Protein AF-A0A843BHW4-F1 (afdb_monomer)

Nearest PDB structures (foldseek):
  8tyz-assembly1_A-2  TM=7.367E-01  e=1.891E-22  Ensifer aridi
  8tz0-assembly1_B  TM=7.382E-01  e=3.106E-21  Ensifer aridi
  8tz0-assembly1_A  TM=7.267E-01  e=1.297E-20  Ensifer aridi
  6zqh-assembly1_A  TM=6.010E-01  e=9.802E-08  Saccharomyces cerevisiae
  5l6h-assembly2_C  TM=5.667E-01  e=1.610E-06  Saccharomyces cerevisiae S288C

Mean predicted aligned error: 8.51 Å

Radius of gyration: 22.49 Å; Cα contacts (8 Å, |Δi|>4): 752; chains: 1; bounding box: 57×56×58 Å

Structure (mmCIF, N/CA/C/O backbone):
data_AF-A0A843BHW4-F1
#
_entry.id   AF-A0A843BHW4-F1
#
loop_
_atom_site.group_PDB
_atom_site.id
_atom_site.type_symbol
_atom_site.label_atom_id
_atom_site.label_alt_id
_atom_site.label_comp_id
_atom_site.label_asym_id
_atom_site.label_entity_id
_atom_site.label_seq_id
_atom_site.pdbx_PDB_ins_code
_atom_site.Cartn_x
_atom_site.Cartn_y
_atom_site.Cartn_z
_atom_site.occupancy
_atom_site.B_iso_or_equiv
_atom_site.auth_seq_id
_atom_site.auth_comp_id
_atom_site.auth_asym_id
_atom_site.auth_atom_id
_atom_site.pdbx_PDB_model_num
ATOM 1 N N . MET A 1 1 ? 17.917 -10.390 -23.956 1.00 66.69 1 MET A N 1
ATOM 2 C CA . MET A 1 1 ? 16.569 -10.730 -23.442 1.00 66.69 1 MET A CA 1
ATOM 3 C C . MET A 1 1 ? 16.607 -10.510 -21.943 1.00 66.69 1 MET A C 1
ATOM 5 O O . MET A 1 1 ? 17.431 -11.147 -21.291 1.00 66.69 1 MET A O 1
ATOM 9 N N . LYS A 1 2 ? 15.795 -9.582 -21.421 1.00 82.38 2 LYS A N 1
ATOM 10 C CA . LYS A 1 2 ? 15.721 -9.354 -19.975 1.00 82.38 2 LYS A CA 1
ATOM 11 C C . LYS A 1 2 ? 15.099 -10.573 -19.304 1.00 82.38 2 LYS A C 1
ATOM 13 O O . LYS A 1 2 ? 14.190 -11.189 -19.853 1.00 82.38 2 LYS A O 1
ATOM 18 N N . SER A 1 3 ? 15.652 -10.943 -18.164 1.00 91.62 3 SER A N 1
ATOM 19 C CA . SER A 1 3 ? 15.227 -12.063 -17.338 1.00 91.62 3 SER A CA 1
ATOM 20 C C . SER A 1 3 ? 14.865 -11.536 -15.956 1.00 91.62 3 SER A C 1
ATOM 22 O O . SER A 1 3 ? 15.410 -10.527 -15.505 1.00 91.62 3 SER A O 1
ATOM 24 N N . ALA A 1 4 ? 13.937 -12.222 -15.299 1.00 94.31 4 ALA A N 1
ATOM 25 C CA . ALA A 1 4 ? 13.537 -11.926 -13.936 1.00 94.31 4 ALA A CA 1
ATOM 26 C C . ALA A 1 4 ? 13.683 -13.181 -13.079 1.00 94.31 4 ALA A C 1
ATOM 28 O O . ALA A 1 4 ? 13.420 -14.288 -13.549 1.00 94.31 4 ALA A O 1
ATOM 29 N N . ALA A 1 5 ? 14.111 -13.000 -11.838 1.00 94.50 5 ALA A N 1
ATOM 30 C CA . ALA A 1 5 ? 14.227 -14.064 -10.852 1.00 94.50 5 ALA A CA 1
ATOM 31 C C . ALA A 1 5 ? 13.968 -13.508 -9.448 1.00 94.50 5 ALA A C 1
ATOM 33 O O . ALA A 1 5 ? 13.857 -12.297 -9.259 1.00 94.50 5 ALA A O 1
ATOM 34 N N . CYS A 1 6 ? 13.878 -14.375 -8.447 1.00 94.56 6 CYS A N 1
ATOM 35 C CA . CYS A 1 6 ? 13.624 -13.967 -7.070 1.00 94.56 6 CYS A CA 1
ATOM 36 C C . CYS A 1 6 ? 14.194 -14.969 -6.068 1.00 94.56 6 CYS A C 1
ATOM 38 O O . CYS A 1 6 ? 14.384 -16.139 -6.391 1.00 94.56 6 CYS A O 1
ATOM 40 N N . SER A 1 7 ? 14.407 -14.522 -4.834 1.00 93.56 7 SER A N 1
ATOM 41 C CA . SER A 1 7 ? 14.591 -15.401 -3.678 1.00 93.56 7 SER A CA 1
ATOM 42 C C . SER A 1 7 ? 14.127 -14.674 -2.424 1.00 93.56 7 SER A C 1
ATOM 44 O O . SER A 1 7 ? 14.682 -13.637 -2.063 1.00 93.56 7 SER A O 1
ATOM 46 N N . GLY A 1 8 ? 13.102 -15.204 -1.761 1.00 94.31 8 GLY A N 1
ATOM 47 C CA . GLY A 1 8 ? 12.513 -14.601 -0.568 1.00 94.31 8 GLY A CA 1
ATOM 48 C C . GLY A 1 8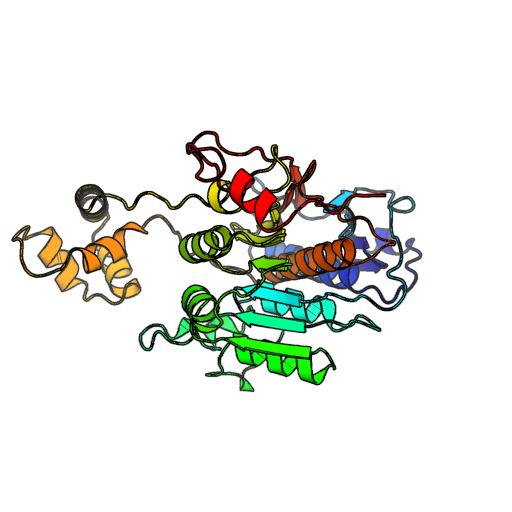 ? 12.048 -13.171 -0.801 1.00 94.31 8 GLY A C 1
ATOM 49 O O . GLY A 1 8 ? 11.117 -12.938 -1.563 1.00 94.31 8 GLY A O 1
ATOM 50 N N . TRP A 1 9 ? 12.700 -12.206 -0.158 1.00 96.62 9 TRP A N 1
ATOM 51 C CA . TRP A 1 9 ? 12.400 -10.780 -0.308 1.00 96.62 9 TRP A CA 1
ATOM 52 C C . TRP A 1 9 ? 13.067 -10.125 -1.520 1.00 96.62 9 TRP A C 1
ATOM 54 O O . TRP A 1 9 ? 12.767 -8.972 -1.832 1.00 96.62 9 TRP A O 1
ATOM 64 N N . LEU A 1 10 ? 13.996 -10.819 -2.174 1.00 96.19 10 LEU A N 1
ATOM 65 C CA . LEU A 1 10 ? 14.818 -10.266 -3.242 1.00 96.19 10 LEU A CA 1
ATOM 66 C C . LEU A 1 10 ? 14.179 -10.521 -4.608 1.00 96.19 10 LEU A C 1
ATOM 68 O O . LEU A 1 10 ? 13.781 -11.642 -4.929 1.00 96.19 10 LEU A O 1
ATOM 72 N N . ALA A 1 11 ? 14.118 -9.464 -5.408 1.00 96.56 11 ALA A N 1
ATOM 73 C CA . ALA A 1 11 ? 13.633 -9.431 -6.776 1.00 96.56 11 ALA A CA 1
ATOM 74 C C . ALA A 1 11 ? 14.772 -9.023 -7.711 1.00 96.56 11 ALA A C 1
ATOM 76 O O . ALA A 1 11 ? 15.352 -7.951 -7.550 1.00 96.56 11 ALA A O 1
ATOM 77 N N . TYR A 1 12 ? 15.070 -9.841 -8.712 1.00 95.44 12 TYR A N 1
ATOM 78 C CA . TYR A 1 12 ? 16.144 -9.606 -9.670 1.00 95.44 12 TYR A CA 1
ATOM 79 C C . TYR A 1 12 ? 15.559 -9.361 -11.053 1.00 95.44 12 TYR A C 1
ATOM 81 O O . TYR A 1 12 ? 14.731 -10.142 -11.519 1.00 95.44 12 TYR A O 1
ATOM 89 N N . VAL A 1 13 ? 16.011 -8.301 -11.720 1.00 94.94 13 VAL A N 1
ATOM 90 C CA . VAL A 1 13 ? 15.675 -8.001 -13.116 1.00 94.94 13 VAL A CA 1
ATOM 91 C C . VAL A 1 13 ? 16.945 -7.549 -13.822 1.00 94.94 13 VAL A C 1
ATOM 93 O O . VAL A 1 13 ? 17.642 -6.657 -13.341 1.00 94.94 13 VAL A O 1
ATOM 96 N N . GLY A 1 14 ? 17.268 -8.169 -14.951 1.00 92.56 14 GLY A N 1
ATOM 97 C CA . GLY A 1 14 ? 18.468 -7.821 -15.703 1.00 92.56 14 GLY A CA 1
ATOM 98 C C . GLY A 1 14 ? 18.735 -8.744 -16.878 1.00 92.56 14 GLY A C 1
ATOM 99 O O . GLY A 1 14 ? 17.829 -9.421 -17.367 1.00 92.56 14 GLY A O 1
ATOM 100 N N . ASP A 1 15 ? 19.974 -8.775 -17.351 1.00 88.25 15 ASP A N 1
ATOM 101 C CA . ASP A 1 15 ? 20.375 -9.698 -18.410 1.00 88.25 15 ASP A CA 1
ATOM 102 C C . ASP A 1 15 ? 20.480 -11.139 -17.898 1.00 88.25 15 ASP A C 1
ATOM 104 O O . ASP A 1 15 ? 20.795 -11.401 -16.742 1.00 88.25 15 ASP A O 1
ATOM 108 N N . ARG A 1 16 ? 20.186 -12.111 -18.768 1.00 84.25 16 ARG A N 1
ATOM 109 C CA . ARG A 1 16 ? 20.139 -13.532 -18.384 1.00 84.25 16 ARG A CA 1
ATOM 110 C C . ARG A 1 16 ? 21.456 -14.029 -17.784 1.00 84.25 16 ARG A C 1
ATOM 112 O O . ARG A 1 16 ? 21.432 -14.788 -16.823 1.00 84.25 16 ARG A O 1
ATOM 119 N N . GLU A 1 17 ? 22.577 -13.596 -18.353 1.00 84.81 17 GLU A N 1
ATOM 120 C CA . GLU A 1 17 ? 23.927 -13.964 -17.907 1.00 84.81 17 GLU A CA 1
ATOM 121 C C . GLU A 1 17 ? 24.169 -13.552 -16.455 1.00 84.81 17 GLU A C 1
ATOM 123 O O . GLU A 1 17 ? 24.799 -14.284 -15.699 1.00 84.81 17 GLU A O 1
ATOM 128 N N . ASP A 1 18 ? 23.565 -12.443 -16.028 1.00 81.12 18 ASP A N 1
ATOM 129 C CA . ASP A 1 18 ? 23.707 -11.938 -14.674 1.00 81.12 18 ASP A CA 1
ATOM 130 C C . ASP A 1 18 ? 22.993 -12.778 -13.615 1.00 81.12 18 ASP A C 1
ATOM 132 O O . ASP A 1 18 ? 23.340 -12.671 -12.437 1.00 81.12 18 ASP A O 1
ATOM 136 N N . LEU A 1 19 ? 21.997 -13.568 -14.025 1.00 78.50 19 LEU A N 1
ATOM 137 C CA . LEU A 1 19 ? 21.180 -14.396 -13.140 1.00 78.50 19 LEU A CA 1
ATOM 138 C C . LEU A 1 19 ? 21.684 -15.837 -13.042 1.00 78.50 19 LEU A C 1
ATOM 140 O O . LEU A 1 19 ? 21.353 -16.518 -12.075 1.00 78.50 19 LEU A O 1
ATOM 144 N N . CYS A 1 20 ? 22.474 -16.304 -14.015 1.00 74.25 20 CYS A N 1
ATOM 145 C CA . CYS A 1 20 ? 22.992 -17.675 -14.049 1.00 74.25 20 CYS A CA 1
ATOM 146 C C . CYS A 1 20 ? 23.844 -18.028 -12.818 1.00 74.25 20 CYS A C 1
ATOM 148 O O . CYS A 1 20 ? 23.893 -19.194 -12.433 1.00 74.25 20 CYS A O 1
ATOM 150 N N . ASP A 1 21 ? 24.459 -17.028 -12.183 1.00 70.62 21 ASP A N 1
ATOM 151 C CA . ASP A 1 21 ? 25.319 -17.203 -11.008 1.00 70.62 21 ASP A CA 1
ATOM 152 C C . ASP A 1 21 ? 24.568 -17.067 -9.670 1.00 70.62 21 ASP A C 1
ATOM 154 O O . ASP A 1 21 ? 25.174 -17.144 -8.597 1.00 70.62 21 ASP A O 1
ATOM 158 N N . LEU A 1 22 ? 23.250 -16.840 -9.696 1.00 76.56 22 LEU A N 1
ATOM 159 C CA . LEU A 1 22 ? 22.467 -16.691 -8.474 1.00 76.56 22 LEU A CA 1
ATOM 160 C C . LEU A 1 22 ? 22.035 -18.049 -7.933 1.00 76.56 22 LEU A C 1
ATOM 162 O O . LEU A 1 22 ? 21.192 -18.737 -8.506 1.00 76.56 22 LEU A O 1
ATOM 166 N N . ASN A 1 23 ? 22.557 -18.399 -6.760 1.00 77.31 23 ASN A N 1
ATOM 167 C CA . ASN A 1 23 ? 21.959 -19.443 -5.943 1.00 77.31 23 ASN A CA 1
ATOM 168 C C . ASN A 1 23 ? 20.698 -18.879 -5.273 1.00 77.31 23 ASN A C 1
ATOM 170 O O . ASN A 1 23 ? 20.793 -18.128 -4.301 1.00 77.31 23 ASN A O 1
ATOM 174 N N . LEU A 1 24 ? 19.532 -19.205 -5.829 1.00 80.50 24 LEU A N 1
ATOM 175 C CA . LEU A 1 24 ? 18.228 -18.722 -5.379 1.00 80.50 24 LEU A CA 1
ATOM 176 C C . LEU A 1 24 ? 17.505 -19.848 -4.633 1.00 80.50 24 LEU A C 1
ATOM 178 O O . LEU A 1 24 ? 16.759 -20.602 -5.260 1.00 80.50 24 LEU A O 1
ATOM 182 N N . PRO A 1 25 ? 17.728 -20.013 -3.317 1.00 80.06 25 PRO A N 1
ATOM 183 C CA . PRO A 1 25 ? 16.967 -20.989 -2.560 1.00 80.06 25 PRO A CA 1
ATOM 184 C C . PRO A 1 25 ? 15.485 -20.620 -2.606 1.00 80.06 25 PRO A C 1
ATOM 186 O O . PRO A 1 25 ? 15.121 -19.440 -2.494 1.00 80.06 25 PRO A O 1
ATOM 189 N N . ASP A 1 26 ? 14.642 -21.640 -2.741 1.00 80.75 26 ASP A N 1
ATOM 190 C CA . ASP A 1 26 ? 13.226 -21.495 -2.446 1.00 80.75 26 ASP A CA 1
ATOM 191 C C . ASP A 1 26 ? 13.069 -21.290 -0.937 1.00 80.75 26 ASP A C 1
ATOM 193 O O . ASP A 1 26 ? 13.647 -22.009 -0.120 1.00 80.75 26 ASP A O 1
ATOM 197 N N . THR A 1 27 ? 12.325 -20.254 -0.577 1.00 84.38 27 THR A N 1
ATOM 198 C CA . THR A 1 27 ? 12.114 -19.846 0.815 1.00 84.38 27 THR A CA 1
ATOM 199 C C . THR A 1 27 ? 10.639 -19.874 1.204 1.00 84.38 27 THR A C 1
ATOM 201 O O . THR A 1 27 ? 10.332 -19.556 2.349 1.00 84.38 27 THR A O 1
ATOM 204 N N . GLY A 1 28 ? 9.726 -20.166 0.266 1.00 86.69 28 GLY A N 1
ATOM 205 C CA . GLY A 1 28 ? 8.277 -20.028 0.464 1.00 86.69 28 GLY A CA 1
ATOM 206 C C . GLY A 1 28 ? 7.785 -18.586 0.668 1.00 86.69 28 GLY A C 1
ATOM 207 O O . GLY A 1 28 ? 6.586 -18.347 0.746 1.00 86.69 28 GLY A O 1
ATOM 208 N N . ASN A 1 29 ? 8.682 -17.599 0.737 1.00 93.31 29 ASN A N 1
ATOM 209 C CA . ASN A 1 29 ? 8.322 -16.195 0.879 1.00 93.31 29 ASN A CA 1
ATOM 210 C C . ASN A 1 29 ? 7.989 -15.586 -0.503 1.00 93.31 29 ASN A C 1
ATOM 212 O O . ASN A 1 29 ? 8.873 -15.520 -1.365 1.00 93.31 29 ASN A O 1
ATOM 216 N N . PRO A 1 30 ? 6.750 -15.098 -0.718 1.00 95.56 30 PRO A N 1
ATOM 217 C CA . PRO A 1 30 ? 6.281 -14.700 -2.043 1.00 95.56 30 PRO A CA 1
ATOM 218 C C . PRO A 1 30 ? 6.679 -13.275 -2.462 1.00 95.56 30 PRO A C 1
ATOM 220 O O . PRO A 1 30 ? 6.551 -12.925 -3.638 1.00 95.56 30 PRO A O 1
ATOM 223 N N . PHE A 1 31 ? 7.139 -12.420 -1.543 1.00 97.69 31 PHE A N 1
ATOM 224 C CA . PHE A 1 31 ? 7.227 -10.975 -1.795 1.00 97.69 31 PHE A CA 1
ATOM 225 C C . PHE A 1 31 ? 8.227 -10.605 -2.900 1.00 97.69 31 PHE A C 1
ATOM 227 O O . PHE A 1 31 ? 7.926 -9.763 -3.748 1.00 97.69 31 PHE A O 1
ATOM 234 N N . GLY A 1 32 ? 9.392 -11.255 -2.940 1.00 97.19 32 GLY A N 1
ATOM 235 C CA . GLY A 1 32 ? 10.392 -11.050 -3.988 1.00 97.19 32 GLY A CA 1
ATOM 236 C C . GLY A 1 32 ? 9.918 -11.540 -5.355 1.00 97.19 32 GLY A C 1
ATOM 237 O O . GLY A 1 32 ? 10.208 -10.899 -6.362 1.00 97.19 32 GLY A O 1
ATOM 238 N N . ALA A 1 33 ? 9.133 -12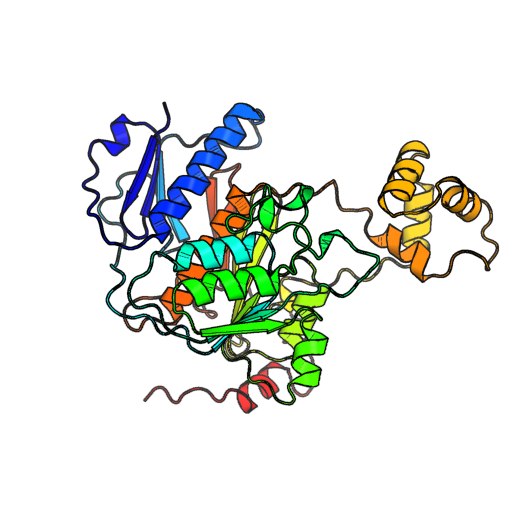.622 -5.406 1.00 96.88 33 ALA A N 1
ATOM 239 C CA . ALA A 1 33 ? 8.563 -13.133 -6.653 1.00 96.88 33 ALA A CA 1
ATOM 240 C C . ALA A 1 33 ? 7.569 -12.137 -7.263 1.00 96.88 33 ALA A C 1
ATOM 242 O O . ALA A 1 33 ? 7.683 -11.777 -8.438 1.00 96.88 33 ALA A O 1
ATOM 243 N N . PHE A 1 34 ? 6.640 -11.624 -6.451 1.00 98.19 34 PHE A N 1
ATOM 244 C CA . PHE A 1 34 ? 5.693 -10.605 -6.900 1.00 98.19 34 PHE A CA 1
ATOM 245 C C . PHE A 1 34 ? 6.386 -9.298 -7.299 1.00 98.19 34 PHE A C 1
ATOM 247 O O . PHE A 1 34 ? 6.060 -8.730 -8.344 1.00 98.19 34 PHE A O 1
ATOM 254 N N . ALA A 1 35 ? 7.364 -8.830 -6.515 1.00 98.38 35 ALA A N 1
ATOM 255 C CA . ALA A 1 35 ? 8.134 -7.640 -6.863 1.00 98.38 35 ALA A CA 1
ATOM 256 C C . ALA A 1 35 ? 8.899 -7.819 -8.187 1.00 98.38 35 ALA A C 1
ATOM 258 O O . ALA A 1 35 ? 8.846 -6.931 -9.039 1.00 98.38 35 ALA A O 1
ATOM 259 N N . ALA A 1 36 ? 9.547 -8.970 -8.403 1.00 97.44 36 ALA A N 1
ATOM 260 C CA . ALA A 1 36 ? 10.255 -9.270 -9.648 1.00 97.44 36 ALA A CA 1
ATOM 261 C C . ALA A 1 36 ? 9.309 -9.248 -10.852 1.00 97.44 36 ALA A C 1
ATOM 263 O O . ALA A 1 36 ? 9.626 -8.621 -11.863 1.00 97.44 36 ALA A O 1
ATOM 264 N N . ALA A 1 37 ? 8.126 -9.860 -10.726 1.00 97.44 37 ALA A N 1
ATOM 265 C CA . ALA A 1 37 ? 7.109 -9.842 -11.772 1.00 97.44 37 ALA A CA 1
ATOM 266 C C . ALA A 1 37 ? 6.651 -8.412 -12.100 1.00 97.44 37 ALA A C 1
ATOM 268 O O . ALA A 1 37 ? 6.638 -8.026 -13.268 1.00 97.44 37 ALA A O 1
ATOM 269 N N . CYS A 1 38 ? 6.338 -7.597 -11.087 1.00 98.06 38 CYS A N 1
ATOM 270 C CA . CYS A 1 38 ? 5.891 -6.219 -11.298 1.00 98.06 38 CYS A CA 1
ATOM 271 C C . CYS A 1 38 ? 6.963 -5.370 -11.995 1.00 98.06 38 CYS A C 1
ATOM 273 O O . CYS A 1 38 ? 6.667 -4.669 -12.962 1.00 98.06 38 CYS A O 1
ATOM 275 N N . ILE A 1 39 ? 8.215 -5.456 -11.535 1.00 97.88 39 ILE A N 1
ATOM 276 C CA . ILE A 1 39 ? 9.342 -4.705 -12.105 1.00 97.88 39 ILE A CA 1
ATOM 277 C C . ILE A 1 39 ? 9.619 -5.159 -13.543 1.00 97.88 39 ILE A C 1
ATOM 279 O O . ILE A 1 39 ? 9.772 -4.321 -14.430 1.00 97.88 39 ILE A O 1
ATOM 283 N N . ALA A 1 40 ? 9.620 -6.468 -13.805 1.00 96.94 40 ALA A N 1
ATOM 284 C CA . ALA A 1 40 ? 9.830 -7.004 -15.147 1.00 96.94 40 ALA A CA 1
ATOM 285 C C . ALA A 1 40 ? 8.728 -6.572 -16.127 1.00 96.94 40 ALA A C 1
ATOM 287 O O . ALA A 1 40 ? 9.027 -6.176 -17.253 1.00 96.94 40 ALA A O 1
ATOM 288 N N . VAL A 1 41 ? 7.460 -6.584 -15.702 1.00 96.00 41 VAL A N 1
ATOM 289 C CA . VAL A 1 41 ? 6.349 -6.057 -16.511 1.00 96.00 41 VAL A CA 1
ATOM 290 C C . VAL A 1 41 ? 6.514 -4.554 -16.753 1.00 96.00 41 VAL A C 1
ATOM 292 O O . VAL A 1 41 ? 6.223 -4.086 -17.852 1.00 96.00 41 VAL A O 1
ATOM 295 N N . GLY A 1 42 ? 7.052 -3.803 -15.789 1.00 94.44 42 GLY A N 1
ATOM 296 C CA . GLY A 1 42 ? 7.432 -2.403 -15.978 1.00 94.44 42 GLY A CA 1
ATOM 297 C C . GLY A 1 42 ? 8.456 -2.191 -17.102 1.00 94.44 42 GLY A C 1
ATOM 298 O O . GLY A 1 42 ? 8.296 -1.272 -17.906 1.00 94.44 42 GLY A O 1
ATOM 299 N N . GLU A 1 43 ? 9.465 -3.059 -17.225 1.00 94.56 43 GLU A N 1
ATOM 300 C CA . GLU A 1 43 ? 10.421 -3.026 -18.348 1.00 94.56 43 GLU A CA 1
ATOM 301 C C . GLU A 1 43 ? 9.746 -3.319 -19.690 1.00 94.56 43 GLU A C 1
ATOM 303 O O . GLU A 1 43 ? 9.997 -2.628 -20.680 1.00 94.56 43 GLU A O 1
ATOM 308 N N . VAL A 1 44 ? 8.854 -4.314 -19.726 1.00 93.81 44 VAL A N 1
ATOM 309 C CA . VAL A 1 44 ? 8.069 -4.628 -20.929 1.00 93.81 44 VAL A CA 1
ATOM 310 C C . VAL A 1 44 ? 7.211 -3.429 -21.324 1.00 93.81 44 VAL A C 1
ATOM 312 O O . VAL A 1 44 ? 7.221 -3.029 -22.486 1.00 93.81 44 VAL A O 1
ATOM 315 N N . TYR A 1 45 ? 6.530 -2.809 -20.360 1.00 91.75 45 TYR A N 1
ATOM 316 C CA . TYR A 1 45 ? 5.714 -1.621 -20.583 1.00 91.75 45 TYR A CA 1
ATOM 317 C C . TYR A 1 45 ? 6.538 -0.472 -21.180 1.00 91.75 45 TYR A C 1
ATOM 319 O O . TYR A 1 45 ? 6.148 0.095 -22.200 1.00 91.75 45 TYR A O 1
ATOM 327 N N . LYS A 1 46 ? 7.715 -0.170 -20.614 1.00 89.56 46 LYS A N 1
ATOM 328 C CA . LYS A 1 46 ? 8.624 0.858 -21.154 1.00 89.56 46 LYS A CA 1
ATOM 329 C C . LYS A 1 46 ? 9.080 0.545 -22.578 1.00 89.56 46 LYS A C 1
ATOM 331 O O . LYS A 1 46 ? 9.143 1.450 -23.410 1.00 89.56 46 LYS A O 1
ATOM 336 N N . SER A 1 47 ? 9.363 -0.724 -22.865 1.00 90.44 47 SER A N 1
ATOM 337 C CA . SER A 1 47 ? 9.775 -1.162 -24.199 1.00 90.44 47 SER A CA 1
ATOM 338 C C . SER A 1 47 ? 8.653 -1.049 -25.232 1.00 90.44 47 SER A C 1
ATOM 340 O O . SER A 1 47 ? 8.929 -0.677 -26.368 1.00 90.44 47 SER A O 1
ATOM 342 N N . VAL A 1 48 ? 7.413 -1.390 -24.869 1.00 89.75 48 VAL A N 1
ATOM 343 C CA . VAL A 1 48 ? 6.264 -1.393 -25.791 1.00 89.75 48 VAL A CA 1
ATOM 344 C C . VAL A 1 48 ? 5.736 0.019 -26.025 1.00 89.75 48 VAL A C 1
ATOM 346 O O . VAL A 1 48 ? 5.498 0.401 -27.167 1.00 89.75 48 VAL A O 1
ATOM 349 N N . CYS A 1 49 ? 5.576 0.806 -24.961 1.00 86.00 49 CYS A N 1
ATOM 350 C CA . CYS A 1 49 ? 5.025 2.159 -25.056 1.00 86.00 49 CYS A CA 1
ATOM 351 C C . CYS A 1 49 ? 6.040 3.186 -25.578 1.00 86.00 49 CYS A C 1
ATOM 353 O O . CYS A 1 49 ? 5.650 4.289 -25.952 1.00 86.00 49 CYS A O 1
ATOM 355 N N . GLY A 1 50 ? 7.327 2.831 -25.610 1.00 81.12 50 GLY A N 1
ATOM 356 C CA . GLY A 1 50 ? 8.403 3.727 -26.005 1.00 81.12 50 GLY A CA 1
ATOM 357 C C . GLY A 1 50 ? 8.730 4.724 -24.896 1.00 81.12 50 GLY A C 1
ATOM 358 O O . GLY A 1 50 ? 7.975 5.644 -24.587 1.00 81.12 50 GLY A O 1
ATOM 359 N N . MET A 1 51 ? 9.902 4.567 -24.294 1.00 82.62 51 MET A N 1
ATOM 360 C CA . MET A 1 51 ? 10.394 5.511 -23.301 1.00 82.62 51 MET A CA 1
ATOM 361 C C . MET A 1 51 ? 11.143 6.658 -23.980 1.00 82.62 51 MET A C 1
ATOM 363 O O . MET A 1 51 ? 12.024 6.434 -24.812 1.00 82.62 51 MET A O 1
ATOM 367 N N . ARG A 1 52 ? 10.829 7.902 -23.601 1.00 75.31 52 ARG A N 1
ATOM 368 C CA . ARG A 1 52 ? 11.629 9.055 -24.028 1.00 75.31 52 ARG A CA 1
ATOM 369 C C . ARG A 1 52 ? 13.039 8.944 -23.426 1.00 75.31 52 ARG A C 1
ATOM 371 O O . ARG A 1 52 ? 13.124 8.807 -22.203 1.00 75.31 52 ARG A O 1
ATOM 378 N N . PRO A 1 53 ? 14.119 9.049 -24.227 1.00 74.69 53 PRO A N 1
ATOM 379 C CA . PRO A 1 53 ? 15.489 8.857 -23.741 1.00 74.69 53 PRO A CA 1
ATOM 380 C C . PRO A 1 53 ? 15.905 9.776 -22.582 1.00 74.69 53 PRO A C 1
ATOM 382 O O . PRO A 1 53 ? 16.811 9.438 -21.836 1.00 74.69 53 PRO A O 1
ATOM 385 N N . ASP A 1 54 ? 15.258 10.934 -22.414 1.00 79.25 54 ASP A N 1
ATOM 386 C CA . ASP A 1 54 ? 15.554 11.911 -21.359 1.00 79.25 54 ASP A CA 1
ATOM 387 C C . ASP A 1 54 ? 14.701 11.743 -20.087 1.00 79.25 54 ASP A C 1
ATOM 389 O O . ASP A 1 54 ? 14.852 12.518 -19.140 1.00 79.25 54 ASP A O 1
ATOM 393 N N . LYS A 1 55 ? 13.763 10.785 -20.060 1.00 76.56 55 LYS A N 1
ATOM 394 C CA . LYS A 1 55 ? 12.766 10.651 -18.977 1.00 76.56 55 LYS A CA 1
ATOM 395 C C . LYS A 1 55 ? 12.884 9.389 -18.138 1.00 76.56 55 LYS A C 1
ATOM 397 O O . LYS A 1 55 ? 12.199 9.295 -17.120 1.00 76.56 55 LYS A O 1
ATOM 402 N N . GLY A 1 56 ? 13.718 8.439 -18.531 1.00 85.69 56 GLY A N 1
ATOM 403 C CA . GLY A 1 56 ? 13.866 7.197 -17.795 1.00 85.69 56 GLY A CA 1
ATOM 404 C C . GLY A 1 56 ? 14.960 6.305 -18.352 1.00 85.69 56 GLY A C 1
ATOM 405 O O . GLY A 1 56 ? 15.565 6.618 -19.373 1.00 85.69 56 GLY A O 1
ATOM 406 N N . ASP A 1 57 ? 15.155 5.178 -17.677 1.00 90.00 57 ASP A N 1
ATOM 407 C CA . ASP A 1 57 ? 16.212 4.215 -17.963 1.00 90.00 57 ASP A CA 1
ATOM 408 C C . ASP A 1 57 ? 15.627 2.800 -18.064 1.00 90.00 57 ASP A C 1
ATOM 410 O O . ASP A 1 57 ? 14.701 2.437 -17.329 1.00 90.00 57 ASP A O 1
ATOM 414 N N . MET A 1 58 ? 16.169 1.978 -18.963 1.00 92.44 58 MET A N 1
ATOM 415 C CA . MET A 1 58 ? 15.927 0.533 -18.939 1.00 92.44 58 MET A CA 1
ATOM 416 C C . MET A 1 58 ? 16.806 -0.094 -17.853 1.00 92.44 58 MET A C 1
ATOM 418 O O . MET A 1 58 ? 17.884 0.410 -17.539 1.00 92.44 58 MET A O 1
ATOM 422 N N . ILE A 1 59 ? 16.347 -1.182 -17.247 1.00 93.19 59 ILE A N 1
ATOM 423 C CA . ILE A 1 59 ? 17.128 -1.919 -16.258 1.00 93.19 59 ILE A CA 1
ATOM 424 C C . ILE A 1 59 ? 18.150 -2.779 -16.986 1.00 93.19 59 ILE A C 1
ATOM 426 O O . ILE A 1 59 ? 17.798 -3.775 -17.615 1.00 93.19 59 ILE A O 1
ATOM 430 N N . ASP A 1 60 ? 19.428 -2.449 -16.832 1.00 90.94 60 ASP A N 1
ATOM 431 C CA . ASP A 1 60 ? 20.512 -3.335 -17.254 1.00 90.94 60 ASP A CA 1
ATOM 432 C C . ASP A 1 60 ? 20.589 -4.556 -16.343 1.00 90.94 60 ASP A C 1
ATOM 434 O O . ASP A 1 60 ? 20.377 -5.682 -16.792 1.00 90.94 60 ASP A O 1
ATOM 438 N N . SER A 1 61 ? 20.800 -4.297 -15.052 1.00 92.44 61 SER A N 1
ATOM 439 C CA . SER A 1 61 ? 20.922 -5.293 -13.994 1.00 92.44 61 SER A CA 1
ATOM 440 C C . SER A 1 61 ? 20.585 -4.669 -12.644 1.00 92.44 61 SER A C 1
ATOM 442 O O . SER A 1 61 ? 21.143 -3.632 -12.271 1.00 92.44 61 SER A O 1
ATOM 444 N N . MET A 1 62 ? 19.656 -5.264 -11.903 1.00 94.75 62 MET A N 1
ATOM 445 C CA . MET A 1 62 ? 19.173 -4.716 -10.640 1.00 94.75 62 MET A CA 1
ATOM 446 C C . MET A 1 62 ? 18.654 -5.813 -9.712 1.00 94.75 62 MET A C 1
ATOM 448 O O . MET A 1 62 ? 17.923 -6.704 -10.139 1.00 94.75 62 MET A O 1
ATOM 452 N N . CYS A 1 63 ? 18.957 -5.674 -8.421 1.00 95.44 63 CYS A N 1
ATOM 453 C CA . CYS A 1 63 ? 18.221 -6.327 -7.348 1.00 95.44 63 CYS A CA 1
ATOM 454 C C . CYS A 1 63 ? 17.401 -5.281 -6.589 1.00 95.44 63 CYS A C 1
ATOM 456 O O . CYS A 1 63 ? 17.913 -4.224 -6.218 1.00 95.44 63 CYS A O 1
ATOM 458 N N . PHE A 1 64 ? 16.137 -5.580 -6.338 1.00 97.06 64 PHE A N 1
ATOM 459 C CA . PHE A 1 64 ? 15.263 -4.840 -5.442 1.00 97.06 64 PHE A CA 1
ATOM 460 C C . PHE A 1 64 ? 14.936 -5.720 -4.235 1.00 97.06 64 PHE A C 1
ATOM 462 O O . PHE A 1 64 ? 14.676 -6.910 -4.391 1.00 97.06 64 PHE A O 1
ATOM 469 N N . SER A 1 65 ? 14.959 -5.152 -3.035 1.00 97.19 65 SER A N 1
ATOM 470 C CA . SER A 1 65 ? 14.628 -5.867 -1.804 1.00 97.19 65 SER A CA 1
ATOM 471 C C . SER A 1 65 ? 13.287 -5.374 -1.276 1.00 97.19 65 SER A C 1
ATOM 473 O O . SER A 1 65 ? 13.157 -4.239 -0.832 1.00 97.19 65 SER A O 1
ATOM 475 N N . ALA A 1 66 ? 12.275 -6.242 -1.268 1.00 97.69 66 ALA A N 1
ATOM 476 C CA . ALA A 1 66 ? 11.001 -5.972 -0.599 1.00 97.69 66 ALA A CA 1
ATOM 477 C C . ALA A 1 66 ? 11.139 -5.974 0.943 1.00 97.69 66 ALA A C 1
ATOM 479 O O . ALA A 1 66 ? 10.199 -5.625 1.663 1.00 97.69 66 ALA A O 1
ATOM 480 N N . TYR A 1 67 ? 12.309 -6.359 1.472 1.00 96.88 67 TYR A N 1
ATOM 481 C CA . TYR A 1 67 ? 12.588 -6.342 2.904 1.00 96.88 67 TYR A CA 1
ATOM 482 C C . TYR A 1 67 ? 12.999 -4.956 3.403 1.00 96.88 67 TYR A C 1
ATOM 484 O O . TYR A 1 67 ? 12.424 -4.476 4.376 1.00 96.88 67 TYR A O 1
ATOM 492 N N . ASP A 1 68 ? 13.950 -4.297 2.739 1.00 95.75 68 ASP A N 1
ATOM 493 C CA . ASP A 1 68 ? 14.438 -2.959 3.117 1.00 95.75 68 ASP A CA 1
ATOM 494 C C . ASP A 1 68 ? 13.944 -1.834 2.189 1.00 95.75 68 ASP A C 1
ATOM 496 O O . ASP A 1 68 ? 14.191 -0.658 2.468 1.00 95.75 68 ASP A O 1
ATOM 500 N N . LEU A 1 69 ? 13.205 -2.196 1.132 1.00 96.56 69 LEU A N 1
ATOM 501 C CA . LEU A 1 69 ? 12.659 -1.319 0.088 1.00 96.56 69 LEU A CA 1
ATOM 502 C C . LEU A 1 69 ? 13.743 -0.624 -0.759 1.00 96.56 69 LEU A C 1
ATOM 504 O O . LEU A 1 69 ? 13.492 0.387 -1.421 1.00 96.56 69 LEU A O 1
ATOM 508 N N . GLY A 1 70 ? 14.958 -1.168 -0.746 1.00 95.38 70 GLY A N 1
ATOM 509 C CA . GLY A 1 70 ? 16.130 -0.662 -1.439 1.00 95.38 70 GLY A CA 1
ATOM 510 C C . GLY A 1 70 ? 16.330 -1.250 -2.835 1.00 95.38 70 GLY A C 1
ATOM 511 O O . GLY A 1 70 ? 15.861 -2.338 -3.177 1.00 95.38 70 GLY A O 1
ATOM 512 N N . ARG A 1 71 ? 17.088 -0.506 -3.645 1.00 94.81 71 ARG A N 1
ATOM 513 C CA . ARG A 1 71 ? 17.623 -0.943 -4.938 1.00 94.81 71 ARG A CA 1
ATOM 514 C C . ARG A 1 71 ? 19.135 -1.100 -4.837 1.00 94.81 71 ARG A C 1
ATOM 516 O O . ARG A 1 71 ? 19.820 -0.193 -4.368 1.00 94.81 71 ARG A O 1
ATOM 523 N N . TYR A 1 72 ? 19.644 -2.184 -5.411 1.00 93.69 72 TYR A N 1
ATOM 524 C CA . TYR A 1 72 ? 21.052 -2.550 -5.388 1.00 93.69 72 TYR A CA 1
ATOM 525 C C . TYR A 1 72 ? 21.553 -2.944 -6.777 1.00 93.69 72 TYR A C 1
ATOM 527 O O . TYR A 1 72 ? 20.925 -3.715 -7.509 1.00 93.69 72 TYR A O 1
ATOM 535 N N . LEU A 1 73 ? 22.723 -2.421 -7.130 1.00 90.75 73 LEU A N 1
ATOM 536 C CA . LEU A 1 73 ? 23.524 -2.920 -8.244 1.00 90.75 73 LEU A CA 1
ATOM 537 C C . LEU A 1 73 ? 24.424 -4.057 -7.744 1.00 90.75 73 LEU A C 1
ATOM 539 O O . LEU A 1 73 ? 24.569 -4.247 -6.536 1.00 90.75 73 LEU A O 1
ATOM 543 N N . LYS A 1 74 ? 24.990 -4.839 -8.665 1.00 85.31 74 LYS A N 1
ATOM 544 C CA . LYS A 1 74 ? 25.854 -5.973 -8.317 1.00 85.31 74 LYS A CA 1
ATOM 545 C C . LYS A 1 74 ? 27.030 -5.559 -7.411 1.00 85.31 74 LYS A C 1
ATOM 547 O O . LYS A 1 74 ? 27.547 -4.452 -7.578 1.00 85.31 74 LYS A O 1
ATOM 552 N N . PRO A 1 75 ? 27.520 -6.465 -6.538 1.00 83.62 75 PRO A N 1
ATOM 553 C CA . PRO A 1 75 ? 27.028 -7.827 -6.270 1.00 83.62 75 PRO A CA 1
ATOM 554 C C . PRO A 1 75 ? 25.895 -7.874 -5.224 1.00 83.62 75 PRO A C 1
ATOM 556 O O . PRO A 1 75 ? 25.829 -7.034 -4.334 1.00 83.62 75 PRO A O 1
ATOM 559 N N . TRP A 1 76 ? 25.033 -8.898 -5.286 1.00 84.75 76 TRP A N 1
ATOM 560 C CA . TRP A 1 76 ? 23.830 -8.999 -4.434 1.00 84.75 76 TRP A CA 1
ATOM 561 C C . TRP A 1 76 ? 23.901 -10.047 -3.314 1.00 84.75 76 TRP A C 1
ATOM 563 O O . TRP A 1 76 ? 23.001 -10.111 -2.483 1.00 84.75 76 TRP A O 1
ATOM 573 N N . GLY A 1 77 ? 24.952 -10.871 -3.270 1.00 76.44 77 GLY A N 1
ATOM 574 C CA . GLY A 1 77 ? 25.033 -12.034 -2.371 1.00 76.44 77 GLY A CA 1
ATOM 575 C C . GLY A 1 77 ? 25.044 -11.722 -0.867 1.00 76.44 77 GLY A C 1
ATOM 576 O O . GLY A 1 77 ? 24.892 -12.636 -0.068 1.00 76.44 77 GLY A O 1
ATOM 577 N N . ASN A 1 78 ? 25.197 -10.450 -0.482 1.00 84.25 78 ASN A N 1
ATOM 578 C CA . ASN A 1 78 ? 25.272 -10.007 0.916 1.00 84.25 78 ASN A CA 1
ATOM 579 C C . ASN A 1 78 ? 24.019 -9.246 1.387 1.00 84.25 78 ASN A C 1
ATOM 581 O O . ASN A 1 78 ? 24.044 -8.651 2.464 1.00 84.25 78 ASN A O 1
ATOM 585 N N . LEU A 1 79 ? 22.955 -9.190 0.579 1.00 91.25 79 LEU A N 1
ATOM 586 C CA . LEU A 1 79 ? 21.730 -8.483 0.955 1.00 91.25 79 LEU A CA 1
ATOM 587 C C . LEU A 1 79 ? 20.959 -9.248 2.038 1.00 91.25 79 LEU A C 1
ATOM 589 O O . LEU A 1 79 ? 20.912 -10.479 2.030 1.00 91.25 79 LEU A O 1
ATOM 593 N N . GLU A 1 80 ? 20.334 -8.512 2.963 1.00 92.56 80 GLU A N 1
ATOM 594 C CA . GLU A 1 80 ? 19.466 -9.108 3.981 1.00 92.56 80 GLU A CA 1
ATOM 595 C C . GLU A 1 80 ? 18.281 -9.808 3.297 1.00 92.56 80 GLU A C 1
ATOM 597 O O . GLU A 1 80 ? 17.499 -9.186 2.580 1.00 92.56 80 GLU A O 1
ATOM 602 N N . ASN A 1 81 ? 18.138 -11.111 3.540 1.00 93.38 81 ASN A N 1
ATOM 603 C CA . ASN A 1 81 ? 17.022 -11.910 3.039 1.00 93.38 81 ASN A CA 1
ATOM 604 C C . ASN A 1 81 ? 16.506 -12.856 4.134 1.00 93.38 81 ASN A C 1
ATOM 606 O O . ASN A 1 81 ? 16.659 -14.076 4.031 1.00 93.38 81 ASN A O 1
ATOM 610 N N . PRO A 1 82 ? 15.977 -12.310 5.244 1.00 93.25 82 PRO A N 1
ATOM 611 C CA . PRO A 1 82 ? 15.535 -13.140 6.348 1.00 93.25 82 PRO A CA 1
ATOM 612 C C . PRO A 1 82 ? 14.318 -13.968 5.914 1.00 93.25 82 PRO A C 1
ATOM 614 O O . PRO A 1 82 ? 13.369 -13.423 5.347 1.00 93.25 82 PRO A O 1
ATOM 617 N N . PRO A 1 83 ? 14.295 -15.274 6.183 1.00 91.38 83 PRO A N 1
ATOM 618 C CA . PRO A 1 83 ? 13.132 -16.097 5.882 1.00 91.38 83 PRO A CA 1
ATOM 619 C C . PRO A 1 83 ? 11.936 -15.702 6.753 1.00 91.38 83 PRO A C 1
ATOM 621 O O . PRO A 1 83 ? 12.077 -15.240 7.890 1.00 91.38 83 PRO A O 1
ATOM 624 N N . VAL A 1 84 ? 10.740 -15.916 6.212 1.00 87.75 84 VAL A N 1
ATOM 625 C CA . VAL A 1 84 ? 9.490 -15.763 6.955 1.00 87.75 84 VAL A CA 1
ATOM 626 C C . VAL A 1 84 ? 9.229 -17.086 7.666 1.00 87.75 84 VAL A C 1
ATOM 628 O O . VAL A 1 84 ? 8.909 -18.084 7.031 1.00 87.75 84 VAL A O 1
ATOM 631 N N . TYR A 1 85 ? 9.459 -17.122 8.978 1.00 77.38 85 TYR A N 1
ATOM 632 C CA . TYR A 1 85 ? 9.315 -18.341 9.771 1.00 77.38 85 TYR A CA 1
ATOM 633 C C . TYR A 1 85 ? 7.989 -18.386 10.523 1.00 77.38 85 TYR A C 1
ATOM 635 O O . TYR A 1 85 ? 7.729 -17.507 11.347 1.00 77.38 85 TYR A O 1
ATOM 643 N N . GLY A 1 86 ? 7.277 -19.503 10.377 1.00 75.50 86 GLY A N 1
ATOM 644 C CA . GLY A 1 86 ? 6.138 -19.853 11.221 1.00 75.50 86 GLY A CA 1
ATOM 645 C C . GLY A 1 86 ? 4.881 -19.028 10.937 1.00 75.50 86 GLY A C 1
ATOM 646 O O . GLY A 1 86 ? 4.874 -18.207 10.021 1.00 75.50 86 GLY A O 1
ATOM 647 N N . PRO A 1 87 ? 3.816 -19.264 11.719 1.00 87.56 87 PRO A N 1
ATOM 648 C CA . PRO A 1 87 ? 2.558 -18.566 11.534 1.00 87.56 87 PRO A CA 1
ATOM 649 C C . PRO A 1 87 ? 2.702 -17.067 11.810 1.00 87.56 87 PRO A C 1
ATOM 651 O O . PRO A 1 87 ? 3.415 -16.657 12.732 1.00 87.56 87 PRO A O 1
ATOM 654 N N . VAL A 1 88 ? 2.010 -16.252 11.016 1.00 92.94 88 VAL A N 1
ATOM 655 C CA . VAL A 1 88 ? 1.960 -14.793 11.165 1.00 92.94 88 VAL A CA 1
ATOM 656 C C . VAL A 1 88 ? 0.530 -14.402 11.510 1.00 92.94 88 VAL A C 1
ATOM 658 O O . VAL A 1 88 ? -0.357 -14.516 10.671 1.00 92.94 88 VAL A O 1
ATOM 661 N N . ASP A 1 89 ? 0.317 -13.914 12.731 1.00 95.31 89 ASP A N 1
ATOM 662 C CA . ASP A 1 89 ? -0.972 -13.363 13.154 1.00 95.31 89 ASP A CA 1
ATOM 663 C C . ASP A 1 89 ? -1.061 -11.875 12.784 1.00 95.31 89 ASP A C 1
ATOM 665 O O . ASP A 1 89 ? -0.382 -11.009 13.348 1.00 95.31 89 ASP A O 1
ATOM 669 N N . LEU A 1 90 ? -1.917 -11.565 11.813 1.00 95.62 90 LEU A N 1
ATOM 670 C CA . LEU A 1 90 ? -2.202 -10.205 11.367 1.00 95.62 90 LEU A CA 1
ATOM 671 C C . LEU A 1 90 ? -3.035 -9.414 12.392 1.00 95.62 90 LEU A C 1
ATOM 673 O O . LEU A 1 90 ? -3.086 -8.176 12.340 1.00 95.62 90 LEU A O 1
ATOM 677 N N . GLY A 1 91 ? -3.642 -10.089 13.367 1.00 95.25 91 GLY A N 1
ATOM 678 C CA . GLY A 1 91 ? -4.594 -9.532 14.316 1.00 95.25 91 GLY A CA 1
ATOM 679 C C . GLY A 1 91 ? -5.816 -8.957 13.603 1.00 95.25 91 GLY A C 1
ATOM 680 O O . GLY A 1 91 ? -6.233 -9.447 12.559 1.00 95.25 91 GLY A O 1
ATOM 681 N N . ASN A 1 92 ? -6.383 -7.879 14.146 1.00 96.44 92 ASN A N 1
ATOM 682 C CA . ASN A 1 92 ? -7.515 -7.192 13.519 1.00 96.44 92 ASN A CA 1
ATOM 683 C C . ASN A 1 92 ? -7.014 -6.123 12.539 1.00 96.44 92 ASN A C 1
ATOM 685 O O . ASN A 1 92 ? -6.469 -5.097 12.962 1.00 96.44 92 ASN A O 1
ATOM 689 N N . LEU A 1 93 ? -7.221 -6.354 11.245 1.00 97.75 93 LEU A N 1
ATOM 690 C CA . LEU A 1 93 ? -6.788 -5.485 10.159 1.00 97.75 93 LEU A CA 1
ATOM 691 C C . LEU A 1 93 ? -7.998 -4.938 9.400 1.00 97.75 93 LEU A C 1
ATOM 693 O O . LEU A 1 93 ? -8.798 -5.701 8.871 1.00 97.75 93 LEU A O 1
ATOM 697 N N . HIS A 1 94 ? -8.116 -3.616 9.313 1.00 98.25 94 HIS A N 1
ATOM 698 C CA . HIS A 1 94 ? -9.150 -2.967 8.505 1.00 98.25 94 HIS A CA 1
ATOM 699 C C . HIS A 1 94 ? -8.534 -2.513 7.185 1.00 98.25 94 HIS A C 1
ATOM 701 O O . HIS A 1 94 ? -7.640 -1.670 7.188 1.00 98.25 94 HIS A O 1
ATOM 707 N N . VAL A 1 95 ? -8.981 -3.076 6.068 1.00 98.50 95 VAL A N 1
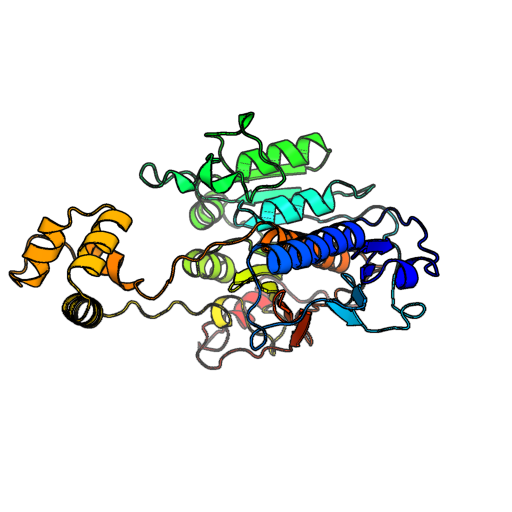ATOM 708 C CA . VAL A 1 95 ? -8.505 -2.730 4.726 1.00 98.50 95 VAL A CA 1
ATOM 709 C C . VAL A 1 95 ? -9.512 -1.765 4.108 1.00 98.50 95 VAL A C 1
ATOM 711 O O . VAL A 1 95 ? -10.598 -2.172 3.704 1.00 98.50 95 VAL A O 1
ATOM 714 N N . CYS A 1 96 ? -9.171 -0.479 4.092 1.00 98.00 96 CYS A N 1
ATOM 715 C CA . CYS A 1 96 ? -10.024 0.591 3.583 1.00 98.00 96 CYS A CA 1
ATOM 716 C C . CYS A 1 96 ? -9.661 0.899 2.130 1.00 98.00 96 CYS A C 1
ATOM 718 O O . CYS A 1 96 ? -8.526 1.292 1.854 1.00 98.00 96 CYS A O 1
ATOM 720 N N . GLY A 1 97 ? -10.630 0.790 1.229 1.00 96.31 97 GLY A N 1
ATOM 721 C CA . GLY A 1 97 ? -10.427 0.751 -0.213 1.00 96.31 97 GLY A CA 1
ATOM 722 C C . GLY A 1 97 ? -10.195 -0.688 -0.675 1.00 96.31 97 GLY A C 1
ATOM 723 O O . GLY A 1 97 ? -9.250 -1.337 -0.233 1.00 96.31 97 GLY A O 1
ATOM 724 N N . ALA A 1 98 ? -11.030 -1.177 -1.583 1.00 96.19 98 ALA A N 1
ATOM 725 C CA . ALA A 1 98 ? -10.989 -2.514 -2.174 1.00 96.19 98 ALA A CA 1
ATOM 726 C C . ALA A 1 98 ? -10.598 -2.472 -3.664 1.00 96.19 98 ALA A C 1
ATOM 728 O O . ALA A 1 98 ? -10.976 -3.337 -4.447 1.00 96.19 98 ALA A O 1
ATOM 729 N N . GLY A 1 99 ? -9.828 -1.455 -4.063 1.00 94.62 99 GLY A N 1
ATOM 730 C CA . GLY A 1 99 ? -9.296 -1.314 -5.418 1.00 94.62 99 GLY A CA 1
ATOM 731 C C . GLY A 1 99 ? -8.050 -2.169 -5.698 1.00 94.62 99 GLY A C 1
ATOM 732 O O . GLY A 1 99 ? -7.713 -3.113 -4.981 1.00 94.62 99 GLY A O 1
ATOM 733 N N . ALA A 1 100 ? -7.302 -1.795 -6.739 1.00 95.56 100 ALA A N 1
ATOM 734 C CA . ALA A 1 100 ? -6.190 -2.583 -7.283 1.00 95.56 100 ALA A CA 1
ATOM 735 C C . ALA A 1 100 ? -5.083 -2.881 -6.259 1.00 95.56 100 ALA A C 1
ATOM 737 O O . ALA A 1 100 ? -4.567 -3.997 -6.197 1.00 95.56 100 ALA A O 1
ATOM 738 N N . VAL A 1 101 ? -4.755 -1.898 -5.415 1.00 97.88 101 VAL A N 1
ATOM 739 C CA . VAL A 1 101 ? -3.751 -2.054 -4.354 1.00 97.88 101 VAL A CA 1
ATOM 740 C C . VAL A 1 101 ? -4.199 -3.095 -3.322 1.00 97.88 101 VAL A C 1
ATOM 742 O O . VAL A 1 101 ? -3.397 -3.938 -2.930 1.00 97.88 101 VAL A O 1
ATOM 745 N N . ALA A 1 102 ? -5.473 -3.090 -2.920 1.00 98.12 102 ALA A N 1
ATOM 746 C CA . ALA A 1 102 ? -6.013 -4.043 -1.948 1.00 98.12 102 ALA A CA 1
ATOM 747 C C . ALA A 1 102 ? -6.104 -5.467 -2.515 1.00 98.12 102 ALA A C 1
ATOM 749 O O . ALA A 1 102 ? -5.775 -6.432 -1.824 1.00 98.12 102 ALA A O 1
ATOM 750 N N . HIS A 1 103 ? -6.473 -5.600 -3.791 1.00 98.00 103 HIS A N 1
ATOM 751 C CA . HIS A 1 103 ? -6.419 -6.872 -4.511 1.00 98.00 103 HIS A CA 1
ATOM 752 C C . HIS A 1 103 ? -5.004 -7.465 -4.510 1.00 98.00 103 HIS A C 1
ATOM 754 O O . HIS A 1 103 ? -4.819 -8.633 -4.179 1.00 98.00 103 HIS A O 1
ATOM 760 N N . ALA A 1 104 ? -3.989 -6.666 -4.839 1.00 98.38 104 ALA A N 1
ATOM 761 C CA . ALA A 1 104 ? -2.610 -7.138 -4.838 1.00 98.38 104 ALA A CA 1
ATOM 762 C C . ALA A 1 104 ? -2.058 -7.402 -3.432 1.00 98.38 104 ALA A C 1
ATOM 764 O O . ALA A 1 104 ? -1.309 -8.357 -3.243 1.00 98.38 104 ALA A O 1
ATOM 765 N N . PHE A 1 105 ? -2.461 -6.597 -2.445 1.00 98.69 105 PHE A N 1
ATOM 766 C CA . PHE A 1 105 ? -2.172 -6.839 -1.033 1.00 98.69 105 PHE A CA 1
ATOM 767 C C . PHE A 1 105 ? -2.661 -8.227 -0.604 1.00 98.69 105 PHE A C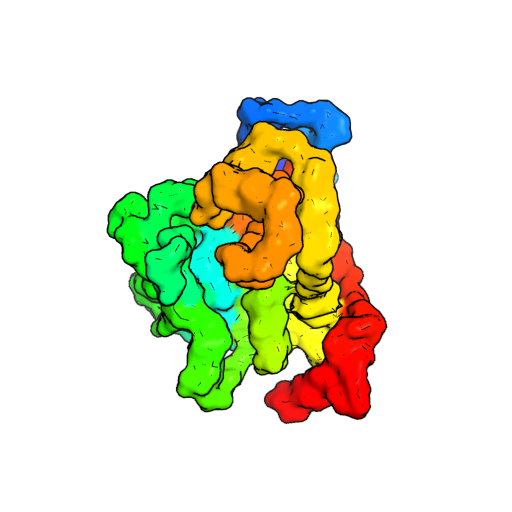 1
ATOM 769 O O . PHE A 1 105 ? -1.885 -9.014 -0.071 1.00 98.69 105 PHE A O 1
ATOM 776 N N . CYS A 1 106 ? -3.917 -8.564 -0.905 1.00 98.38 106 CYS A N 1
ATOM 777 C CA . CYS A 1 106 ? -4.490 -9.871 -0.587 1.00 98.38 106 CYS A CA 1
ATOM 778 C C . CYS A 1 106 ? -3.790 -11.001 -1.352 1.00 98.38 106 CYS A C 1
ATOM 780 O O . CYS A 1 106 ? -3.386 -11.995 -0.754 1.00 98.38 106 CYS A O 1
ATOM 782 N N . GLN A 1 107 ? -3.566 -10.821 -2.656 1.00 97.75 107 GLN A N 1
ATOM 783 C CA . GLN A 1 107 ? -2.884 -11.808 -3.494 1.00 97.75 107 GLN A CA 1
ATOM 784 C C . GLN A 1 107 ? -1.461 -12.116 -3.008 1.00 97.75 107 GLN A C 1
ATOM 786 O O . GLN A 1 107 ? -1.019 -13.256 -3.120 1.00 97.75 107 GLN A O 1
ATOM 791 N N . ALA A 1 108 ? -0.749 -11.126 -2.463 1.00 97.62 108 ALA A N 1
ATOM 792 C CA . ALA A 1 108 ? 0.591 -11.310 -1.912 1.00 97.62 108 ALA A CA 1
ATOM 793 C C . ALA A 1 108 ? 0.601 -12.116 -0.603 1.00 97.62 108 ALA A C 1
ATOM 795 O O . ALA A 1 108 ? 1.603 -12.758 -0.294 1.00 97.62 108 ALA A O 1
ATOM 796 N N . LEU A 1 109 ? -0.502 -12.090 0.150 1.00 96.75 109 LEU A N 1
ATOM 797 C CA . LEU A 1 109 ? -0.658 -12.814 1.411 1.00 96.75 109 LEU A CA 1
ATOM 798 C C . LEU A 1 109 ? -1.086 -14.272 1.214 1.00 96.75 109 LEU A C 1
ATOM 800 O O . LEU A 1 109 ? -0.680 -15.123 1.996 1.00 96.75 109 LEU A O 1
ATOM 804 N N . LEU A 1 110 ? -1.877 -14.573 0.178 1.00 94.44 110 LEU A N 1
ATOM 805 C CA . LEU A 1 110 ? -2.438 -15.913 -0.046 1.00 94.44 110 LEU A CA 1
ATOM 806 C C . LEU A 1 110 ? -1.419 -17.068 -0.073 1.00 94.44 110 LEU A C 1
ATOM 808 O O . LEU A 1 110 ? -1.743 -18.126 0.458 1.00 94.44 110 LEU A O 1
ATOM 812 N N . PRO A 1 111 ? -0.214 -16.925 -0.660 1.00 93.44 111 PRO A N 1
ATOM 813 C CA . PRO A 1 111 ? 0.760 -18.015 -0.684 1.00 93.44 111 PRO A CA 1
ATOM 814 C C . PRO A 1 111 ? 1.454 -18.259 0.661 1.00 93.44 111 PRO A C 1
ATOM 816 O O . PRO A 1 111 ? 2.295 -19.148 0.739 1.00 93.44 111 PRO A O 1
ATOM 819 N N . MET A 1 112 ? 1.195 -17.441 1.686 1.00 92.19 112 MET A N 1
ATOM 820 C CA . MET A 1 112 ? 1.866 -17.568 2.973 1.00 92.19 112 MET A CA 1
ATOM 821 C C . MET A 1 112 ? 1.255 -18.680 3.824 1.00 92.19 112 MET A C 1
ATOM 823 O O . MET A 1 112 ? 0.081 -18.632 4.189 1.00 92.19 112 MET A O 1
ATOM 827 N N . ASP A 1 113 ? 2.094 -19.627 4.234 1.00 88.56 113 ASP A N 1
ATOM 828 C CA . ASP A 1 113 ? 1.702 -20.675 5.171 1.00 88.56 113 ASP A CA 1
ATOM 829 C C . ASP A 1 113 ? 1.509 -20.127 6.593 1.00 88.56 113 ASP A C 1
ATOM 831 O O . ASP A 1 113 ? 2.319 -19.350 7.106 1.00 88.56 113 ASP A O 1
ATOM 835 N N . GLY A 1 114 ? 0.449 -20.580 7.269 1.00 89.44 114 GLY A N 1
ATOM 836 C CA . GLY A 1 114 ? 0.191 -20.246 8.674 1.00 89.44 114 GLY A CA 1
ATOM 837 C C . GLY A 1 114 ? -0.217 -18.791 8.923 1.00 89.44 114 GLY A C 1
ATOM 838 O O . GLY A 1 114 ? -0.044 -18.294 10.035 1.00 89.44 114 GLY A O 1
ATOM 839 N N . LEU A 1 115 ? -0.729 -18.092 7.911 1.00 93.25 115 LEU A N 1
ATOM 840 C CA . LEU A 1 115 ? -1.314 -16.768 8.091 1.00 93.25 115 LEU A CA 1
ATOM 841 C C . LEU A 1 115 ? -2.615 -16.865 8.908 1.00 93.25 115 LEU A C 1
ATOM 843 O O . LEU A 1 115 ? -3.497 -17.652 8.571 1.00 93.25 115 LEU A O 1
ATOM 847 N N . ASP A 1 116 ? -2.738 -16.054 9.956 1.00 94.69 116 ASP A N 1
ATOM 848 C CA . ASP A 1 116 ? -3.932 -15.957 10.805 1.00 94.69 116 ASP A CA 1
ATOM 849 C C . ASP A 1 116 ? -4.327 -14.484 11.005 1.00 94.69 116 ASP A C 1
ATOM 851 O O . ASP A 1 116 ? -3.551 -13.568 10.716 1.00 94.69 116 ASP A O 1
ATOM 855 N N . GLY A 1 117 ? -5.546 -14.245 11.476 1.00 95.12 117 GLY A N 1
ATOM 856 C CA . GLY A 1 117 ? -6.067 -12.922 11.802 1.00 95.12 117 GLY A CA 1
ATOM 857 C C . GLY A 1 117 ? -7.440 -12.633 11.199 1.00 95.12 117 GLY A C 1
ATOM 858 O O . GLY A 1 117 ? -8.029 -13.440 10.480 1.00 95.12 117 GLY A O 1
ATOM 859 N N . ASN A 1 118 ? -7.940 -11.434 11.499 1.00 97.12 118 ASN A N 1
ATOM 860 C CA . ASN A 1 118 ? -9.250 -10.933 11.098 1.00 97.12 118 ASN A CA 1
ATOM 861 C C . ASN A 1 118 ? -9.100 -9.763 10.124 1.00 97.12 118 ASN A C 1
ATOM 863 O O . ASN A 1 118 ? -8.687 -8.671 10.524 1.00 97.12 118 ASN A O 1
ATOM 867 N N . LEU A 1 119 ? -9.467 -9.970 8.860 1.00 98.00 119 LEU A N 1
ATOM 868 C CA . LEU A 1 119 ? -9.418 -8.941 7.820 1.00 98.00 119 LEU A CA 1
ATOM 869 C C . LEU A 1 119 ? -10.815 -8.387 7.548 1.00 98.00 119 LEU A C 1
ATOM 871 O O . LEU A 1 119 ? -11.716 -9.104 7.123 1.00 98.00 119 LEU A O 1
ATOM 875 N N . PHE A 1 120 ? -10.991 -7.088 7.756 1.00 97.81 120 PHE A N 1
ATOM 876 C CA . PHE A 1 120 ? -12.255 -6.408 7.513 1.00 97.81 120 PHE A CA 1
ATOM 877 C C . PHE A 1 120 ? -12.126 -5.448 6.329 1.00 97.81 120 PHE A C 1
ATOM 879 O O . PHE A 1 120 ? -11.419 -4.443 6.420 1.00 97.81 120 PHE A O 1
ATOM 886 N N . PHE A 1 121 ? -12.783 -5.767 5.216 1.00 98.19 121 PHE A N 1
ATOM 887 C CA . PHE A 1 121 ? -12.705 -5.006 3.967 1.00 98.19 121 PHE A CA 1
ATOM 888 C C . PHE A 1 121 ? -13.772 -3.920 3.915 1.00 98.19 121 PHE A C 1
ATOM 890 O O . PHE A 1 121 ? -14.943 -4.183 4.162 1.00 98.19 121 PHE A O 1
ATOM 897 N N . ILE A 1 122 ? -13.387 -2.693 3.593 1.00 96.56 122 ILE A N 1
ATOM 898 C CA . ILE A 1 122 ? -14.289 -1.544 3.623 1.00 96.56 122 ILE A CA 1
ATOM 899 C C . ILE A 1 122 ? -14.144 -0.785 2.318 1.00 96.56 122 ILE A C 1
ATOM 901 O O . ILE A 1 122 ? -13.074 -0.252 2.034 1.00 96.56 122 ILE A O 1
ATOM 905 N N . ASP A 1 123 ? -15.220 -0.702 1.554 1.00 94.69 123 ASP A N 1
ATOM 906 C CA . ASP A 1 123 ? -15.298 0.066 0.314 1.00 94.69 123 ASP A CA 1
ATOM 907 C C . ASP A 1 123 ? -16.706 0.663 0.194 1.00 94.69 123 ASP A C 1
ATOM 909 O O . ASP A 1 123 ? -17.601 0.278 0.948 1.00 94.69 123 ASP A O 1
ATOM 913 N N . GLN A 1 124 ? -16.909 1.643 -0.678 1.00 87.62 124 GLN A N 1
ATOM 914 C CA . GLN A 1 124 ? -18.226 2.241 -0.878 1.00 87.62 124 GLN A CA 1
ATOM 915 C C . GLN A 1 124 ? -18.810 1.686 -2.175 1.00 87.62 124 GLN A C 1
ATOM 917 O O . GLN A 1 124 ? -18.232 1.891 -3.219 1.00 87.62 124 GLN A O 1
ATOM 922 N N . SER A 1 125 ? -19.949 1.000 -2.105 1.00 73.81 125 SER A N 1
ATOM 923 C CA . SER A 1 125 ? -20.714 0.444 -3.238 1.00 73.81 125 SER A CA 1
ATOM 924 C C . SER A 1 125 ? -22.056 1.167 -3.447 1.00 73.81 125 SER A C 1
ATOM 926 O O . SER A 1 125 ? -22.821 0.877 -4.365 1.00 73.81 125 SER A O 1
ATOM 928 N N . THR A 1 126 ? -22.397 2.099 -2.552 1.00 57.66 126 THR A N 1
ATOM 929 C CA . THR 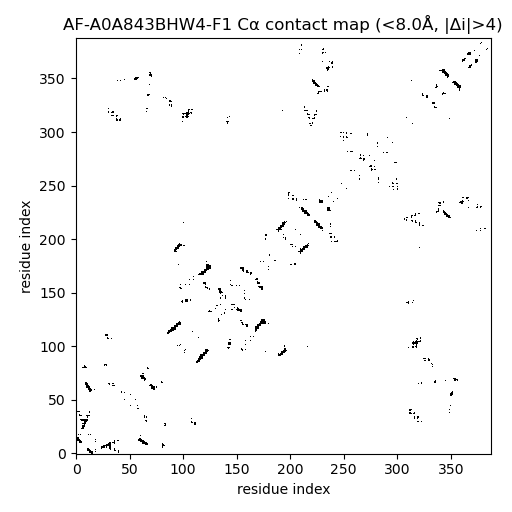A 1 126 ? -23.763 2.613 -2.384 1.00 57.66 126 THR A CA 1
ATOM 930 C C . THR A 1 126 ? -24.080 3.900 -3.136 1.00 57.66 126 THR A C 1
ATOM 932 O O . THR A 1 126 ? -25.170 4.427 -2.923 1.00 57.66 126 THR A O 1
ATOM 935 N N . ASP A 1 127 ? -23.208 4.418 -4.008 1.00 63.81 127 ASP A N 1
ATOM 936 C CA . ASP A 1 127 ? -23.631 5.479 -4.929 1.00 63.81 127 ASP A CA 1
ATOM 937 C C . ASP A 1 127 ? -24.258 4.846 -6.184 1.00 63.81 127 ASP A C 1
ATOM 939 O O . ASP A 1 127 ? -23.534 4.362 -7.054 1.00 63.81 127 ASP A O 1
ATOM 943 N N . PRO A 1 128 ? -25.599 4.828 -6.318 1.00 55.66 128 PRO A N 1
ATOM 944 C CA . PRO A 1 128 ? -26.256 4.255 -7.490 1.00 55.66 128 PRO A CA 1
ATOM 945 C C . PRO A 1 128 ? -25.942 5.016 -8.786 1.00 55.66 128 PRO A C 1
ATOM 947 O O . PRO A 1 128 ? -26.276 4.518 -9.859 1.00 55.66 128 PRO A O 1
ATOM 950 N N . ASN A 1 129 ? -25.333 6.204 -8.702 1.00 57.16 129 ASN A N 1
ATOM 951 C CA . ASN A 1 129 ? -24.920 6.999 -9.855 1.00 57.16 129 ASN A CA 1
ATOM 952 C C . ASN A 1 129 ? -23.442 6.806 -10.218 1.00 57.16 129 ASN A C 1
ATOM 954 O O . ASN A 1 129 ? -23.007 7.365 -11.223 1.00 57.16 129 ASN A O 1
ATOM 958 N N . ASN A 1 130 ? -22.682 6.033 -9.432 1.00 62.78 130 ASN A N 1
ATOM 959 C CA . ASN A 1 130 ? -21.275 5.758 -9.690 1.00 62.78 130 ASN A CA 1
ATOM 960 C C . ASN A 1 130 ? -21.047 4.253 -9.881 1.00 62.78 130 ASN A C 1
ATOM 962 O O . ASN A 1 130 ? -20.889 3.494 -8.925 1.00 62.78 130 ASN A O 1
ATOM 966 N N . SER A 1 131 ? -21.059 3.810 -11.138 1.00 58.16 131 SER A N 1
ATOM 967 C CA . SER A 1 131 ? -20.909 2.394 -11.489 1.00 58.16 131 SER A CA 1
ATOM 968 C C . SER A 1 131 ? -19.499 1.862 -11.189 1.00 58.16 131 SER A C 1
ATOM 970 O O . SER A 1 131 ? -19.345 0.696 -10.812 1.00 58.16 131 SER A O 1
ATOM 972 N N . ASP A 1 132 ? -18.493 2.748 -11.188 1.00 65.88 132 ASP A N 1
ATOM 973 C CA . ASP A 1 132 ? -17.094 2.427 -10.879 1.00 65.88 132 ASP A CA 1
ATOM 974 C C . ASP A 1 132 ? -16.898 1.844 -9.471 1.00 65.88 132 ASP A C 1
ATOM 976 O O . ASP A 1 132 ? -15.824 1.323 -9.170 1.00 65.88 132 ASP A O 1
ATOM 980 N N . GLU A 1 133 ? -17.913 1.894 -8.605 1.00 76.62 133 GLU A N 1
ATOM 981 C CA . GLU A 1 133 ? -17.903 1.348 -7.249 1.00 76.62 133 GLU A CA 1
ATOM 982 C C . GLU A 1 133 ? -18.087 -0.179 -7.170 1.00 76.62 133 GLU A C 1
ATOM 984 O O . GLU A 1 133 ? -17.795 -0.805 -6.147 1.00 76.62 133 GLU A O 1
ATOM 989 N N . LYS A 1 134 ? -18.458 -0.822 -8.281 1.00 87.75 134 LYS A N 1
ATOM 990 C CA . LYS A 1 134 ? -18.542 -2.285 -8.402 1.00 87.75 134 LYS A CA 1
ATOM 991 C C . LYS A 1 134 ? -17.383 -2.854 -9.212 1.00 87.75 134 LYS A C 1
ATOM 993 O O . LYS A 1 134 ? -16.534 -2.139 -9.741 1.00 87.75 134 LYS A O 1
ATOM 998 N N . ILE A 1 135 ? -17.302 -4.179 -9.284 1.00 89.44 135 ILE A N 1
ATOM 999 C CA . ILE A 1 135 ? -16.431 -4.830 -10.265 1.00 89.44 135 ILE A CA 1
ATOM 1000 C C . ILE A 1 135 ? -17.020 -4.592 -11.654 1.00 89.44 135 ILE A C 1
ATOM 1002 O O . ILE A 1 135 ? -18.154 -4.984 -11.916 1.00 89.44 135 ILE A O 1
ATOM 1006 N N . GLU A 1 136 ? -16.238 -3.988 -12.540 1.00 86.62 136 GLU A N 1
ATOM 1007 C CA . GLU A 1 136 ? -16.656 -3.626 -13.891 1.00 86.62 136 GLU A CA 1
ATOM 1008 C C . GLU A 1 136 ? -15.560 -3.960 -14.892 1.00 86.62 136 GLU A C 1
ATOM 1010 O O . GLU A 1 136 ? -14.367 -3.944 -14.578 1.00 86.62 136 GLU A O 1
ATOM 1015 N N . THR A 1 137 ? -15.950 -4.207 -16.139 1.00 84.38 137 THR A N 1
ATOM 1016 C CA . THR A 1 137 ? -15.007 -4.536 -17.214 1.00 84.38 137 THR A CA 1
ATOM 1017 C C . THR A 1 137 ? -13.827 -3.548 -17.317 1.00 84.38 137 THR A C 1
ATOM 1019 O O . THR A 1 137 ? -12.691 -3.962 -17.563 1.00 84.38 137 THR A O 1
ATOM 1022 N N . THR A 1 138 ? -14.053 -2.255 -17.067 1.00 81.62 138 THR A N 1
ATOM 1023 C CA . THR A 1 138 ? -13.031 -1.190 -17.102 1.00 81.62 138 THR A CA 1
ATOM 1024 C C . THR A 1 138 ? -11.973 -1.321 -16.000 1.00 81.62 138 THR A C 1
ATOM 1026 O O . THR A 1 138 ? -10.823 -0.918 -16.192 1.00 81.62 138 THR A O 1
ATOM 1029 N N . ASN A 1 139 ? -12.319 -1.909 -14.851 1.00 84.38 139 ASN A N 1
ATOM 1030 C CA . ASN A 1 139 ? -11.428 -2.037 -13.699 1.00 84.38 139 ASN A CA 1
ATOM 1031 C C . ASN A 1 139 ? -10.790 -3.434 -13.550 1.00 84.38 139 ASN A C 1
ATOM 1033 O O . ASN A 1 139 ? -9.732 -3.549 -12.919 1.00 84.38 139 ASN A O 1
ATOM 1037 N N . LEU A 1 140 ? -11.307 -4.454 -14.249 1.00 88.44 140 LEU A N 1
ATOM 1038 C CA . LEU A 1 140 ? -10.751 -5.817 -14.276 1.00 88.44 140 LEU A CA 1
ATOM 1039 C C . LEU A 1 140 ? -9.284 -5.887 -14.713 1.00 88.44 140 LEU A C 1
ATOM 1041 O O . LEU A 1 140 ? -8.531 -6.722 -14.214 1.00 88.44 140 LEU A O 1
ATOM 1045 N N . ALA A 1 141 ? -8.830 -4.975 -15.577 1.00 85.94 141 ALA A N 1
ATOM 1046 C CA . ALA A 1 141 ? -7.428 -4.919 -15.996 1.00 85.94 141 ALA A CA 1
ATOM 1047 C C . ALA A 1 141 ? -6.449 -4.672 -14.827 1.00 85.94 141 ALA A C 1
ATOM 1049 O O . ALA A 1 141 ? -5.251 -4.932 -14.963 1.00 85.94 141 ALA A O 1
ATOM 1050 N N . ARG A 1 142 ? -6.939 -4.172 -13.681 1.00 88.06 142 ARG A N 1
ATOM 1051 C CA . ARG A 1 142 ? -6.137 -3.786 -12.507 1.00 88.06 142 ARG A CA 1
ATOM 1052 C C . ARG A 1 142 ? -6.397 -4.650 -11.267 1.00 88.06 142 ARG A C 1
ATOM 1054 O O . ARG A 1 142 ? -5.622 -4.582 -10.318 1.00 88.06 142 ARG A O 1
ATOM 1061 N N . TYR A 1 143 ? -7.458 -5.452 -11.244 1.00 94.00 143 TYR A N 1
ATOM 1062 C CA . TYR A 1 143 ? -7.878 -6.212 -10.062 1.00 94.00 143 TYR A CA 1
ATOM 1063 C C . TYR A 1 143 ? -7.450 -7.678 -10.170 1.00 94.00 143 TYR A C 1
ATOM 1065 O O . TYR A 1 143 ? -8.185 -8.521 -10.668 1.00 94.00 143 TYR A O 1
ATOM 1073 N N . ILE A 1 144 ? -6.256 -8.006 -9.660 1.00 94.69 144 ILE A N 1
ATOM 1074 C CA . ILE A 1 144 ? -5.628 -9.334 -9.838 1.00 94.69 144 ILE A CA 1
ATOM 1075 C C . ILE A 1 144 ? -6.431 -10.520 -9.265 1.00 94.69 144 ILE A C 1
ATOM 1077 O O . ILE A 1 144 ? -6.181 -11.661 -9.636 1.00 94.69 144 ILE A O 1
ATOM 1081 N N . MET A 1 145 ? -7.397 -10.264 -8.376 1.00 95.56 145 MET A N 1
ATOM 1082 C CA . MET A 1 145 ? -8.254 -11.308 -7.781 1.00 95.56 145 MET A CA 1
ATOM 1083 C C . MET A 1 145 ? -9.696 -11.311 -8.310 1.00 95.56 145 MET A C 1
ATOM 1085 O O . MET A 1 145 ? -10.539 -12.044 -7.785 1.00 95.56 145 MET A O 1
ATOM 1089 N N . ALA A 1 146 ? -9.988 -10.469 -9.301 1.00 95.69 146 ALA A N 1
ATOM 1090 C CA . ALA A 1 146 ? -11.275 -10.415 -9.976 1.00 95.69 146 ALA A CA 1
ATOM 1091 C C . ALA A 1 146 ? -11.179 -11.061 -11.362 1.00 95.69 146 ALA A C 1
ATOM 1093 O O . ALA A 1 146 ? -10.113 -11.148 -11.971 1.00 95.69 146 ALA A O 1
ATOM 1094 N N . SER A 1 147 ? -12.321 -11.510 -11.864 1.00 94.81 147 SER A N 1
ATOM 1095 C CA . SER A 1 147 ? -12.477 -12.054 -13.209 1.00 94.81 147 SER A CA 1
ATOM 1096 C C . SER A 1 147 ? -13.758 -11.520 -13.844 1.00 94.81 147 SER A C 1
ATOM 1098 O O . SER A 1 147 ? -14.594 -10.939 -13.158 1.00 94.81 147 SER A O 1
ATOM 1100 N N . ASN A 1 148 ? -13.973 -11.790 -15.134 1.00 94.00 148 ASN A N 1
ATOM 1101 C CA . ASN A 1 148 ? -15.223 -11.427 -15.816 1.00 94.00 148 ASN A CA 1
ATOM 1102 C C . ASN A 1 148 ? -16.475 -12.028 -15.143 1.00 94.00 148 ASN A C 1
ATOM 1104 O O . ASN A 1 148 ? -17.573 -11.523 -15.326 1.00 94.00 148 ASN A O 1
ATOM 1108 N N . GLN A 1 149 ? -16.332 -13.108 -14.366 1.00 95.50 149 GLN A N 1
ATOM 1109 C CA . GLN A 1 149 ? -17.447 -13.717 -13.631 1.00 95.50 149 GLN A CA 1
ATOM 1110 C C . GLN A 1 149 ? -17.844 -12.928 -12.377 1.00 95.50 149 GLN A C 1
ATOM 1112 O O . GLN A 1 149 ? -18.878 -13.211 -11.778 1.00 95.50 149 GLN A O 1
ATOM 1117 N N . ASP A 1 150 ? -17.012 -11.975 -11.958 1.00 95.25 150 ASP A N 1
ATOM 1118 C CA . ASP A 1 150 ? -17.222 -11.172 -10.760 1.00 95.25 150 ASP A CA 1
ATOM 1119 C C . ASP A 1 150 ? -17.875 -9.813 -11.065 1.00 95.25 150 ASP A C 1
ATOM 1121 O O . ASP A 1 150 ? -18.103 -9.042 -10.137 1.00 95.25 150 ASP A O 1
ATOM 1125 N N . GLU A 1 151 ? -18.190 -9.513 -12.330 1.00 93.50 151 GLU A N 1
ATOM 1126 C CA . GLU A 1 151 ? -18.819 -8.253 -12.741 1.00 93.50 151 GLU A CA 1
ATOM 1127 C C . GLU A 1 151 ? -20.137 -7.990 -11.987 1.00 93.50 151 GLU A C 1
ATOM 1129 O O . GLU A 1 151 ? -20.956 -8.886 -11.770 1.00 93.50 151 GLU A O 1
ATOM 1134 N N . GLY A 1 152 ? -20.317 -6.747 -11.534 1.00 90.94 152 GLY A N 1
ATOM 1135 C CA . GLY A 1 152 ? -21.457 -6.303 -10.732 1.00 90.94 152 GLY A CA 1
ATOM 1136 C C . GLY A 1 152 ? -21.395 -6.666 -9.243 1.00 90.94 152 GLY A C 1
ATOM 1137 O O . GLY A 1 152 ? -22.292 -6.270 -8.492 1.00 90.94 152 GLY A O 1
ATOM 1138 N N . ARG A 1 153 ? -20.366 -7.394 -8.786 1.00 93.31 153 ARG A N 1
ATOM 1139 C CA . ARG A 1 153 ? -20.157 -7.672 -7.355 1.00 93.31 153 ARG A CA 1
ATOM 1140 C C . ARG A 1 153 ? -19.562 -6.467 -6.630 1.00 93.31 153 ARG A C 1
ATOM 1142 O O . ARG A 1 153 ? -18.800 -5.694 -7.208 1.00 93.31 153 ARG A O 1
ATOM 1149 N N . ASP A 1 154 ? -19.846 -6.368 -5.335 1.00 93.69 154 ASP A N 1
ATOM 1150 C CA . ASP A 1 154 ? -19.210 -5.387 -4.455 1.00 93.69 154 ASP A CA 1
ATOM 1151 C C . ASP A 1 154 ? -17.736 -5.753 -4.230 1.00 93.69 154 ASP A C 1
ATOM 1153 O O . ASP A 1 154 ? -17.410 -6.893 -3.873 1.00 93.69 154 ASP A O 1
ATOM 1157 N N . LYS A 1 155 ? -16.836 -4.780 -4.403 1.00 94.50 155 LYS A N 1
ATOM 1158 C CA . LYS A 1 155 ? -15.381 -4.997 -4.341 1.00 94.50 155 LYS A CA 1
ATOM 1159 C C . LYS A 1 155 ? -14.923 -5.530 -2.980 1.00 94.50 155 LYS A C 1
ATOM 1161 O O . LYS A 1 155 ? -14.208 -6.530 -2.906 1.00 94.50 155 LYS A O 1
ATOM 1166 N N . ALA A 1 156 ? -15.378 -4.904 -1.888 1.00 96.25 156 ALA A N 1
ATOM 1167 C CA . ALA A 1 156 ? -15.028 -5.317 -0.525 1.00 96.25 156 ALA A CA 1
ATOM 1168 C C . ALA A 1 156 ? -15.483 -6.752 -0.224 1.00 96.25 156 ALA A C 1
ATOM 1170 O O . ALA A 1 156 ? -14.734 -7.546 0.349 1.00 96.25 156 ALA A O 1
ATOM 1171 N N . ARG A 1 157 ? -16.695 -7.103 -0.667 1.00 96.88 157 ARG A N 1
ATOM 1172 C CA . ARG A 1 157 ? -17.250 -8.446 -0.506 1.00 96.88 157 ARG A CA 1
ATOM 1173 C C . ARG A 1 157 ? -16.462 -9.486 -1.294 1.00 96.88 157 ARG A C 1
ATOM 1175 O O . ARG A 1 157 ? -16.184 -10.557 -0.765 1.00 96.88 157 ARG A O 1
ATOM 1182 N N . LEU A 1 158 ? -16.071 -9.174 -2.532 1.00 97.12 158 LEU A N 1
ATOM 1183 C CA . LEU A 1 158 ? -15.248 -10.070 -3.343 1.00 97.12 158 LEU A CA 1
ATOM 1184 C C . LEU A 1 158 ? -13.944 -10.435 -2.620 1.00 97.12 158 LEU A C 1
ATOM 1186 O O . LEU A 1 158 ? -13.616 -11.617 -2.532 1.00 97.12 158 LEU A O 1
ATOM 1190 N N . LEU A 1 159 ? -13.217 -9.452 -2.078 1.00 97.94 159 LEU A N 1
ATOM 1191 C CA . LEU A 1 159 ? -11.972 -9.717 -1.347 1.00 97.94 159 LEU A CA 1
ATOM 1192 C C . LEU A 1 159 ? -12.203 -10.554 -0.083 1.00 97.94 159 LEU A C 1
ATOM 1194 O O . LEU A 1 159 ? -11.458 -11.509 0.147 1.00 97.94 159 LEU A O 1
ATOM 1198 N N . ALA A 1 160 ? -13.255 -10.261 0.686 1.00 98.19 160 ALA A N 1
ATOM 1199 C CA . ALA A 1 160 ? -13.628 -11.060 1.854 1.00 98.19 160 ALA A CA 1
ATOM 1200 C C . ALA A 1 160 ? -13.897 -12.530 1.482 1.00 98.19 160 ALA A C 1
ATOM 1202 O O . ALA A 1 160 ? -13.339 -13.445 2.091 1.00 98.19 160 ALA A O 1
ATOM 1203 N N . ASP A 1 161 ? -14.674 -12.771 0.424 1.00 97.94 161 ASP A N 1
ATOM 1204 C CA . ASP A 1 161 ? -14.993 -14.121 -0.050 1.00 97.94 161 ASP A CA 1
ATOM 1205 C C . ASP A 1 161 ? -13.731 -14.872 -0.524 1.00 97.94 161 ASP A C 1
ATOM 1207 O O . ASP A 1 161 ? -13.551 -16.053 -0.227 1.00 97.94 161 ASP A O 1
ATOM 1211 N N . ARG A 1 162 ? -12.813 -14.198 -1.233 1.00 97.38 162 ARG A N 1
ATOM 1212 C CA . ARG A 1 162 ? -11.562 -14.821 -1.704 1.00 97.38 162 ARG A CA 1
ATOM 1213 C C . ARG A 1 162 ? -10.620 -15.171 -0.554 1.00 97.38 162 ARG A C 1
ATOM 1215 O O . ARG A 1 162 ? -10.003 -16.233 -0.576 1.00 97.38 162 ARG A O 1
ATOM 1222 N N . MET A 1 163 ? -10.507 -14.298 0.442 1.00 97.62 163 MET A N 1
ATOM 1223 C CA . MET A 1 163 ? -9.622 -14.515 1.587 1.00 97.62 163 MET A CA 1
ATOM 1224 C C . MET A 1 163 ? -10.197 -15.563 2.552 1.00 97.62 163 MET A C 1
ATOM 1226 O O . MET A 1 163 ? -9.464 -16.442 3.002 1.00 97.62 163 MET A O 1
ATOM 1230 N N . SER A 1 164 ? -11.513 -15.560 2.788 1.00 97.38 164 SER A N 1
ATOM 1231 C CA . SER A 1 164 ? -12.176 -16.598 3.596 1.00 97.38 164 SER A CA 1
ATOM 1232 C C . SER A 1 164 ? -12.117 -17.989 2.972 1.00 97.38 164 SER A C 1
ATOM 1234 O O . SER A 1 164 ? -11.919 -18.966 3.692 1.00 97.38 164 SER A O 1
ATOM 1236 N N . ALA A 1 165 ? -12.190 -18.097 1.641 1.00 96.19 165 ALA A N 1
ATOM 1237 C CA . ALA A 1 165 ? -11.985 -19.366 0.940 1.00 96.19 165 ALA A CA 1
ATOM 1238 C C . ALA A 1 165 ? -10.586 -19.976 1.173 1.00 96.19 165 ALA A C 1
ATOM 1240 O O . ALA A 1 165 ? -10.404 -21.173 0.965 1.00 96.19 165 ALA A O 1
ATOM 1241 N N . ASN A 1 166 ? -9.621 -19.172 1.634 1.00 92.06 166 ASN A N 1
ATOM 1242 C CA . ASN A 1 166 ? -8.268 -19.594 2.000 1.00 92.06 166 ASN A CA 1
ATOM 1243 C C . ASN A 1 166 ? -8.066 -19.691 3.527 1.00 92.06 166 ASN A C 1
ATOM 1245 O O . ASN A 1 166 ? -6.937 -19.714 4.003 1.00 92.06 166 ASN A O 1
ATOM 1249 N N . GLY A 1 167 ? -9.153 -19.763 4.304 1.00 93.00 167 GLY A N 1
ATOM 1250 C CA . GLY A 1 167 ? -9.110 -20.024 5.747 1.00 93.00 167 GLY A CA 1
ATOM 1251 C C . GLY A 1 167 ? -8.867 -18.801 6.636 1.00 93.00 167 GLY A C 1
ATOM 1252 O O . GLY A 1 167 ? -8.770 -18.962 7.849 1.00 93.00 167 GLY A O 1
ATOM 1253 N N . ILE A 1 168 ? -8.810 -17.591 6.072 1.00 95.38 168 ILE A N 1
ATOM 1254 C CA . ILE A 1 168 ? -8.613 -16.345 6.830 1.00 95.38 168 ILE A CA 1
ATOM 1255 C C . ILE A 1 168 ? -9.967 -15.831 7.331 1.00 95.38 168 ILE A C 1
ATOM 1257 O O . ILE A 1 168 ? -10.950 -15.813 6.586 1.00 95.38 168 ILE A O 1
ATOM 1261 N N . GLN A 1 169 ? -10.043 -15.375 8.583 1.00 97.56 169 GLN A N 1
ATOM 1262 C CA . GLN A 1 169 ? -11.277 -14.787 9.106 1.00 97.56 169 GLN A CA 1
ATOM 1263 C C . GLN A 1 169 ? -11.510 -13.425 8.451 1.00 97.56 169 GLN A C 1
ATOM 1265 O O . GLN A 1 169 ? -10.621 -12.571 8.429 1.00 97.56 169 GLN A O 1
ATOM 1270 N N . THR A 1 170 ? -12.704 -13.212 7.895 1.00 98.31 170 THR A N 1
ATOM 1271 C CA . THR A 1 170 ? -13.012 -11.967 7.185 1.00 98.31 170 THR A CA 1
ATOM 1272 C C . THR A 1 170 ? -14.391 -11.408 7.498 1.00 98.31 170 THR A C 1
ATOM 1274 O O . THR A 1 170 ? -15.304 -12.124 7.907 1.00 98.31 170 THR A O 1
ATOM 1277 N N . GLY A 1 171 ? -14.532 -10.106 7.273 1.00 97.19 171 GLY A N 1
ATOM 1278 C CA . GLY A 1 171 ? -15.806 -9.405 7.171 1.00 97.19 171 GLY A CA 1
ATOM 1279 C C . GLY A 1 171 ? -15.708 -8.283 6.140 1.00 97.19 171 GLY A C 1
ATOM 1280 O O . GLY A 1 171 ? -14.620 -7.991 5.636 1.00 97.19 171 GLY A O 1
ATOM 1281 N N . PHE A 1 172 ? -16.836 -7.658 5.808 1.00 96.88 172 PHE A N 1
ATOM 1282 C CA . PHE A 1 172 ? -16.845 -6.536 4.875 1.00 96.88 172 PHE A CA 1
ATOM 1283 C C . PHE A 1 172 ? -17.912 -5.484 5.203 1.00 96.88 172 PHE A C 1
ATOM 1285 O O . PHE A 1 172 ? -18.886 -5.767 5.901 1.00 96.88 172 PHE A O 1
ATOM 1292 N N . SER A 1 173 ? -17.713 -4.281 4.662 1.00 94.50 173 SER A N 1
ATOM 1293 C CA . SER A 1 173 ? -18.663 -3.167 4.609 1.00 94.50 173 SER A CA 1
ATOM 1294 C C . SER A 1 173 ? -18.621 -2.553 3.213 1.00 94.50 173 SER A C 1
ATOM 1296 O O . SER A 1 173 ? -17.536 -2.298 2.690 1.00 94.50 173 SER A O 1
ATOM 1298 N N . ASP A 1 174 ? -19.788 -2.309 2.634 1.00 91.19 174 ASP A N 1
ATOM 1299 C CA . ASP A 1 174 ? -19.991 -1.761 1.289 1.00 91.19 174 ASP A CA 1
ATOM 1300 C C . ASP A 1 174 ? -20.616 -0.353 1.305 1.00 91.19 174 ASP A C 1
ATOM 1302 O O . ASP A 1 174 ? -20.984 0.196 0.277 1.00 91.19 174 ASP A O 1
ATOM 1306 N N . ASP A 1 175 ? -20.738 0.268 2.470 1.00 88.44 175 ASP A N 1
ATOM 1307 C CA . ASP A 1 175 ? -21.312 1.599 2.682 1.00 88.44 175 ASP A CA 1
ATOM 1308 C C . ASP A 1 175 ? -20.252 2.689 2.901 1.00 88.44 175 ASP A C 1
ATOM 1310 O O . ASP A 1 175 ? -20.582 3.821 3.254 1.00 88.44 175 ASP A O 1
ATOM 1314 N N . GLY A 1 176 ? -18.976 2.345 2.725 1.00 89.38 176 GLY A N 1
ATOM 1315 C CA . GLY A 1 176 ? -17.853 3.239 2.968 1.00 89.38 176 GLY A CA 1
ATOM 1316 C C . GLY A 1 176 ? -17.414 3.325 4.435 1.00 89.38 176 GLY A C 1
ATOM 1317 O O . GLY A 1 176 ? -18.062 2.862 5.377 1.00 89.38 176 GLY A O 1
ATOM 1318 N N . PHE A 1 177 ? -16.243 3.933 4.634 1.00 92.88 177 PHE A N 1
ATOM 1319 C CA . PHE A 1 177 ? -15.554 3.924 5.926 1.00 92.88 177 PHE A CA 1
ATOM 1320 C C . PHE A 1 177 ? -16.294 4.673 7.031 1.00 92.88 177 PHE A C 1
ATOM 1322 O O . PHE A 1 177 ? -16.374 4.177 8.154 1.00 92.88 177 PHE A O 1
ATOM 1329 N N . GLU A 1 178 ? -16.837 5.855 6.739 1.00 90.38 178 GLU A N 1
ATOM 1330 C CA . GLU A 1 178 ? -17.516 6.670 7.750 1.00 90.38 178 GLU A CA 1
ATOM 1331 C C . GLU A 1 178 ? -18.786 6.004 8.271 1.00 90.38 178 GLU A C 1
ATOM 1333 O O . GLU A 1 178 ? -19.030 5.986 9.480 1.00 90.38 178 GLU A O 1
ATOM 1338 N N . ALA A 1 179 ? -19.579 5.425 7.374 1.00 90.00 179 ALA A N 1
ATOM 1339 C CA . ALA A 1 179 ? -20.807 4.749 7.744 1.00 90.00 179 ALA A CA 1
ATOM 1340 C C . ALA A 1 179 ? -20.514 3.452 8.527 1.00 90.00 179 ALA A C 1
ATOM 1342 O O . ALA A 1 179 ? -21.119 3.243 9.586 1.00 90.00 179 ALA A O 1
ATOM 1343 N N . TYR A 1 180 ? -19.481 2.688 8.142 1.00 91.94 180 TYR A N 1
ATOM 1344 C CA . TYR A 1 180 ? -18.980 1.551 8.922 1.00 91.94 180 TYR A CA 1
ATOM 1345 C C . TYR A 1 180 ? -18.656 1.931 10.377 1.00 91.94 180 TYR A C 1
ATOM 1347 O O . TYR A 1 180 ? -19.233 1.369 11.315 1.00 91.94 180 TYR A O 1
ATOM 1355 N N . VAL A 1 181 ? -17.769 2.911 10.589 1.00 91.00 181 VAL A N 1
ATOM 1356 C CA . VAL A 1 181 ? -17.328 3.282 11.947 1.00 91.00 181 VAL A CA 1
ATOM 1357 C C . VAL A 1 181 ? -18.441 3.927 12.776 1.00 91.00 181 VAL A C 1
ATOM 1359 O O . VAL A 1 181 ? -18.436 3.797 14.000 1.00 91.00 181 VAL A O 1
ATOM 1362 N N . ASN A 1 182 ? -19.403 4.598 12.134 1.00 88.81 182 ASN A N 1
ATOM 1363 C CA . ASN A 1 182 ? -20.562 5.179 12.811 1.00 88.81 182 ASN A CA 1
ATOM 1364 C C . ASN A 1 182 ? -21.544 4.105 13.295 1.00 88.81 182 ASN A C 1
ATOM 1366 O O . ASN A 1 182 ? -22.052 4.208 14.410 1.00 88.81 182 ASN A O 1
ATOM 1370 N N . ARG A 1 183 ? -21.795 3.056 12.500 1.00 88.25 183 ARG A N 1
ATOM 1371 C CA . ARG A 1 183 ? -22.697 1.961 12.896 1.00 88.25 183 ARG A CA 1
ATOM 1372 C C . ARG A 1 183 ? -22.108 1.075 13.978 1.00 88.25 183 ARG A C 1
ATOM 1374 O O . ARG A 1 183 ? -22.804 0.693 14.913 1.00 88.25 183 ARG A O 1
ATOM 1381 N N . ALA A 1 184 ? -20.832 0.735 13.845 1.00 79.44 184 ALA A N 1
ATOM 1382 C CA . ALA A 1 184 ? -20.205 -0.269 14.691 1.00 79.44 184 ALA A CA 1
ATOM 1383 C C . ALA A 1 184 ? -19.761 0.263 16.072 1.00 79.44 184 ALA A C 1
ATOM 1385 O O . ALA A 1 184 ? -19.121 -0.475 16.808 1.00 79.44 184 ALA A O 1
ATOM 1386 N N . ASN A 1 185 ? -20.125 1.511 16.417 1.00 72.31 185 ASN A N 1
ATOM 1387 C CA . ASN A 1 185 ? -20.022 2.179 17.725 1.00 72.31 185 ASN A CA 1
ATOM 1388 C C . ASN A 1 185 ? -18.798 1.785 18.588 1.00 72.31 185 ASN A C 1
ATOM 1390 O O . ASN A 1 185 ? -18.786 0.743 19.236 1.00 72.31 185 ASN A O 1
ATOM 1394 N N . ASN A 1 186 ? -17.798 2.669 18.687 1.00 77.88 186 ASN A N 1
ATOM 1395 C CA . ASN A 1 186 ? -16.521 2.433 19.389 1.00 77.88 186 ASN A CA 1
ATOM 1396 C C . ASN A 1 186 ? -15.624 1.341 18.771 1.00 77.88 186 ASN A C 1
ATOM 1398 O O . ASN A 1 186 ? -14.851 0.698 19.487 1.00 77.88 186 ASN A O 1
ATOM 1402 N N . VAL A 1 187 ? -15.663 1.164 17.445 1.00 88.31 187 VAL A N 1
ATOM 1403 C CA . VAL A 1 187 ? -14.710 0.289 16.742 1.00 88.31 187 VAL A CA 1
ATOM 1404 C C . VAL A 1 187 ? -13.279 0.690 17.079 1.00 88.31 187 VAL A C 1
ATOM 1406 O O . VAL A 1 187 ? -12.853 1.824 16.851 1.00 88.31 187 VAL A O 1
ATOM 1409 N N . LYS A 1 188 ? -12.509 -0.263 17.605 1.00 92.00 188 LYS A N 1
ATOM 1410 C CA . LYS A 1 188 ? -11.065 -0.111 17.770 1.00 92.00 188 LYS A CA 1
ATOM 1411 C C . LYS A 1 188 ? -10.383 -0.405 16.439 1.00 92.00 188 LYS A C 1
ATOM 1413 O O . LYS A 1 188 ? -10.584 -1.463 15.854 1.00 92.00 188 LYS A O 1
ATOM 1418 N N . LEU A 1 189 ? -9.526 0.516 16.005 1.00 95.94 189 LEU A N 1
ATOM 1419 C CA . LEU A 1 189 ? -8.764 0.422 14.759 1.00 95.94 189 LEU A CA 1
ATOM 1420 C C . LEU A 1 189 ? -7.268 0.232 15.071 1.00 95.94 189 LEU A C 1
ATOM 1422 O O . LEU A 1 189 ? -6.492 1.184 14.954 1.00 95.94 189 LEU A O 1
ATOM 1426 N N . PRO A 1 190 ? -6.840 -0.959 15.535 1.00 95.69 190 PRO A N 1
ATOM 1427 C CA . PRO A 1 190 ? -5.442 -1.185 15.887 1.00 95.69 190 PRO A CA 1
ATOM 1428 C C . PRO A 1 190 ? -4.534 -1.152 14.649 1.00 95.69 190 PRO A C 1
ATOM 1430 O O . PRO A 1 190 ? -3.414 -0.660 14.723 1.00 95.69 190 PRO A O 1
ATOM 1433 N N . HIS A 1 191 ? -5.011 -1.634 13.502 1.00 96.56 191 HIS A N 1
ATOM 1434 C CA . HIS A 1 191 ? -4.286 -1.545 12.241 1.00 96.56 191 HIS A CA 1
ATOM 1435 C C . HIS A 1 191 ? -5.259 -1.251 11.106 1.00 96.56 191 HIS A C 1
ATOM 1437 O O . HIS A 1 191 ? -6.280 -1.927 10.958 1.00 96.56 191 HIS A O 1
ATOM 1443 N N . VAL A 1 192 ? -4.919 -0.241 10.313 1.00 98.38 192 VAL A N 1
ATOM 1444 C CA . VAL A 1 192 ? -5.624 0.110 9.083 1.00 98.38 192 VAL A CA 1
ATOM 1445 C C . VAL A 1 192 ? -4.652 0.001 7.915 1.00 98.38 192 VAL A C 1
ATOM 1447 O O . VAL A 1 192 ? -3.538 0.517 7.989 1.00 98.38 192 VAL A O 1
ATOM 1450 N N . VAL A 1 193 ? -5.072 -0.646 6.835 1.00 98.56 193 VAL A N 1
ATOM 1451 C CA . VAL A 1 193 ? -4.428 -0.556 5.524 1.00 98.56 193 VAL A CA 1
ATOM 1452 C C . VAL A 1 193 ? -5.263 0.400 4.683 1.00 98.56 193 VAL A C 1
ATOM 1454 O O . VAL A 1 193 ? -6.424 0.130 4.400 1.00 98.56 193 VAL A O 1
ATOM 1457 N N . SER A 1 194 ? -4.695 1.549 4.336 1.00 98.38 194 SER A N 1
ATOM 1458 C CA . SER A 1 194 ? -5.341 2.576 3.524 1.00 98.38 194 SER A CA 1
ATOM 1459 C C . SER A 1 194 ? -4.960 2.381 2.060 1.00 98.38 194 SER A C 1
ATOM 1461 O O . SER A 1 194 ? -3.876 2.785 1.641 1.00 98.38 194 SER A O 1
ATOM 1463 N N . CYS A 1 195 ? -5.878 1.809 1.290 1.00 97.25 195 CYS A N 1
ATOM 1464 C CA . CYS A 1 195 ? -5.808 1.614 -0.159 1.00 97.25 195 CYS A CA 1
ATOM 1465 C C . CYS A 1 195 ? -6.774 2.535 -0.929 1.00 97.25 195 CYS A C 1
ATOM 1467 O O . CYS A 1 195 ? -6.981 2.337 -2.123 1.00 97.25 195 CYS A O 1
ATOM 1469 N N . VAL A 1 196 ? -7.373 3.520 -0.254 1.00 94.31 196 VAL A N 1
ATOM 1470 C CA . VAL A 1 196 ? -8.241 4.538 -0.862 1.00 94.31 196 VAL A CA 1
ATOM 1471 C C . VAL A 1 196 ? -7.446 5.519 -1.730 1.00 94.31 196 VAL A C 1
ATOM 1473 O O . VAL A 1 196 ? -6.307 5.900 -1.421 1.00 94.31 196 VAL A O 1
ATOM 1476 N N . ASP A 1 197 ? -8.067 5.970 -2.809 1.00 89.50 197 ASP A N 1
ATOM 1477 C CA . ASP A 1 197 ? -7.479 6.848 -3.821 1.00 89.50 197 ASP A CA 1
ATOM 1478 C C . ASP A 1 197 ? -7.703 8.340 -3.545 1.00 89.50 197 ASP A C 1
ATOM 1480 O O . ASP A 1 197 ? -6.850 9.154 -3.896 1.00 89.50 197 ASP A O 1
ATOM 1484 N N . ASN A 1 198 ? -8.766 8.701 -2.829 1.00 87.88 198 ASN A N 1
ATOM 1485 C CA . ASN A 1 198 ? -9.125 10.093 -2.589 1.00 87.88 198 ASN A CA 1
ATOM 1486 C C . ASN A 1 198 ? -8.727 10.605 -1.192 1.00 87.88 198 ASN A C 1
ATOM 1488 O O . ASN A 1 198 ? -8.755 9.903 -0.174 1.00 87.88 198 ASN A O 1
ATOM 1492 N N . ASN A 1 199 ? -8.390 11.896 -1.125 1.00 90.50 199 ASN A N 1
ATOM 1493 C CA . ASN A 1 199 ? -7.962 12.536 0.121 1.00 90.50 199 ASN A CA 1
ATOM 1494 C C . ASN A 1 199 ? -9.104 12.668 1.143 1.00 90.50 199 ASN A C 1
ATOM 1496 O O . ASN A 1 199 ? -8.835 12.706 2.343 1.00 90.50 199 ASN A O 1
ATOM 1500 N N . GLY A 1 200 ? -10.367 12.700 0.703 1.00 90.44 200 GLY A N 1
ATOM 1501 C CA . GLY A 1 200 ? -11.540 12.693 1.583 1.00 90.44 200 GLY A CA 1
ATOM 1502 C C . GLY A 1 200 ? -11.559 11.477 2.506 1.00 90.44 200 GLY A C 1
ATOM 1503 O O . GLY A 1 200 ? -11.517 11.626 3.729 1.00 90.44 200 GLY A O 1
ATOM 1504 N N . ALA A 1 201 ? -11.507 10.284 1.920 1.00 92.00 201 ALA A N 1
ATOM 1505 C CA . ALA A 1 201 ? -11.481 9.015 2.632 1.00 92.00 201 ALA A CA 1
ATOM 1506 C C . ALA A 1 201 ? -10.221 8.865 3.497 1.00 92.00 201 ALA A C 1
ATOM 1508 O O . ALA A 1 201 ? -10.306 8.448 4.653 1.00 92.00 201 ALA A O 1
ATOM 1509 N N . ARG A 1 202 ? -9.049 9.292 2.998 1.00 95.44 202 ARG A N 1
ATOM 1510 C CA . ARG A 1 202 ? -7.806 9.319 3.799 1.00 95.44 202 ARG A CA 1
ATOM 1511 C C . ARG A 1 202 ? -7.962 10.175 5.058 1.00 95.44 202 ARG A C 1
ATOM 1513 O O . ARG A 1 202 ? -7.498 9.803 6.135 1.00 95.44 202 ARG A O 1
ATOM 1520 N N . HIS A 1 203 ? -8.631 11.323 4.949 1.00 94.94 203 HIS A N 1
ATOM 1521 C CA . HIS A 1 203 ? -8.911 12.182 6.099 1.00 94.94 203 HIS A CA 1
ATOM 1522 C C . HIS A 1 203 ? -9.870 11.518 7.084 1.00 94.94 203 HIS A C 1
ATOM 1524 O O . HIS A 1 203 ? -9.556 11.502 8.273 1.00 94.94 203 HIS A O 1
ATOM 1530 N N . ALA A 1 204 ? -10.960 10.925 6.592 1.00 94.12 204 ALA A N 1
ATOM 1531 C CA . ALA A 1 204 ? -11.931 10.209 7.416 1.00 94.12 204 ALA A CA 1
ATOM 1532 C C . ALA A 1 204 ? -11.283 9.063 8.214 1.00 94.12 204 ALA A C 1
ATOM 1534 O O . ALA A 1 204 ? -11.543 8.916 9.408 1.00 94.12 204 ALA A O 1
ATOM 1535 N N . ILE A 1 205 ? -10.371 8.304 7.591 1.00 96.56 205 ILE A N 1
ATOM 1536 C CA . ILE A 1 205 ? -9.560 7.279 8.268 1.00 96.56 205 ILE A CA 1
ATOM 1537 C C . ILE A 1 205 ? -8.751 7.895 9.413 1.00 96.56 205 ILE A C 1
ATOM 1539 O O . ILE A 1 205 ? -8.804 7.414 10.546 1.00 96.56 205 ILE A O 1
ATOM 1543 N N . GLN A 1 206 ? -8.011 8.974 9.141 1.00 96.31 206 GLN A N 1
ATOM 1544 C CA . GLN A 1 206 ? -7.140 9.607 10.133 1.00 96.31 206 GLN A CA 1
ATOM 1545 C C . GLN A 1 206 ? -7.914 10.223 11.309 1.00 96.31 206 GLN A C 1
ATOM 1547 O O . GLN A 1 206 ? -7.403 10.212 12.433 1.00 96.31 206 GLN A O 1
ATOM 1552 N N . ASP A 1 207 ? -9.128 10.726 11.071 1.00 94.44 207 ASP A N 1
ATOM 1553 C CA . ASP A 1 207 ? -9.996 11.315 12.100 1.00 94.44 207 ASP A CA 1
ATOM 1554 C C . ASP A 1 207 ? -10.469 10.309 13.148 1.00 94.44 207 ASP A C 1
ATOM 1556 O O . ASP A 1 207 ? -10.811 10.692 14.266 1.00 94.44 207 ASP A O 1
ATOM 1560 N N . ARG A 1 208 ? -10.427 9.010 12.834 1.00 95.19 208 ARG A N 1
ATOM 1561 C CA . ARG A 1 208 ? -10.738 7.940 13.793 1.00 95.19 208 ARG A CA 1
ATOM 1562 C C . ARG A 1 208 ? -9.550 7.502 14.639 1.00 95.19 208 ARG A C 1
ATOM 1564 O O . ARG A 1 208 ? -9.682 6.563 15.417 1.00 95.19 208 ARG A O 1
ATOM 1571 N N . ILE A 1 209 ? -8.418 8.198 14.514 1.00 95.06 209 ILE A N 1
ATOM 1572 C CA . ILE A 1 209 ? -7.203 8.000 15.311 1.00 95.06 209 ILE A CA 1
ATOM 1573 C C . ILE A 1 209 ? -6.825 6.500 15.392 1.00 95.06 209 ILE A C 1
ATOM 1575 O O . ILE A 1 209 ? -6.750 5.941 16.490 1.00 95.06 209 ILE A O 1
ATOM 1579 N N . PRO A 1 210 ? -6.614 5.796 14.255 1.00 95.88 210 PRO A N 1
ATOM 1580 C CA . PRO A 1 210 ? -6.135 4.415 14.293 1.00 95.88 210 PRO A CA 1
ATOM 1581 C C . PRO A 1 210 ? -4.787 4.330 15.006 1.00 95.88 210 PRO A C 1
ATOM 1583 O O . PRO A 1 210 ? -3.996 5.272 14.927 1.00 95.88 210 PRO A O 1
ATOM 1586 N N . LYS A 1 211 ? -4.493 3.198 15.658 1.00 95.44 211 LYS A N 1
ATOM 1587 C CA . LYS A 1 211 ? -3.186 3.002 16.309 1.00 95.44 211 LYS A CA 1
ATOM 1588 C C . LYS A 1 211 ? -2.057 3.055 15.276 1.00 95.44 211 LYS A C 1
ATOM 1590 O O . LYS A 1 211 ? -1.027 3.666 15.537 1.00 95.44 211 LYS A O 1
ATOM 1595 N N . MET A 1 212 ? -2.262 2.444 14.110 1.00 95.50 212 MET A N 1
ATOM 1596 C CA . MET A 1 212 ? -1.294 2.422 13.017 1.00 95.50 212 MET A CA 1
ATOM 1597 C C . MET A 1 212 ? -1.998 2.365 11.664 1.00 95.50 212 MET A C 1
ATOM 1599 O O . MET A 1 212 ? -2.963 1.615 11.496 1.00 95.50 212 MET A O 1
ATOM 1603 N N . ILE A 1 213 ? -1.488 3.124 10.695 1.00 97.75 213 ILE A N 1
ATOM 1604 C CA . ILE A 1 213 ? -1.972 3.107 9.313 1.00 97.75 213 ILE A CA 1
ATOM 1605 C C . ILE A 1 213 ? -0.819 2.730 8.381 1.00 97.75 213 ILE A C 1
ATOM 1607 O O . ILE A 1 213 ? 0.219 3.384 8.405 1.00 97.75 213 ILE A O 1
ATOM 1611 N N . HIS A 1 214 ? -1.027 1.732 7.527 1.00 98.00 214 HIS A N 1
ATOM 1612 C CA . HIS A 1 214 ? -0.175 1.439 6.374 1.00 98.00 214 HIS A CA 1
ATOM 1613 C C . HIS A 1 214 ? -0.868 1.997 5.128 1.00 98.00 214 HIS A C 1
ATOM 1615 O O . HIS A 1 214 ? -1.953 1.543 4.781 1.00 98.00 214 HIS A O 1
ATOM 1621 N N . GLY A 1 215 ? -0.308 3.024 4.496 1.00 97.50 215 GLY A N 1
ATOM 1622 C CA . GLY A 1 215 ? -0.900 3.678 3.328 1.00 97.50 215 GLY A CA 1
ATOM 1623 C C . GLY A 1 215 ? -0.217 3.263 2.036 1.00 97.50 215 GLY A C 1
ATOM 1624 O O . GLY A 1 215 ? 1.009 3.255 1.977 1.00 97.50 215 GLY A O 1
ATOM 1625 N N . GLY A 1 216 ? -1.003 2.932 1.015 1.00 96.62 216 GLY A N 1
ATOM 1626 C CA . GLY A 1 216 ? -0.517 2.709 -0.344 1.00 96.62 216 GLY A CA 1
ATOM 1627 C C . GLY A 1 216 ? -1.068 3.758 -1.291 1.00 96.62 216 GLY A C 1
ATOM 1628 O O . GLY A 1 216 ? -2.251 4.093 -1.234 1.00 96.62 216 GLY A O 1
ATOM 1629 N N . SER A 1 217 ? -0.218 4.253 -2.178 1.00 93.62 217 SER A N 1
ATOM 1630 C CA . SER A 1 217 ? -0.586 5.206 -3.220 1.00 93.62 217 SER A CA 1
ATOM 1631 C C . SER A 1 217 ? 0.156 4.892 -4.512 1.00 93.62 217 SER A C 1
ATOM 1633 O O . SER A 1 217 ? 1.270 4.363 -4.521 1.00 93.62 217 SER A O 1
ATOM 1635 N N . THR A 1 218 ? -0.479 5.241 -5.625 1.00 92.75 218 THR A N 1
ATOM 1636 C CA . THR A 1 218 ? 0.112 5.153 -6.957 1.00 92.75 218 THR A CA 1
ATOM 1637 C C . THR A 1 218 ? -0.070 6.470 -7.682 1.00 92.75 218 THR A C 1
ATOM 1639 O O . THR A 1 218 ? -1.159 7.028 -7.633 1.00 92.75 218 THR A O 1
ATOM 1642 N N . SER A 1 219 ? 0.969 6.955 -8.354 1.00 88.44 219 SER A N 1
ATOM 1643 C CA . SER A 1 219 ? 0.924 8.180 -9.167 1.00 88.44 219 SER A CA 1
ATOM 1644 C C . SER A 1 219 ? 2.085 8.160 -10.163 1.00 88.44 219 SER A C 1
ATOM 1646 O O . SER A 1 219 ? 3.171 7.722 -9.800 1.00 88.44 219 SER A O 1
ATOM 1648 N N . ASP A 1 220 ? 1.899 8.587 -11.413 1.00 85.56 220 ASP A N 1
ATOM 1649 C CA . ASP A 1 220 ? 2.980 8.734 -12.411 1.00 85.56 220 ASP A CA 1
ATOM 1650 C C . ASP A 1 220 ? 3.913 7.512 -12.577 1.00 85.56 220 ASP A C 1
ATOM 1652 O O . ASP A 1 220 ? 5.141 7.640 -12.592 1.00 85.56 220 ASP A O 1
ATOM 1656 N N . LEU A 1 221 ? 3.356 6.297 -12.660 1.00 89.69 221 LEU A N 1
ATOM 1657 C CA . LEU A 1 221 ? 4.132 5.043 -12.647 1.00 89.69 221 LEU A CA 1
ATOM 1658 C C . LEU A 1 221 ? 5.079 4.925 -11.442 1.00 89.69 221 LEU A C 1
ATOM 1660 O O . LEU A 1 221 ? 6.216 4.452 -11.544 1.00 89.69 221 LEU A O 1
ATOM 1664 N N . ARG A 1 222 ? 4.616 5.378 -10.284 1.00 93.06 222 ARG A N 1
ATOM 1665 C CA . ARG A 1 222 ? 5.309 5.273 -9.007 1.00 93.06 222 ARG A CA 1
ATOM 1666 C C . ARG A 1 222 ? 4.452 4.472 -8.055 1.00 93.06 222 ARG A C 1
ATOM 1668 O O . ARG A 1 222 ? 3.286 4.792 -7.848 1.00 93.06 222 ARG A O 1
ATOM 1675 N N . SER A 1 223 ? 5.058 3.446 -7.482 1.00 96.50 223 SER A N 1
ATOM 1676 C CA . SER A 1 223 ? 4.503 2.723 -6.346 1.00 96.50 223 SER A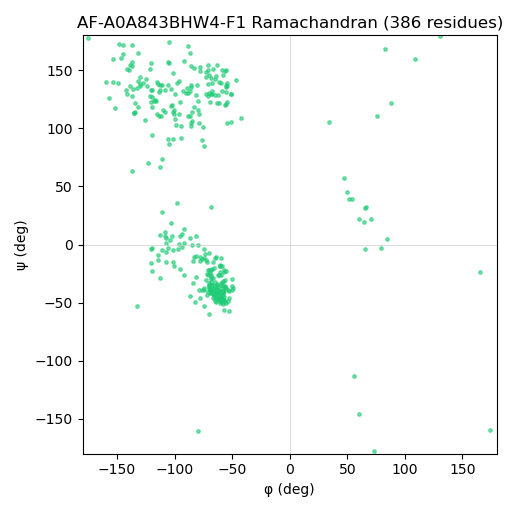 CA 1
ATOM 1677 C C . SER A 1 223 ? 4.980 3.407 -5.076 1.00 96.50 223 SER A C 1
ATOM 1679 O O . SER A 1 223 ? 6.175 3.692 -4.968 1.00 96.50 223 SER A O 1
ATOM 1681 N N . GLN A 1 224 ? 4.095 3.634 -4.114 1.00 96.38 224 GLN A N 1
ATOM 1682 C CA . GLN A 1 224 ? 4.452 4.250 -2.844 1.00 96.38 224 GLN A CA 1
ATOM 1683 C C . GLN A 1 224 ? 3.757 3.565 -1.674 1.00 96.38 224 GLN A C 1
ATOM 1685 O O . GLN A 1 224 ? 2.565 3.272 -1.723 1.00 96.38 224 GLN A O 1
ATOM 1690 N N . VAL A 1 225 ? 4.528 3.335 -0.614 1.00 97.69 225 VAL A N 1
ATOM 1691 C CA . VAL A 1 225 ? 4.051 2.789 0.652 1.00 97.69 225 VAL A CA 1
ATOM 1692 C C . VAL A 1 225 ? 4.537 3.653 1.804 1.00 97.69 225 VAL A C 1
ATOM 1694 O O . VAL A 1 225 ? 5.690 4.086 1.834 1.00 97.69 225 VAL A O 1
ATOM 1697 N N . SER A 1 226 ? 3.657 3.893 2.767 1.00 96.75 226 SER A N 1
ATOM 1698 C CA . SER A 1 226 ? 3.936 4.744 3.918 1.00 96.75 226 SER A CA 1
ATOM 1699 C C . SER A 1 226 ? 3.376 4.128 5.200 1.00 96.75 226 SER A C 1
ATOM 1701 O O . SER A 1 226 ? 2.394 3.386 5.167 1.00 96.75 226 SER A O 1
ATOM 1703 N N . VAL A 1 227 ? 3.958 4.475 6.348 1.00 96.12 227 VAL A N 1
ATOM 1704 C CA . VAL A 1 227 ? 3.419 4.139 7.675 1.00 96.12 227 VAL A CA 1
ATOM 1705 C C . VAL A 1 227 ? 3.163 5.420 8.454 1.00 96.12 227 VAL A C 1
ATOM 1707 O O . VAL A 1 227 ? 4.025 6.296 8.530 1.00 96.12 227 VAL A O 1
ATOM 1710 N N . TYR A 1 228 ? 1.981 5.510 9.059 1.00 95.00 228 TYR A N 1
ATOM 1711 C CA . TYR A 1 228 ? 1.567 6.639 9.882 1.00 95.00 228 TYR A CA 1
ATOM 1712 C C . TYR A 1 228 ? 1.243 6.164 11.300 1.00 95.00 228 TYR A C 1
ATOM 1714 O O . TYR A 1 228 ? 0.374 5.312 11.507 1.00 95.00 228 TYR A O 1
ATOM 1722 N N . ASP A 1 229 ? 1.936 6.758 12.268 1.00 93.06 229 ASP A N 1
ATOM 1723 C CA . ASP A 1 229 ? 1.773 6.522 13.701 1.00 93.06 229 ASP A CA 1
ATOM 1724 C C . ASP A 1 229 ? 1.775 7.877 14.428 1.00 93.06 229 ASP A C 1
ATOM 1726 O O . ASP A 1 229 ? 2.776 8.598 14.447 1.00 93.06 229 ASP A O 1
ATOM 1730 N N . LEU A 1 230 ? 0.633 8.248 15.017 1.00 92.25 230 LEU A N 1
ATOM 1731 C CA . LEU A 1 230 ? 0.503 9.497 15.775 1.00 92.25 230 LEU A CA 1
ATOM 1732 C C . LEU A 1 230 ? 1.220 9.451 17.136 1.00 92.25 230 LEU A C 1
ATOM 1734 O O . LEU A 1 230 ? 1.428 10.507 17.739 1.00 92.25 230 LEU A O 1
ATOM 1738 N N . GLY A 1 231 ? 1.631 8.271 17.601 1.00 90.12 231 GLY A N 1
ATOM 1739 C CA . GLY A 1 231 ? 2.499 8.098 18.760 1.00 90.12 231 GLY A CA 1
ATOM 1740 C C . GLY A 1 231 ? 3.939 8.559 18.513 1.00 90.12 231 GLY A C 1
ATOM 1741 O O . GLY A 1 231 ? 4.636 8.891 19.469 1.00 90.12 231 GLY A O 1
ATOM 1742 N N . CYS A 1 232 ? 4.384 8.641 17.252 1.00 87.94 232 CYS A N 1
ATOM 1743 C CA . CYS A 1 232 ? 5.659 9.264 16.893 1.00 87.94 232 CYS A CA 1
ATOM 1744 C C . CYS A 1 232 ? 5.496 10.778 16.727 1.00 87.94 232 CYS A C 1
ATOM 1746 O O . CYS A 1 232 ? 4.975 11.240 15.708 1.00 87.94 232 CYS A O 1
ATOM 1748 N N . ASP A 1 233 ? 5.991 11.558 17.691 1.00 84.56 233 ASP A N 1
ATOM 1749 C CA . ASP A 1 233 ? 5.883 13.025 17.685 1.00 84.56 233 ASP A CA 1
ATOM 1750 C C . ASP A 1 233 ? 6.516 13.672 16.427 1.00 84.56 233 ASP A C 1
ATOM 1752 O O . ASP A 1 233 ? 5.993 14.660 15.909 1.00 84.56 233 ASP A O 1
ATOM 1756 N N . ASP A 1 234 ? 7.561 13.055 15.865 1.00 85.56 234 ASP A N 1
ATOM 1757 C CA . ASP A 1 234 ? 8.321 13.552 14.706 1.00 85.56 234 ASP A CA 1
ATOM 1758 C C . ASP A 1 234 ? 7.849 13.024 13.340 1.00 85.56 234 ASP A C 1
ATOM 1760 O O . ASP A 1 234 ? 8.500 13.271 12.319 1.00 85.56 234 ASP A O 1
ATOM 1764 N N . CYS A 1 235 ? 6.713 12.328 13.281 1.00 86.38 235 CYS A N 1
ATOM 1765 C CA . CYS A 1 235 ? 6.250 11.661 12.064 1.00 86.38 235 CYS A CA 1
ATOM 1766 C C . CYS A 1 235 ? 4.991 12.294 11.493 1.00 86.38 235 CYS A C 1
ATOM 1768 O O . CYS A 1 235 ? 4.030 12.543 12.218 1.00 86.38 235 CYS A O 1
ATOM 1770 N N . GLN A 1 236 ? 4.956 12.551 10.186 1.00 91.75 236 GLN A N 1
ATOM 1771 C CA . GLN A 1 236 ? 3.741 13.054 9.546 1.00 91.75 236 GLN A CA 1
ATOM 1772 C C . GLN A 1 236 ? 2.548 12.101 9.749 1.00 91.75 236 GLN A C 1
ATOM 1774 O O . GLN A 1 236 ? 2.709 10.883 9.742 1.00 91.75 236 GLN A O 1
ATOM 1779 N N . CYS A 1 237 ? 1.339 12.649 9.883 1.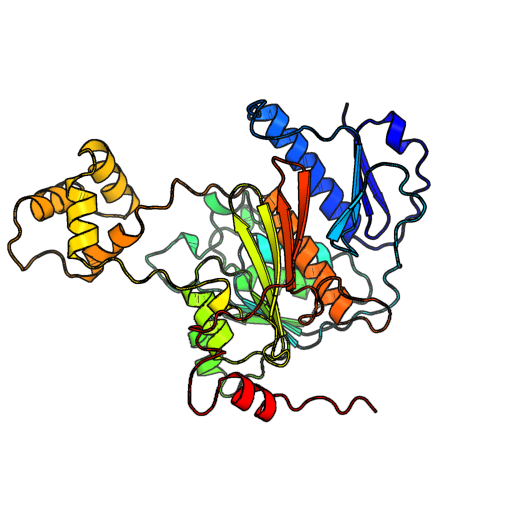00 94.50 237 CYS A N 1
ATOM 1780 C CA . CYS A 1 237 ? 0.115 11.850 9.821 1.00 94.50 237 CYS A CA 1
ATOM 1781 C C . CYS A 1 237 ? -0.389 11.725 8.373 1.00 94.50 237 CYS A C 1
ATOM 1783 O O . CYS A 1 237 ? 0.072 12.450 7.482 1.00 94.50 237 CYS A O 1
ATOM 1785 N N . LEU A 1 238 ? -1.388 10.869 8.147 1.00 95.25 238 LEU A N 1
ATOM 1786 C CA . LEU A 1 238 ? -1.955 10.628 6.818 1.00 95.25 238 LEU A CA 1
ATOM 1787 C C . LEU A 1 238 ? -2.501 11.919 6.173 1.00 95.25 238 LEU A C 1
ATOM 1789 O O . LEU A 1 238 ? -2.322 12.131 4.974 1.00 95.25 238 LEU A O 1
ATOM 1793 N N . LYS A 1 239 ? -3.082 12.833 6.967 1.00 94.75 239 LYS A N 1
ATOM 1794 C CA . LYS A 1 239 ? -3.574 14.146 6.498 1.00 94.75 239 LYS A CA 1
ATOM 1795 C C . LYS A 1 239 ? -2.464 15.111 6.104 1.00 94.75 239 LYS A C 1
ATOM 1797 O O . LYS A 1 239 ? -2.653 15.922 5.203 1.00 94.75 239 LYS A O 1
ATOM 1802 N N . CYS A 1 240 ? -1.316 15.055 6.779 1.00 92.75 240 CYS A N 1
ATOM 1803 C CA . CYS A 1 240 ? -0.206 15.938 6.434 1.00 92.75 240 CYS A CA 1
ATOM 1804 C C . CYS A 1 240 ? 0.359 15.567 5.065 1.00 92.75 240 CYS A C 1
ATOM 1806 O O . CYS A 1 240 ? 0.694 16.461 4.285 1.00 92.75 240 CYS A O 1
ATOM 1808 N N . TYR A 1 241 ? 0.429 14.266 4.774 1.00 91.62 241 TYR A N 1
ATOM 1809 C CA . TYR A 1 241 ? 0.857 13.778 3.470 1.00 91.62 241 TYR A CA 1
ATOM 1810 C C . TYR A 1 241 ? -0.164 14.107 2.377 1.00 91.62 241 TYR A C 1
ATOM 1812 O O . TYR A 1 241 ? 0.209 14.584 1.310 1.00 91.62 241 TYR A O 1
ATOM 1820 N N . ASN A 1 242 ? -1.449 13.942 2.693 1.00 91.06 242 ASN A N 1
ATOM 1821 C CA . ASN A 1 242 ? -2.563 14.077 1.761 1.00 91.06 242 ASN A CA 1
ATOM 1822 C C . ASN A 1 242 ? -3.433 15.296 2.095 1.00 91.06 242 ASN A C 1
ATOM 1824 O O . ASN A 1 242 ? -4.569 15.110 2.535 1.00 91.06 242 ASN A O 1
ATOM 1828 N N . PRO A 1 243 ? -2.950 16.545 1.969 1.00 88.62 243 PRO A N 1
ATOM 1829 C CA . PRO A 1 243 ? -3.800 17.699 2.228 1.00 88.62 243 PRO A CA 1
ATOM 1830 C C . PRO A 1 243 ? -5.000 17.671 1.273 1.00 88.62 243 PRO A C 1
ATOM 1832 O O . PRO A 1 243 ? -4.858 17.350 0.091 1.00 88.62 243 PRO A O 1
ATOM 1835 N N . LYS A 1 244 ? -6.191 18.009 1.777 1.00 82.75 244 LYS A N 1
ATOM 1836 C CA . LYS A 1 244 ? -7.281 18.373 0.871 1.00 82.75 244 LYS A CA 1
ATOM 1837 C C . LYS A 1 244 ? -6.807 19.623 0.135 1.00 82.75 244 LYS A C 1
ATOM 1839 O O . LYS A 1 244 ? -6.304 20.540 0.783 1.00 82.75 244 LYS A O 1
ATOM 1844 N N . LYS A 1 245 ? -6.886 19.623 -1.197 1.00 70.12 245 LYS A N 1
ATOM 1845 C CA . LYS A 1 245 ? -6.797 20.884 -1.932 1.00 70.12 245 LYS A CA 1
ATOM 1846 C C . LYS A 1 245 ? -7.950 21.734 -1.396 1.00 70.12 245 LYS A C 1
ATOM 1848 O O . LYS A 1 245 ? -9.051 21.203 -1.228 1.00 70.12 245 LYS A O 1
ATOM 1853 N N . ASP A 1 246 ? -7.687 22.988 -1.045 1.00 63.34 246 ASP A N 1
ATOM 1854 C CA . ASP A 1 246 ? -8.790 23.907 -0.791 1.00 63.34 246 ASP A CA 1
ATOM 1855 C C . ASP A 1 246 ? -9.660 23.884 -2.048 1.00 63.34 246 ASP A C 1
ATOM 1857 O O . ASP A 1 246 ? -9.127 23.901 -3.163 1.00 63.34 246 ASP A O 1
ATOM 1861 N N . ALA A 1 247 ? -10.975 23.730 -1.877 1.00 59.25 247 ALA A N 1
ATOM 1862 C CA . ALA A 1 247 ? -11.873 23.797 -3.017 1.00 59.25 247 ALA A CA 1
ATOM 1863 C C . ALA A 1 247 ? -11.604 25.139 -3.700 1.00 59.25 247 ALA A C 1
ATOM 1865 O O . ALA A 1 247 ? -11.691 26.180 -3.042 1.00 59.25 247 ALA A O 1
ATOM 1866 N N . ALA A 1 248 ? -11.216 25.099 -4.978 1.00 61.84 248 ALA A N 1
ATOM 1867 C CA . ALA A 1 248 ? -11.112 26.313 -5.767 1.00 61.84 248 ALA A CA 1
ATOM 1868 C C . ALA A 1 248 ? -12.442 27.051 -5.607 1.00 61.84 248 ALA A C 1
ATOM 1870 O O . ALA A 1 248 ? -13.510 26.440 -5.712 1.00 61.84 248 ALA A O 1
ATOM 1871 N N . SER A 1 249 ? -12.377 28.335 -5.267 1.00 68.88 249 SER A N 1
ATOM 1872 C CA . SER A 1 249 ? -13.586 29.139 -5.150 1.00 68.88 249 SER A CA 1
ATOM 1873 C C . SER A 1 249 ? -14.353 29.076 -6.468 1.00 68.88 249 SER A C 1
ATOM 1875 O O . SER A 1 249 ? -13.740 28.972 -7.532 1.00 68.88 249 SER A O 1
ATOM 1877 N N . ASP A 1 250 ? -15.683 29.175 -6.422 1.00 67.75 250 ASP A N 1
ATOM 1878 C CA . ASP A 1 250 ? -16.501 29.131 -7.641 1.00 67.75 250 ASP A CA 1
ATOM 1879 C C . ASP A 1 250 ? -15.959 30.111 -8.696 1.00 67.75 250 ASP A C 1
ATOM 1881 O O . ASP A 1 250 ? -15.841 29.765 -9.867 1.00 67.75 250 ASP A O 1
ATOM 1885 N N . ALA A 1 251 ? -15.507 31.297 -8.268 1.00 75.19 251 ALA A N 1
ATOM 1886 C CA . ALA A 1 251 ? -14.865 32.296 -9.121 1.00 75.19 251 ALA A CA 1
ATOM 1887 C C . ALA A 1 251 ? -13.589 31.790 -9.826 1.00 75.19 251 ALA A C 1
ATOM 1889 O O . ALA A 1 251 ? -13.411 32.043 -11.015 1.00 75.19 251 ALA A O 1
ATOM 1890 N N . GLU A 1 252 ? -12.711 31.066 -9.129 1.00 72.75 252 GLU A N 1
ATOM 1891 C CA . GLU A 1 252 ? -11.500 30.478 -9.719 1.00 72.75 252 GLU A CA 1
ATOM 1892 C C . GLU A 1 252 ? -11.840 29.365 -10.716 1.00 72.75 252 GLU A C 1
ATOM 1894 O O . GLU A 1 252 ? -11.230 29.291 -11.785 1.00 72.75 252 GLU A O 1
ATOM 1899 N N . VAL A 1 253 ? -12.840 28.535 -10.401 1.00 75.50 253 VAL A N 1
ATOM 1900 C CA . VAL A 1 253 ? -13.331 27.484 -11.305 1.00 75.50 253 VAL A CA 1
ATOM 1901 C C . VAL A 1 253 ? -13.930 28.101 -12.566 1.00 75.50 253 VAL A C 1
ATOM 1903 O O . VAL A 1 253 ? -13.592 27.691 -13.677 1.00 75.50 253 VAL A O 1
ATOM 1906 N N . TYR A 1 254 ? -14.759 29.135 -12.412 1.00 79.12 254 TYR A N 1
ATOM 1907 C CA . TYR A 1 254 ? -15.348 29.871 -13.527 1.00 79.12 254 TYR A CA 1
ATOM 1908 C C . TYR A 1 254 ? -14.302 30.514 -14.425 1.00 79.12 254 TYR A C 1
ATOM 1910 O O . TYR A 1 254 ? -14.379 30.377 -15.644 1.00 79.12 254 TYR A O 1
ATOM 1918 N N . GLU A 1 255 ? -13.333 31.225 -13.851 1.00 82.31 255 GLU A N 1
ATOM 1919 C CA . GLU A 1 255 ? -12.283 31.867 -14.639 1.00 82.31 255 GLU A CA 1
ATOM 1920 C C . GLU A 1 255 ? -11.433 30.828 -15.373 1.00 82.31 255 GLU A C 1
ATOM 1922 O O . GLU A 1 255 ? -11.103 31.004 -16.547 1.00 82.31 255 GLU A O 1
ATOM 1927 N N . ARG A 1 256 ? -11.138 29.690 -14.741 1.00 79.25 256 ARG A N 1
ATOM 1928 C CA . ARG A 1 256 ? -10.427 28.588 -15.396 1.00 79.25 256 ARG A CA 1
ATOM 1929 C C . ARG A 1 256 ? -11.232 27.999 -16.558 1.00 79.25 256 ARG A C 1
ATOM 1931 O O . ARG A 1 256 ? -10.678 27.832 -17.644 1.00 79.25 256 ARG A O 1
ATOM 1938 N N . LEU A 1 257 ? -12.529 27.748 -16.367 1.00 85.44 257 LEU A N 1
ATOM 1939 C CA . LEU A 1 257 ? -13.424 27.298 -17.434 1.00 85.44 257 LEU A CA 1
ATOM 1940 C C . LEU A 1 257 ? -13.503 28.333 -18.562 1.00 85.44 257 LEU A C 1
ATOM 1942 O O . LEU A 1 257 ? -13.338 27.976 -19.719 1.00 85.44 257 LEU A O 1
ATOM 1946 N N . LYS A 1 258 ? -13.654 29.631 -18.287 1.00 85.00 258 LYS A N 1
ATOM 1947 C CA . LYS A 1 258 ? -13.685 30.661 -19.347 1.00 85.00 258 LYS A CA 1
ATOM 1948 C C . LYS A 1 258 ? -12.421 30.683 -20.204 1.00 85.00 258 LYS A C 1
ATOM 1950 O O . LYS A 1 258 ? -12.519 30.874 -21.415 1.00 85.00 258 LYS A O 1
ATOM 1955 N N . ASN A 1 259 ? -11.266 30.454 -19.584 1.00 86.00 259 ASN A N 1
ATOM 1956 C CA . ASN A 1 259 ? -9.969 30.448 -20.257 1.00 86.00 259 ASN A CA 1
ATOM 1957 C C . ASN A 1 259 ? -9.651 29.127 -20.985 1.00 86.00 259 ASN A C 1
ATOM 1959 O O . ASN A 1 259 ? -8.685 29.068 -21.747 1.00 86.00 259 ASN A O 1
ATOM 1963 N N . MET A 1 260 ? -10.449 28.074 -20.788 1.00 85.81 260 MET A N 1
ATOM 1964 C CA . MET A 1 260 ? -10.298 26.793 -21.477 1.00 85.81 260 MET A CA 1
ATOM 1965 C C . MET A 1 260 ? -10.908 26.850 -22.896 1.00 85.81 260 MET A C 1
ATOM 1967 O O . MET A 1 260 ? -12.012 27.380 -23.060 1.00 85.81 260 MET A O 1
ATOM 1971 N N . PRO A 1 261 ? -10.244 26.292 -23.933 1.00 91.25 261 PRO A N 1
ATOM 1972 C CA . PRO A 1 261 ? -10.814 26.180 -25.275 1.00 91.25 261 PRO A CA 1
ATOM 1973 C C . PRO A 1 261 ? -12.173 25.471 -25.268 1.00 91.25 261 PRO A C 1
ATOM 1975 O O . PRO A 1 261 ? -12.335 24.451 -24.603 1.00 91.25 261 PRO A O 1
ATOM 1978 N N . MET A 1 262 ? -13.130 25.967 -26.057 1.00 88.12 262 MET A N 1
ATOM 1979 C CA . MET A 1 262 ? -14.505 25.445 -26.099 1.00 88.12 262 MET A CA 1
ATOM 1980 C C . MET A 1 262 ? -14.567 23.926 -26.334 1.00 88.12 262 MET A C 1
ATOM 1982 O O . MET A 1 262 ? -15.348 23.235 -25.691 1.00 88.12 262 MET A O 1
ATOM 1986 N N . GLU A 1 263 ? -13.716 23.380 -27.206 1.00 86.69 263 GLU A N 1
ATOM 1987 C CA . GLU A 1 263 ? -13.656 21.930 -27.448 1.00 86.69 263 GLU A CA 1
ATOM 1988 C C . GLU A 1 263 ? -13.279 21.139 -26.187 1.00 86.69 263 GLU A C 1
ATOM 1990 O O . GLU A 1 263 ? -13.889 20.110 -25.900 1.00 86.69 263 GLU A O 1
ATOM 1995 N N . GLN A 1 264 ? -12.332 21.648 -25.394 1.00 82.06 264 GLN A N 1
ATOM 1996 C CA . GLN A 1 264 ? -11.920 21.024 -24.135 1.00 82.06 264 GLN A CA 1
ATOM 1997 C C . GLN A 1 264 ? -13.018 21.127 -23.071 1.00 82.06 264 GLN A C 1
ATOM 1999 O O . GLN A 1 264 ? -13.250 20.160 -22.354 1.00 82.06 264 GLN A O 1
ATOM 2004 N N . ARG A 1 265 ? -13.757 22.244 -23.010 1.00 88.44 265 ARG A N 1
ATOM 2005 C CA . ARG A 1 265 ? -14.894 22.400 -22.080 1.00 88.44 265 ARG A CA 1
ATOM 2006 C C . ARG A 1 265 ? -16.029 21.454 -22.393 1.00 88.44 265 ARG A C 1
ATOM 2008 O O . ARG A 1 265 ? -16.583 20.851 -21.485 1.00 88.44 265 ARG A O 1
ATOM 2015 N N . ARG A 1 266 ? -16.361 21.306 -23.677 1.00 87.31 266 ARG A N 1
ATOM 2016 C CA . ARG A 1 266 ? -17.408 20.382 -24.119 1.00 87.31 266 ARG A CA 1
ATOM 2017 C C . ARG A 1 266 ? -17.015 18.934 -23.826 1.00 87.31 266 ARG A C 1
ATOM 2019 O O . ARG A 1 266 ? -17.848 18.190 -23.326 1.00 87.31 266 ARG A O 1
ATOM 2026 N N . ALA A 1 267 ? -15.759 18.554 -24.071 1.00 79.06 267 ALA A N 1
ATOM 2027 C CA . ALA A 1 267 ? -15.253 17.228 -23.709 1.00 79.06 267 ALA A CA 1
ATOM 2028 C C . ALA A 1 267 ? -15.312 16.985 -22.192 1.00 79.06 267 ALA A C 1
ATOM 2030 O O . ALA A 1 267 ? -15.792 15.943 -21.756 1.00 79.06 267 ALA A O 1
ATOM 2031 N N . LEU A 1 268 ? -14.897 17.974 -21.397 1.00 77.56 268 LEU A N 1
ATOM 2032 C CA . LEU A 1 268 ? -14.957 17.919 -19.939 1.00 77.56 268 LEU A CA 1
ATOM 2033 C C . LEU A 1 268 ? -16.400 17.859 -19.411 1.00 77.56 268 LEU A C 1
ATOM 2035 O O . LEU A 1 268 ? -16.668 17.153 -18.448 1.00 77.56 268 LEU A O 1
ATOM 2039 N N . ALA A 1 269 ? -17.345 18.569 -20.032 1.00 80.75 269 ALA A N 1
ATOM 2040 C CA . ALA A 1 269 ? -18.758 18.497 -19.664 1.00 80.75 269 ALA A CA 1
ATOM 2041 C C . ALA A 1 269 ? -19.295 17.070 -19.825 1.00 80.75 269 ALA A C 1
ATOM 2043 O O . ALA A 1 269 ? -19.887 16.539 -18.888 1.00 80.75 269 ALA A O 1
ATOM 2044 N N . VAL A 1 270 ? -19.013 16.430 -20.966 1.00 80.00 270 VAL A N 1
ATOM 2045 C CA . VAL A 1 270 ? -19.407 15.036 -21.224 1.00 80.00 270 VAL A CA 1
ATOM 2046 C C . VAL A 1 270 ? -18.769 14.085 -20.213 1.00 80.00 270 VAL A C 1
ATOM 2048 O O . VAL A 1 270 ? -19.477 13.266 -19.633 1.00 80.00 270 VAL A O 1
ATOM 2051 N N . ASP A 1 271 ? -17.463 14.223 -19.965 1.00 69.12 271 ASP A N 1
ATOM 2052 C CA . ASP A 1 271 ? -16.720 13.427 -18.976 1.00 69.12 271 ASP A CA 1
ATOM 2053 C C . ASP A 1 271 ? -17.351 13.507 -17.575 1.00 69.12 271 ASP A C 1
ATOM 2055 O O . ASP A 1 271 ? -17.464 12.510 -16.869 1.00 69.12 271 ASP A O 1
ATOM 2059 N N . ARG A 1 272 ? -17.857 14.687 -17.198 1.00 72.81 272 ARG A N 1
ATOM 2060 C CA . ARG A 1 272 ? -18.499 14.936 -15.898 1.00 72.81 272 ARG A CA 1
ATOM 2061 C C . ARG A 1 272 ? -20.020 14.729 -15.900 1.00 72.81 272 ARG A C 1
ATOM 2063 O O . ARG A 1 272 ? -20.692 15.145 -14.950 1.00 72.81 272 ARG A O 1
ATOM 2070 N N . GLY A 1 273 ? -20.571 14.097 -16.941 1.00 73.25 273 GLY A N 1
ATOM 2071 C CA . GLY A 1 273 ? -21.996 13.771 -17.046 1.00 73.25 273 GLY A CA 1
ATOM 2072 C C . GLY A 1 273 ? -22.909 14.998 -17.156 1.00 73.25 273 GLY A C 1
ATOM 2073 O O . GLY A 1 273 ? -24.024 14.989 -16.635 1.00 73.25 273 GLY A O 1
ATOM 2074 N N . MET A 1 274 ? -22.427 16.074 -17.781 1.00 75.25 274 MET A N 1
ATOM 2075 C CA . MET A 1 274 ? -23.161 17.316 -18.019 1.00 75.25 274 MET A CA 1
ATOM 2076 C C . MET A 1 274 ? -23.360 17.554 -19.519 1.00 75.25 274 MET A C 1
ATOM 2078 O O . MET A 1 274 ? -22.447 17.367 -20.320 1.00 75.25 274 MET A O 1
ATOM 2082 N N . GLU A 1 275 ? -24.544 18.040 -19.892 1.00 84.50 275 GLU A N 1
ATOM 2083 C CA . GLU A 1 275 ? -24.814 18.487 -21.260 1.00 84.50 275 GLU A CA 1
ATOM 2084 C C . GLU A 1 275 ? -23.911 19.690 -21.609 1.00 84.50 275 GLU A C 1
ATOM 2086 O O . GLU A 1 275 ? -23.971 20.717 -20.921 1.00 84.50 275 GLU A O 1
ATOM 2091 N N . PRO A 1 276 ? -23.073 19.615 -22.660 1.00 88.12 276 PRO A N 1
ATOM 2092 C CA . PRO A 1 276 ? -22.128 20.680 -23.002 1.00 88.12 276 PRO A CA 1
ATOM 2093 C C . PRO A 1 276 ? -22.785 22.044 -23.223 1.00 88.12 276 PRO A C 1
ATOM 2095 O O . PRO A 1 276 ? -22.235 23.077 -22.848 1.00 88.12 276 PRO A O 1
ATOM 2098 N N . GLU A 1 277 ? -23.979 22.053 -23.810 1.00 87.44 277 GLU A N 1
ATOM 2099 C CA . GLU A 1 277 ? -24.788 23.249 -24.039 1.00 87.44 277 GLU A CA 1
ATOM 2100 C C . GLU A 1 277 ? -25.181 23.933 -22.726 1.00 87.44 277 GLU A C 1
ATOM 2102 O O . GLU A 1 277 ? -25.187 25.160 -22.658 1.00 87.44 277 GLU A O 1
ATOM 2107 N N . VAL A 1 278 ? -25.458 23.153 -21.677 1.00 81.62 278 VAL A N 1
ATOM 2108 C CA . VAL A 1 278 ? -25.817 23.662 -20.346 1.00 81.62 278 VAL A CA 1
ATOM 2109 C C . VAL A 1 278 ? -24.613 24.338 -19.689 1.00 81.62 278 VAL A C 1
ATOM 2111 O O . VAL A 1 278 ? -24.759 25.426 -19.131 1.00 81.62 278 VAL A O 1
ATOM 2114 N N . LEU A 1 279 ? -23.414 23.754 -19.814 1.00 83.62 279 LEU A N 1
ATOM 2115 C CA . LEU A 1 279 ? -22.175 24.377 -19.339 1.00 83.62 279 LEU A CA 1
ATOM 2116 C C . LEU A 1 279 ? -21.873 25.683 -20.091 1.00 83.62 279 LEU A C 1
ATOM 2118 O O . LEU A 1 279 ? -21.571 26.699 -19.469 1.00 83.62 279 LEU A O 1
ATOM 2122 N N . GLU A 1 280 ? -21.969 25.682 -21.422 1.00 86.75 280 GLU A N 1
ATOM 2123 C CA . GLU A 1 280 ? -21.670 26.868 -22.236 1.00 86.75 280 GLU A CA 1
ATOM 2124 C C . GLU A 1 280 ? -22.677 28.001 -22.001 1.00 86.75 280 GLU A C 1
ATOM 2126 O O . GLU A 1 280 ? -22.273 29.155 -21.852 1.00 86.75 280 GLU A O 1
ATOM 2131 N N . GLN A 1 281 ? -23.971 27.684 -21.893 1.00 81.81 281 GLN A N 1
ATOM 2132 C CA . GLN A 1 281 ? -24.997 28.670 -21.556 1.00 81.81 281 GLN A CA 1
ATOM 2133 C C . GLN A 1 281 ? -24.724 29.298 -20.186 1.00 81.81 281 GLN A C 1
ATOM 2135 O O . GLN A 1 281 ? -24.836 30.509 -20.019 1.00 81.81 281 GLN A O 1
ATOM 2140 N N . HIS A 1 282 ? -24.291 28.496 -19.219 1.00 78.62 282 HIS A N 1
ATOM 2141 C CA . HIS A 1 282 ? -23.966 28.975 -17.883 1.00 78.62 282 HIS A CA 1
ATOM 2142 C C . HIS A 1 282 ? -22.720 29.868 -17.822 1.00 78.62 282 HIS A C 1
ATOM 2144 O O . HIS A 1 282 ? -22.654 30.792 -17.013 1.00 78.62 282 HIS A O 1
ATOM 2150 N N . LEU A 1 283 ? -21.730 29.620 -18.683 1.00 80.38 283 LEU A N 1
ATOM 2151 C CA . LEU A 1 283 ? -20.551 30.481 -18.805 1.00 80.38 283 LEU A CA 1
ATOM 2152 C C . LEU A 1 283 ? -20.869 31.827 -19.480 1.00 80.38 283 LEU A C 1
ATOM 2154 O O . LEU A 1 283 ? -20.149 32.801 -19.243 1.00 80.38 283 LEU A O 1
ATOM 2158 N N . GLN A 1 284 ? -21.917 31.882 -20.311 1.00 78.69 284 GLN A N 1
ATOM 2159 C CA . GLN A 1 284 ? -22.369 33.086 -21.021 1.00 78.69 284 GLN A CA 1
ATOM 2160 C C . GLN A 1 284 ? -23.338 33.929 -20.180 1.00 78.69 284 GLN A C 1
ATOM 2162 O O . GLN A 1 284 ? -23.168 35.146 -20.083 1.00 78.69 284 GLN A O 1
ATOM 2167 N N . ASP A 1 285 ? -24.297 33.280 -19.522 1.00 68.38 285 ASP A N 1
ATOM 2168 C CA . ASP A 1 285 ? -25.332 33.913 -18.714 1.00 68.38 285 ASP A CA 1
ATOM 2169 C C . ASP A 1 285 ? -25.027 33.701 -17.224 1.00 68.38 285 ASP A C 1
ATOM 2171 O O . ASP A 1 285 ? -25.490 32.746 -16.602 1.00 68.38 285 ASP A O 1
ATOM 2175 N N . LEU A 1 286 ? -24.292 34.637 -16.609 1.00 56.03 286 LEU A N 1
ATOM 2176 C CA . LEU A 1 286 ? -24.064 34.701 -15.150 1.00 56.03 286 LEU A CA 1
ATOM 2177 C C . LEU A 1 286 ? -25.348 35.046 -14.359 1.00 56.03 286 LEU A C 1
ATOM 2179 O O . LEU A 1 286 ? -25.310 35.729 -13.332 1.00 56.03 286 LEU A O 1
ATOM 2183 N N . VAL A 1 287 ? -26.517 34.622 -14.838 1.00 49.56 287 VAL A N 1
ATOM 2184 C CA . VAL A 1 287 ? -27.775 34.795 -14.125 1.00 49.56 287 VAL A CA 1
ATOM 2185 C C . VAL A 1 287 ? -27.829 33.722 -13.045 1.00 49.56 287 VAL A C 1
ATOM 2187 O O . VAL A 1 287 ? -28.034 32.541 -13.312 1.00 49.56 287 VAL A O 1
ATOM 2190 N N . CYS A 1 288 ? -27.604 34.158 -11.807 1.00 47.72 288 CYS A N 1
ATOM 2191 C CA . CYS A 1 288 ? -27.812 33.389 -10.586 1.00 47.72 288 CYS A CA 1
ATOM 2192 C C . CYS A 1 288 ? -29.143 32.613 -10.673 1.00 47.72 288 CYS A C 1
ATOM 2194 O O . CYS A 1 288 ? -30.206 33.233 -10.632 1.00 47.72 288 CYS A O 1
ATOM 2196 N N . GLY A 1 289 ? -29.106 31.280 -10.824 1.00 45.16 289 GLY A N 1
ATOM 2197 C CA . GLY A 1 289 ? -30.337 30.494 -10.693 1.00 45.16 289 GLY A CA 1
ATOM 2198 C C . GLY A 1 289 ? -30.396 29.045 -11.181 1.00 45.16 289 GLY A C 1
ATOM 2199 O O . GLY A 1 289 ? -31.257 28.335 -10.672 1.00 45.16 289 GLY A O 1
ATOM 2200 N N . THR A 1 290 ? -29.571 28.564 -12.119 1.00 50.25 290 THR A N 1
ATOM 2201 C CA . THR A 1 290 ? -29.874 27.260 -12.773 1.00 50.25 290 THR A CA 1
ATOM 2202 C C . THR A 1 290 ? -28.847 26.141 -12.619 1.00 50.25 290 THR A C 1
ATOM 2204 O O . THR A 1 290 ? -29.245 24.981 -12.661 1.00 50.25 290 THR A O 1
ATOM 2207 N N . LEU A 1 291 ? -27.575 26.432 -12.347 1.00 49.12 291 LEU A N 1
ATOM 2208 C CA . LEU A 1 291 ? -26.621 25.427 -11.860 1.00 49.12 291 LEU A CA 1
ATOM 2209 C C . LEU A 1 291 ? -26.296 25.758 -10.407 1.00 49.12 291 LEU A C 1
ATOM 2211 O O . LEU A 1 291 ? -25.772 26.830 -10.111 1.00 49.12 291 LEU A O 1
ATOM 2215 N N . GLY A 1 292 ? -26.673 24.864 -9.492 1.00 56.78 292 GLY A N 1
ATOM 2216 C CA . GLY A 1 292 ? -26.297 24.997 -8.087 1.00 56.78 292 GLY A CA 1
ATOM 2217 C C . GLY A 1 292 ? -24.778 24.916 -7.929 1.00 56.78 292 GLY A C 1
ATOM 2218 O O . GLY A 1 292 ? -24.110 24.280 -8.744 1.00 56.78 292 GLY A O 1
ATOM 2219 N N . ASN A 1 293 ? -24.237 25.514 -6.865 1.00 54.91 293 ASN A N 1
ATOM 2220 C CA . ASN A 1 293 ? -22.798 25.503 -6.553 1.00 54.91 293 ASN A CA 1
ATOM 2221 C C . ASN A 1 293 ? -22.187 24.082 -6.598 1.00 54.91 293 ASN A C 1
ATOM 2223 O O . ASN A 1 293 ? -21.037 23.908 -6.988 1.00 54.91 293 ASN A O 1
ATOM 2227 N N . GLU A 1 294 ? -22.982 23.046 -6.304 1.00 53.00 294 GLU A N 1
ATOM 2228 C CA . GLU A 1 294 ? -22.604 21.629 -6.435 1.00 53.00 294 GLU A CA 1
ATOM 2229 C C . GLU A 1 294 ? -22.187 21.223 -7.860 1.00 53.00 294 GLU A C 1
ATOM 2231 O O . GLU A 1 294 ? -21.321 20.372 -8.037 1.00 53.00 294 GLU A O 1
ATOM 2236 N N . SER A 1 295 ? -22.772 21.830 -8.895 1.00 58.31 295 SER A N 1
ATOM 2237 C CA . SER A 1 295 ? -22.461 21.515 -10.295 1.00 58.31 295 SER A CA 1
ATOM 2238 C C . SER A 1 295 ? -21.197 22.208 -10.800 1.00 58.31 295 SER A C 1
ATOM 2240 O O . SER A 1 295 ? -20.523 21.667 -11.670 1.00 58.31 295 SER A O 1
ATOM 2242 N N . ILE A 1 296 ? -20.846 23.371 -10.241 1.00 61.69 296 ILE A N 1
ATOM 2243 C CA . ILE A 1 296 ? -19.594 24.082 -10.551 1.00 61.69 296 ILE A CA 1
ATOM 2244 C C . ILE A 1 296 ? -18.412 23.372 -9.886 1.00 61.69 296 ILE A C 1
ATOM 2246 O O . ILE A 1 296 ? -17.364 23.217 -10.508 1.00 61.69 296 ILE A O 1
ATOM 2250 N N . GLN A 1 297 ? -18.593 22.842 -8.671 1.00 61.31 297 GLN A N 1
ATOM 2251 C CA . GLN A 1 297 ? -17.548 22.068 -7.993 1.00 61.31 297 GLN A CA 1
ATOM 2252 C C . GLN A 1 297 ? -17.125 20.805 -8.753 1.00 61.31 297 GLN A C 1
ATOM 2254 O O . GLN A 1 297 ? -15.959 20.425 -8.666 1.00 61.31 297 GLN A O 1
ATOM 2259 N N . LYS A 1 298 ? -17.996 20.224 -9.594 1.00 60.97 298 LYS A N 1
ATOM 2260 C CA . LYS A 1 298 ? -17.628 19.119 -10.504 1.00 60.97 298 LYS A CA 1
ATOM 2261 C C . LYS A 1 298 ? -16.497 19.477 -11.476 1.00 60.97 298 LYS A C 1
ATOM 2263 O O . LYS A 1 298 ? -15.871 18.575 -12.025 1.00 60.97 298 LYS A O 1
ATOM 2268 N N . PHE A 1 299 ? -16.227 20.770 -11.672 1.00 60.78 299 PHE A N 1
ATOM 2269 C CA . PHE A 1 299 ? -15.158 21.306 -12.514 1.00 60.78 299 PHE A CA 1
ATOM 2270 C C . PHE A 1 299 ? -13.997 21.915 -11.709 1.00 60.78 299 PHE A C 1
ATOM 2272 O O . PHE A 1 299 ? -13.035 22.400 -12.294 1.00 60.78 299 PHE A O 1
ATOM 2279 N N . ALA A 1 300 ? -14.026 21.900 -10.374 1.00 55.28 300 ALA A N 1
ATOM 2280 C CA . ALA A 1 300 ? -12.896 22.381 -9.571 1.00 55.28 300 ALA A CA 1
ATOM 2281 C C . ALA A 1 300 ? -11.650 21.480 -9.710 1.00 55.28 300 ALA A C 1
ATOM 2283 O O . ALA A 1 300 ? -10.521 21.917 -9.490 1.00 55.28 300 ALA A O 1
ATOM 2284 N N . GLU A 1 301 ? -11.848 20.234 -10.139 1.00 55.22 301 GLU A N 1
ATOM 2285 C CA . GLU A 1 301 ? -10.839 19.176 -10.258 1.00 55.22 301 GLU A CA 1
ATOM 2286 C C . GLU A 1 301 ? -10.293 19.036 -11.695 1.00 55.22 301 GLU A C 1
ATOM 2288 O O . GLU A 1 301 ? -10.031 17.940 -12.178 1.00 55.22 301 GLU A O 1
ATOM 2293 N N . ILE A 1 302 ? -10.146 20.158 -12.412 1.00 49.66 302 ILE A N 1
ATOM 2294 C CA . ILE A 1 302 ? -9.654 20.219 -13.808 1.00 49.66 302 ILE A CA 1
ATOM 2295 C C . ILE A 1 302 ? -8.174 19.806 -13.968 1.00 49.66 302 ILE A C 1
ATOM 2297 O O . ILE A 1 302 ? -7.728 19.563 -15.086 1.00 49.66 302 ILE A O 1
ATOM 2301 N N . ASP A 1 303 ? -7.391 19.736 -12.886 1.00 43.16 303 ASP A N 1
ATOM 2302 C CA . ASP A 1 303 ? -5.933 19.515 -12.970 1.00 43.16 303 ASP A CA 1
ATOM 2303 C C . ASP A 1 303 ? -5.505 18.054 -13.199 1.00 43.16 303 ASP A C 1
ATOM 2305 O O . ASP A 1 303 ? -4.308 17.790 -13.334 1.00 43.16 303 ASP A O 1
ATOM 2309 N N . ASP A 1 304 ? -6.441 17.114 -13.294 1.00 44.53 304 ASP A N 1
ATOM 2310 C CA . ASP A 1 304 ? -6.100 15.707 -13.468 1.00 44.53 304 ASP A CA 1
ATOM 2311 C C . ASP A 1 304 ? -6.111 15.375 -14.968 1.00 44.53 304 ASP A C 1
ATOM 2313 O O . ASP A 1 304 ? -7.131 15.025 -15.564 1.00 44.53 304 ASP A O 1
ATOM 2317 N N . ALA A 1 305 ? -4.945 15.508 -15.615 1.00 41.06 305 ALA A N 1
ATOM 2318 C CA . ALA A 1 305 ? -4.683 14.776 -16.855 1.00 41.06 305 ALA A CA 1
ATOM 2319 C C . ALA A 1 305 ? -5.109 13.313 -16.640 1.00 41.06 305 ALA A C 1
ATOM 2321 O O . ALA A 1 305 ? -4.877 12.819 -15.539 1.00 41.06 305 ALA A O 1
ATOM 2322 N N . PRO A 1 306 ? -5.704 12.619 -17.632 1.00 43.00 306 PRO A N 1
ATOM 2323 C CA . PRO A 1 306 ? -6.280 11.296 -17.414 1.00 43.00 306 PRO A CA 1
ATOM 2324 C C . PRO A 1 306 ? -5.265 10.377 -16.726 1.00 43.00 306 PRO A C 1
ATOM 2326 O O . PRO A 1 306 ? -4.285 9.935 -17.336 1.00 43.00 306 PRO A O 1
ATOM 2329 N N . GLU A 1 307 ? -5.482 10.139 -15.430 1.00 52.56 307 GLU A N 1
ATOM 2330 C CA . GLU A 1 307 ? -4.608 9.318 -14.608 1.00 52.56 307 GLU A CA 1
ATOM 2331 C C . GLU A 1 307 ? -4.889 7.863 -14.969 1.00 52.56 307 GLU A C 1
ATOM 2333 O O . GLU A 1 307 ? -5.757 7.193 -14.408 1.00 52.56 307 GLU A O 1
ATOM 2338 N N . PHE A 1 308 ? -4.162 7.340 -15.951 1.00 60.59 308 PHE A N 1
ATOM 2339 C CA . PHE A 1 308 ? -4.186 5.911 -16.199 1.00 60.59 308 PHE A CA 1
ATOM 2340 C C . PHE A 1 308 ? -3.268 5.234 -15.173 1.00 60.59 308 PHE A C 1
ATOM 2342 O O . PHE A 1 308 ? -2.052 5.431 -15.141 1.00 60.59 308 PHE A O 1
ATOM 2349 N N . SER A 1 309 ? -3.853 4.413 -14.305 1.00 71.00 309 SER A N 1
ATOM 2350 C CA . SER A 1 309 ? -3.069 3.506 -13.467 1.00 71.00 309 SER A CA 1
ATOM 2351 C C . SER A 1 309 ? -2.853 2.194 -14.213 1.00 71.00 309 SER A C 1
ATOM 2353 O O . SER A 1 309 ? -3.793 1.599 -14.740 1.00 71.00 309 SER A O 1
ATOM 2355 N N . VAL A 1 310 ? -1.608 1.735 -14.265 1.00 88.69 310 VAL A N 1
ATOM 2356 C CA . VAL A 1 310 ? -1.249 0.429 -14.824 1.00 88.69 310 VAL A CA 1
ATOM 2357 C C . VAL A 1 310 ? -1.099 -0.584 -13.696 1.00 88.69 310 VAL A C 1
ATOM 2359 O O . VAL A 1 310 ? -0.521 -0.292 -12.647 1.00 88.69 310 VAL A O 1
ATOM 2362 N N . ASN A 1 311 ? -1.601 -1.798 -13.924 1.00 92.69 311 ASN A N 1
ATOM 2363 C CA . ASN A 1 311 ? -1.748 -2.823 -12.889 1.00 92.69 311 ASN A CA 1
ATOM 2364 C C . ASN A 1 311 ? -0.445 -3.097 -12.121 1.00 92.69 311 ASN A C 1
ATOM 2366 O O . ASN A 1 311 ? -0.453 -3.079 -10.898 1.00 92.69 311 ASN A O 1
ATOM 2370 N N . PHE A 1 312 ? 0.693 -3.251 -12.806 1.00 95.88 312 PHE A N 1
ATOM 2371 C CA . PHE A 1 312 ? 1.966 -3.587 -12.154 1.00 95.88 312 PHE A CA 1
ATOM 2372 C C . PHE A 1 312 ? 2.440 -2.544 -11.122 1.00 95.88 312 PHE A C 1
ATOM 2374 O O . PHE A 1 312 ? 3.183 -2.892 -10.205 1.00 95.88 312 PHE A O 1
ATOM 2381 N N . VAL A 1 313 ? 2.004 -1.282 -11.233 1.00 96.38 313 VAL A N 1
ATOM 2382 C CA . VAL A 1 313 ? 2.326 -0.232 -10.254 1.00 96.38 313 VAL A CA 1
ATOM 2383 C C . VAL A 1 313 ? 1.514 -0.449 -8.983 1.00 96.38 313 VAL A C 1
ATOM 2385 O O . VAL A 1 313 ? 2.095 -0.566 -7.906 1.00 96.38 313 VAL A O 1
ATOM 2388 N N . SER A 1 314 ? 0.189 -0.577 -9.106 1.00 96.62 314 SER A N 1
ATOM 2389 C CA . SER A 1 314 ? -0.694 -0.886 -7.973 1.00 96.62 314 SER A CA 1
ATOM 2390 C C . SER A 1 314 ? -0.390 -2.251 -7.361 1.00 96.62 314 SER A C 1
ATOM 2392 O O . SER A 1 314 ? -0.463 -2.402 -6.142 1.00 96.62 314 SER A O 1
ATOM 2394 N N . ALA A 1 315 ? 0.009 -3.218 -8.188 1.00 97.94 315 ALA A N 1
ATOM 2395 C CA . ALA A 1 315 ? 0.406 -4.540 -7.749 1.00 97.94 315 ALA A CA 1
ATOM 2396 C C . ALA A 1 315 ? 1.654 -4.484 -6.871 1.00 97.94 315 ALA A C 1
ATOM 2398 O O . ALA A 1 315 ? 1.628 -4.993 -5.751 1.00 97.94 315 ALA A O 1
ATOM 2399 N N . LEU A 1 316 ? 2.706 -3.786 -7.319 1.00 98.44 316 LEU A N 1
ATOM 2400 C CA . LEU A 1 316 ? 3.892 -3.578 -6.493 1.00 98.44 316 LEU A CA 1
ATOM 2401 C C . LEU A 1 316 ? 3.523 -2.869 -5.184 1.00 98.44 316 LEU A C 1
ATOM 2403 O O . LEU A 1 316 ? 3.952 -3.308 -4.124 1.00 98.44 316 LEU A O 1
ATOM 2407 N N . THR A 1 317 ? 2.678 -1.836 -5.224 1.00 98.44 317 THR A N 1
ATOM 2408 C CA . THR A 1 317 ? 2.239 -1.133 -4.008 1.00 98.44 317 THR A CA 1
ATOM 2409 C C . THR A 1 317 ? 1.550 -2.065 -3.011 1.00 98.44 317 THR A C 1
ATOM 2411 O O . THR A 1 317 ? 1.90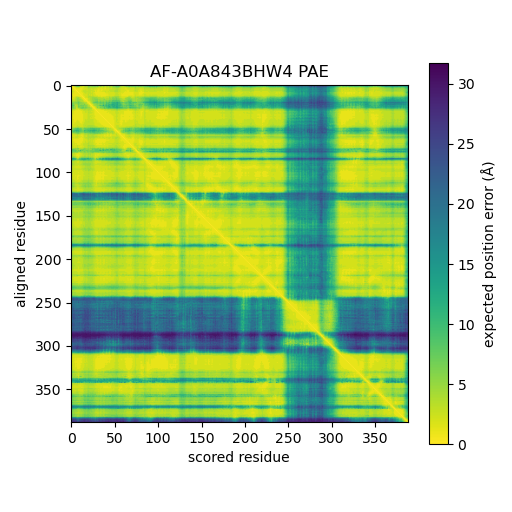8 -2.063 -1.834 1.00 98.44 317 THR A O 1
ATOM 2414 N N . GLY A 1 318 ? 0.608 -2.896 -3.466 1.00 98.56 318 GLY A N 1
ATOM 2415 C CA . GLY A 1 318 ? -0.082 -3.864 -2.610 1.00 98.56 318 GLY A CA 1
ATOM 2416 C C . GLY A 1 318 ? 0.864 -4.910 -2.016 1.00 98.56 318 GLY A C 1
ATOM 2417 O O . GLY A 1 318 ? 0.792 -5.205 -0.825 1.00 98.56 318 GLY A O 1
ATOM 2418 N N . VAL A 1 319 ? 1.809 -5.408 -2.817 1.00 98.62 319 VAL A N 1
ATOM 2419 C CA . VAL A 1 319 ? 2.832 -6.378 -2.390 1.00 98.62 319 VAL A CA 1
ATOM 2420 C C . VAL A 1 319 ? 3.741 -5.788 -1.313 1.00 98.62 319 VAL A C 1
ATOM 2422 O O . VAL A 1 319 ? 3.991 -6.432 -0.294 1.00 98.62 319 VAL A O 1
ATOM 2425 N N . LEU A 1 320 ? 4.217 -4.555 -1.506 1.00 98.56 320 LEU A N 1
ATOM 2426 C CA . LEU A 1 320 ? 5.068 -3.877 -0.527 1.00 98.56 320 LEU A CA 1
ATOM 2427 C C . LEU A 1 320 ? 4.304 -3.568 0.766 1.00 98.56 320 LEU A C 1
ATOM 2429 O O . LEU A 1 320 ? 4.856 -3.747 1.850 1.00 98.56 320 LEU A O 1
ATOM 2433 N N . LEU A 1 321 ? 3.028 -3.178 0.669 1.00 98.25 321 LEU A N 1
ATOM 2434 C CA . LEU A 1 321 ? 2.163 -3.008 1.838 1.00 98.25 321 LEU A CA 1
ATOM 2435 C C . LEU A 1 321 ? 2.004 -4.305 2.630 1.00 98.25 321 LEU A C 1
ATOM 2437 O O . LEU A 1 321 ? 2.165 -4.295 3.848 1.00 98.25 321 LEU A O 1
ATOM 2441 N N . ALA A 1 322 ? 1.707 -5.414 1.951 1.00 98.38 322 ALA A N 1
ATOM 2442 C CA . ALA A 1 322 ? 1.573 -6.724 2.582 1.00 98.38 322 ALA A CA 1
ATOM 2443 C C . ALA A 1 322 ? 2.873 -7.128 3.287 1.00 98.38 322 ALA A C 1
ATOM 2445 O O . ALA A 1 322 ? 2.843 -7.541 4.447 1.00 98.38 322 ALA A O 1
ATOM 2446 N N . GLY A 1 323 ? 4.015 -6.903 2.632 1.00 97.81 323 GLY A N 1
ATOM 2447 C CA . GLY A 1 323 ? 5.333 -7.114 3.217 1.00 97.81 323 GLY A CA 1
ATOM 2448 C C . GLY A 1 323 ? 5.562 -6.293 4.489 1.00 97.81 323 GLY A C 1
ATOM 2449 O O . GLY A 1 323 ? 5.982 -6.850 5.501 1.00 97.81 323 GLY A O 1
ATOM 2450 N N . GLU A 1 324 ? 5.282 -4.985 4.482 1.00 97.88 324 GLU A N 1
ATOM 2451 C CA . GLU A 1 324 ? 5.416 -4.139 5.683 1.00 97.88 324 GLU A CA 1
ATOM 2452 C C . GLU A 1 324 ? 4.480 -4.582 6.814 1.00 97.88 324 GLU A C 1
ATOM 2454 O O . GLU A 1 324 ? 4.925 -4.685 7.958 1.00 97.88 324 GLU A O 1
ATOM 2459 N N . VAL A 1 325 ? 3.222 -4.922 6.507 1.00 97.38 325 VAL A N 1
ATOM 2460 C CA . VAL A 1 325 ? 2.274 -5.426 7.509 1.00 97.38 325 VAL A CA 1
ATOM 2461 C C . VAL A 1 325 ? 2.800 -6.717 8.134 1.00 97.38 325 VAL A C 1
ATOM 2463 O O . VAL A 1 325 ? 2.904 -6.789 9.357 1.00 97.38 325 VAL A O 1
ATOM 2466 N N . VAL A 1 326 ? 3.213 -7.702 7.333 1.00 96.88 326 VAL A N 1
ATOM 2467 C CA . VAL A 1 326 ? 3.799 -8.960 7.830 1.00 96.88 326 VAL A CA 1
ATOM 2468 C C . VAL A 1 326 ? 5.023 -8.698 8.704 1.00 96.88 326 VAL A C 1
ATOM 2470 O O . VAL A 1 326 ? 5.137 -9.255 9.797 1.00 96.88 326 VAL A O 1
ATOM 2473 N N . LYS A 1 327 ? 5.924 -7.807 8.275 1.00 96.00 327 LYS A N 1
ATOM 2474 C CA . LYS A 1 327 ? 7.108 -7.443 9.063 1.00 96.00 327 LYS A CA 1
ATOM 2475 C C . LYS A 1 327 ? 6.737 -6.778 10.387 1.00 96.00 327 LYS A C 1
ATOM 2477 O O . LYS A 1 327 ? 7.369 -7.074 11.391 1.00 96.00 327 LYS A O 1
ATOM 2482 N N . SER A 1 328 ? 5.701 -5.938 10.414 1.00 94.38 328 SER A N 1
ATOM 2483 C CA . SER A 1 328 ? 5.207 -5.289 11.639 1.00 94.38 328 SER A CA 1
ATOM 2484 C C . SER A 1 328 ? 4.563 -6.265 12.635 1.00 94.38 328 SER A C 1
ATOM 2486 O O . SER A 1 328 ? 4.460 -5.961 13.823 1.00 94.38 328 SER A O 1
ATOM 2488 N N . LYS A 1 329 ? 4.110 -7.426 12.147 1.00 93.88 329 LYS A N 1
ATOM 2489 C CA . LYS A 1 329 ? 3.401 -8.457 12.919 1.00 93.88 329 LYS A CA 1
ATOM 2490 C C . LYS A 1 329 ? 4.288 -9.618 13.340 1.00 93.88 329 LYS A C 1
ATOM 2492 O O . LYS A 1 329 ? 3.957 -10.347 14.268 1.00 93.88 329 LYS A O 1
ATOM 2497 N N . SER A 1 330 ? 5.432 -9.775 12.688 1.00 91.50 330 SER A N 1
ATOM 2498 C CA . SER A 1 330 ? 6.409 -10.792 13.037 1.00 91.50 330 SER A CA 1
ATOM 2499 C C . SER A 1 330 ? 7.348 -10.303 14.138 1.00 91.50 330 SER A C 1
ATOM 2501 O O . SER A 1 330 ? 7.913 -9.219 14.058 1.00 91.50 330 SER A O 1
ATOM 2503 N N . SER A 1 331 ? 7.608 -11.150 15.134 1.00 87.88 331 SER A N 1
ATOM 2504 C CA . SER A 1 331 ? 8.624 -10.891 16.165 1.00 87.88 331 SER A CA 1
ATOM 2505 C C . SER A 1 331 ? 10.066 -11.073 15.673 1.00 87.88 331 SER A C 1
ATOM 2507 O O . SER A 1 331 ? 11.007 -10.708 16.376 1.00 87.88 331 SER A O 1
ATOM 2509 N N . ARG A 1 332 ? 10.259 -11.665 14.486 1.00 89.69 332 ARG A N 1
ATOM 2510 C CA . ARG A 1 332 ? 11.580 -12.007 13.924 1.00 89.69 332 ARG A CA 1
ATOM 2511 C C . ARG A 1 332 ? 12.002 -11.112 12.768 1.00 89.69 332 ARG A C 1
ATOM 2513 O O . ARG A 1 332 ? 13.168 -11.135 12.379 1.00 89.69 332 ARG A O 1
ATOM 2520 N N . LEU A 1 333 ? 11.060 -10.371 12.200 1.00 92.88 333 LEU A N 1
ATOM 2521 C CA . LEU A 1 333 ? 11.306 -9.468 11.090 1.00 92.88 333 LEU A CA 1
ATOM 2522 C C . LEU A 1 333 ? 11.273 -8.030 11.585 1.00 92.88 333 LEU A C 1
ATOM 2524 O O . LEU A 1 333 ? 10.672 -7.706 12.606 1.00 92.88 333 LEU A O 1
ATOM 2528 N N . ARG A 1 334 ? 11.934 -7.156 10.836 1.00 93.06 334 ARG A N 1
ATOM 2529 C CA . ARG A 1 334 ? 11.958 -5.726 11.109 1.00 93.06 334 ARG A CA 1
ATOM 2530 C C . ARG A 1 334 ? 11.315 -5.005 9.929 1.00 93.06 334 ARG A C 1
ATOM 2532 O O . ARG A 1 334 ? 11.807 -5.171 8.813 1.00 93.06 334 ARG A O 1
ATOM 2539 N N . PRO A 1 335 ? 10.262 -4.199 10.141 1.00 93.31 335 PRO A N 1
ATOM 2540 C CA . PRO A 1 335 ? 9.695 -3.406 9.062 1.00 93.31 335 PRO A CA 1
ATOM 2541 C C . PRO A 1 335 ? 10.722 -2.382 8.562 1.00 93.31 335 PRO A C 1
ATOM 2543 O O . PRO A 1 335 ? 11.541 -1.862 9.333 1.00 93.31 335 PRO A O 1
ATOM 2546 N N . ALA A 1 336 ? 10.706 -2.104 7.257 1.00 92.12 336 ALA A N 1
ATOM 2547 C CA . ALA A 1 336 ? 11.540 -1.037 6.714 1.00 92.12 336 ALA A CA 1
ATOM 2548 C C . ALA A 1 336 ? 10.988 0.317 7.169 1.00 92.12 336 ALA A C 1
ATOM 2550 O O . ALA A 1 336 ? 11.762 1.229 7.478 1.00 92.12 336 ALA A O 1
ATOM 2551 N N . LEU A 1 337 ? 9.660 0.406 7.262 1.00 91.62 337 LEU A N 1
ATOM 2552 C CA . LEU A 1 337 ? 8.920 1.564 7.721 1.00 91.62 337 LEU A CA 1
ATOM 2553 C C . LEU A 1 337 ? 8.510 1.371 9.181 1.00 91.62 337 LEU A C 1
ATOM 2555 O O . LEU A 1 337 ? 7.644 0.569 9.508 1.00 91.62 337 LEU A O 1
ATOM 2559 N N . ASP A 1 338 ? 9.153 2.108 10.081 1.00 80.88 338 ASP A N 1
ATOM 2560 C CA . ASP A 1 338 ? 8.967 1.953 11.529 1.00 80.88 338 ASP A CA 1
ATOM 2561 C C . ASP A 1 338 ? 8.113 3.062 12.148 1.00 80.88 338 ASP A C 1
ATOM 2563 O O . ASP A 1 338 ? 7.979 3.131 13.369 1.00 80.88 338 ASP A O 1
ATOM 2567 N N . GLY A 1 339 ? 7.580 3.965 11.318 1.00 69.12 339 GLY A N 1
ATOM 2568 C CA . GLY A 1 339 ? 6.800 5.097 11.797 1.00 69.12 339 GLY A CA 1
ATOM 2569 C C . GLY A 1 339 ? 7.598 6.014 12.725 1.00 69.12 339 GLY A C 1
ATOM 2570 O O . GLY A 1 339 ? 6.973 6.686 13.528 1.00 69.12 339 GLY A O 1
ATOM 2571 N N . ARG A 1 340 ? 8.945 6.005 12.683 1.00 70.44 340 ARG A N 1
ATOM 2572 C CA . ARG A 1 340 ? 9.832 6.858 13.505 1.00 70.44 340 ARG A CA 1
ATOM 2573 C C . ARG A 1 340 ? 10.928 7.527 12.687 1.00 70.44 340 ARG A C 1
ATOM 2575 O O . ARG A 1 340 ? 11.111 8.737 12.748 1.00 70.44 340 ARG A O 1
ATOM 2582 N N . ARG A 1 341 ? 11.685 6.735 11.927 1.00 66.38 341 ARG A N 1
ATOM 2583 C CA . ARG A 1 341 ? 12.838 7.192 11.131 1.00 66.38 341 ARG A CA 1
ATOM 2584 C C . ARG A 1 341 ? 12.595 7.077 9.638 1.00 66.38 341 ARG A C 1
ATOM 2586 O O . ARG A 1 341 ? 13.172 7.836 8.866 1.00 66.38 341 ARG A O 1
ATOM 2593 N N . ARG A 1 342 ? 11.764 6.122 9.231 1.00 77.25 342 ARG A N 1
ATOM 2594 C CA . ARG A 1 342 ? 11.431 5.865 7.831 1.00 77.25 342 ARG A CA 1
ATOM 2595 C C . ARG A 1 342 ? 9.932 5.666 7.757 1.00 77.25 342 ARG A C 1
ATOM 2597 O O . ARG A 1 342 ? 9.403 4.733 8.352 1.00 77.25 342 ARG A O 1
ATOM 2604 N N . VAL A 1 343 ? 9.261 6.602 7.101 1.00 83.75 343 VAL A N 1
ATOM 2605 C CA . VAL A 1 343 ? 7.792 6.659 7.081 1.00 83.75 343 VAL A CA 1
ATOM 2606 C C . VAL A 1 343 ? 7.239 6.559 5.673 1.00 83.75 343 VAL A C 1
ATOM 2608 O O . VAL A 1 343 ? 6.053 6.305 5.527 1.00 83.75 343 VAL A O 1
ATOM 2611 N N . ASP A 1 344 ? 8.078 6.753 4.656 1.00 92.69 344 ASP A N 1
ATOM 2612 C CA . ASP A 1 344 ? 7.675 6.750 3.259 1.00 92.69 344 ASP A CA 1
ATOM 2613 C C . ASP A 1 344 ? 8.738 6.083 2.390 1.00 92.69 344 ASP A C 1
ATOM 2615 O O . ASP A 1 344 ? 9.930 6.394 2.504 1.00 92.69 344 ASP A O 1
ATOM 2619 N N . ALA A 1 345 ? 8.292 5.183 1.520 1.00 95.81 345 ALA A N 1
ATOM 2620 C CA . ALA A 1 345 ? 9.105 4.562 0.495 1.00 95.81 345 ALA A CA 1
ATOM 2621 C C . ALA A 1 345 ? 8.393 4.615 -0.853 1.00 95.81 345 ALA A C 1
ATOM 2623 O O . ALA A 1 345 ? 7.189 4.382 -0.944 1.00 95.81 345 ALA A O 1
ATOM 2624 N N . SER A 1 346 ? 9.144 4.862 -1.922 1.00 96.06 346 SER A N 1
ATOM 2625 C CA . SER A 1 346 ? 8.602 4.796 -3.276 1.00 96.06 346 SER A CA 1
ATOM 2626 C C . SER A 1 346 ? 9.561 4.151 -4.262 1.00 96.06 346 SER A C 1
ATOM 2628 O O . SER A 1 346 ? 10.779 4.252 -4.123 1.00 96.06 346 SER A O 1
ATOM 2630 N N . TYR A 1 347 ? 8.988 3.506 -5.274 1.00 97.06 347 TYR A N 1
ATOM 2631 C CA . TYR A 1 347 ? 9.685 2.966 -6.433 1.00 97.06 347 TYR A CA 1
ATOM 2632 C C . TYR A 1 347 ? 9.136 3.629 -7.695 1.00 97.06 347 TYR A C 1
ATOM 2634 O O . TYR A 1 347 ? 7.948 3.505 -8.003 1.00 97.06 347 TYR A O 1
ATOM 2642 N N . ALA A 1 348 ? 9.993 4.344 -8.421 1.00 95.00 348 ALA A N 1
ATOM 2643 C CA . ALA A 1 348 ? 9.644 4.993 -9.679 1.00 95.00 348 ALA A CA 1
ATOM 2644 C C . ALA A 1 348 ? 10.050 4.104 -10.861 1.00 95.00 348 ALA A C 1
ATOM 2646 O O . ALA A 1 348 ? 11.242 3.945 -11.128 1.00 95.00 348 ALA A O 1
ATOM 2647 N N . PHE A 1 349 ? 9.076 3.571 -11.602 1.00 93.69 349 PHE A N 1
ATOM 2648 C CA . PHE A 1 349 ? 9.328 2.626 -12.699 1.00 93.69 349 PHE A CA 1
ATOM 2649 C C . PHE A 1 349 ? 10.041 3.261 -13.899 1.00 93.69 349 PHE A C 1
ATOM 2651 O O . PHE A 1 349 ? 10.809 2.589 -14.584 1.00 93.69 349 PHE A O 1
ATOM 2658 N N . PHE A 1 350 ? 9.839 4.560 -14.149 1.00 88.94 350 PHE A N 1
ATOM 2659 C CA . PHE A 1 350 ? 10.543 5.251 -15.235 1.00 88.94 350 PHE A CA 1
ATOM 2660 C C . PHE A 1 350 ? 12.054 5.327 -15.000 1.00 88.94 350 PHE A C 1
ATOM 2662 O O . PHE A 1 350 ? 12.830 5.059 -15.908 1.00 88.94 350 PHE A O 1
ATOM 2669 N N . THR A 1 351 ? 12.482 5.669 -13.785 1.00 90.88 351 THR A N 1
ATOM 2670 C CA . THR A 1 351 ? 13.907 5.888 -13.466 1.00 90.88 351 THR A CA 1
ATOM 2671 C C . THR A 1 351 ? 14.556 4.703 -12.752 1.00 90.88 351 THR A C 1
ATOM 2673 O O . THR A 1 351 ? 15.755 4.725 -12.470 1.00 90.88 351 THR A O 1
ATOM 2676 N N . ASN A 1 352 ? 13.771 3.676 -12.418 1.00 93.88 352 ASN A N 1
ATOM 2677 C CA . ASN A 1 352 ? 14.165 2.544 -11.579 1.00 93.88 352 ASN A CA 1
ATOM 2678 C C . ASN A 1 352 ? 14.795 3.010 -10.260 1.00 93.88 352 ASN A C 1
ATOM 2680 O O . ASN A 1 352 ? 15.819 2.482 -9.825 1.00 93.88 352 ASN A O 1
ATOM 2684 N N . ARG A 1 353 ? 14.268 4.075 -9.651 1.00 93.56 353 ARG A N 1
ATOM 2685 C CA . ARG A 1 353 ? 14.811 4.634 -8.405 1.00 93.56 353 ARG A CA 1
ATOM 2686 C C . ARG A 1 353 ? 13.919 4.280 -7.233 1.00 93.56 353 ARG A C 1
ATOM 2688 O O . ARG A 1 353 ? 12.699 4.403 -7.324 1.00 93.56 353 ARG A O 1
ATOM 2695 N N . CYS A 1 354 ? 14.565 3.901 -6.135 1.00 94.44 354 CYS A N 1
ATOM 2696 C CA . CYS A 1 354 ? 13.934 3.820 -4.830 1.00 94.44 354 CYS A CA 1
ATOM 2697 C C . CYS A 1 354 ? 14.202 5.108 -4.061 1.00 94.44 354 CYS A C 1
ATOM 2699 O O . CYS A 1 354 ? 15.320 5.627 -4.079 1.00 94.44 354 CYS A O 1
ATOM 2701 N N . TYR A 1 355 ? 13.197 5.573 -3.339 1.00 92.56 355 TYR A N 1
ATOM 2702 C CA . TYR A 1 355 ? 13.328 6.642 -2.366 1.00 92.56 355 TYR A CA 1
ATOM 2703 C C . TYR A 1 355 ? 12.829 6.128 -1.029 1.00 92.56 355 TYR A C 1
ATOM 2705 O O . TYR A 1 355 ? 11.796 5.471 -0.974 1.00 92.56 355 TYR A O 1
ATOM 2713 N N . LEU A 1 356 ? 13.564 6.438 0.032 1.00 91.56 356 LEU A N 1
ATOM 2714 C CA . LEU A 1 356 ? 13.205 6.117 1.404 1.00 91.56 356 LEU A CA 1
ATOM 2715 C C . LEU A 1 356 ? 13.464 7.368 2.228 1.00 91.56 356 LEU A C 1
ATOM 2717 O O . LEU A 1 356 ? 14.608 7.815 2.326 1.00 91.56 356 LEU A O 1
ATOM 2721 N N . ALA A 1 357 ? 12.404 7.969 2.757 1.00 85.56 357 ALA A N 1
ATOM 2722 C CA . ALA A 1 357 ? 12.485 9.284 3.370 1.00 85.56 357 ALA A CA 1
ATOM 2723 C C . ALA A 1 357 ? 11.887 9.296 4.785 1.00 85.56 357 ALA A C 1
ATOM 2725 O O . ALA A 1 357 ? 10.816 8.722 5.025 1.00 85.56 357 ALA A O 1
ATOM 2726 N N . PRO A 1 358 ? 12.535 9.986 5.744 1.00 84.50 358 PRO A N 1
ATOM 2727 C CA . PRO A 1 358 ? 11.810 10.523 6.881 1.00 84.50 358 PRO A CA 1
ATOM 2728 C C . PRO A 1 358 ? 10.893 11.643 6.385 1.00 84.50 358 PRO A C 1
ATOM 2730 O O . PRO A 1 358 ? 11.281 12.439 5.527 1.00 84.50 358 PRO A O 1
ATOM 2733 N N . VAL A 1 359 ? 9.700 11.758 6.962 1.00 85.44 359 VAL A N 1
ATOM 2734 C CA . VAL A 1 359 ? 8.799 12.869 6.654 1.00 85.44 359 VAL A CA 1
ATOM 2735 C C . VAL A 1 359 ? 8.229 13.429 7.946 1.00 85.44 359 VAL A C 1
ATOM 2737 O O . VAL A 1 359 ? 7.601 12.720 8.734 1.00 85.44 359 VAL A O 1
ATOM 2740 N N . LYS A 1 360 ? 8.483 14.721 8.157 1.00 89.75 360 LYS A N 1
ATOM 2741 C CA . LYS A 1 360 ? 8.096 15.443 9.368 1.00 89.75 360 LYS A CA 1
ATOM 2742 C C . LYS A 1 360 ? 6.641 15.919 9.298 1.00 89.75 360 LYS A C 1
ATOM 2744 O O . LYS A 1 360 ? 6.148 16.204 8.204 1.00 89.75 360 LYS A O 1
ATOM 2749 N N . PRO A 1 361 ? 5.959 16.074 10.446 1.00 90.81 361 PRO A N 1
ATOM 2750 C CA . PRO A 1 361 ? 4.658 16.718 10.510 1.00 90.81 361 PRO A CA 1
ATOM 2751 C C . PRO A 1 361 ? 4.724 18.120 9.907 1.00 90.81 361 PRO A C 1
ATOM 2753 O O . PRO A 1 361 ? 5.654 18.884 10.174 1.00 90.81 361 PRO A O 1
ATOM 2756 N N . LYS A 1 362 ? 3.713 18.482 9.115 1.00 91.25 362 LYS A N 1
ATOM 2757 C CA . LYS A 1 362 ? 3.563 19.863 8.646 1.00 91.25 362 LYS A CA 1
ATOM 2758 C C . LYS A 1 362 ? 3.088 20.727 9.827 1.00 91.25 362 LYS A C 1
ATOM 2760 O O . LYS A 1 362 ? 2.082 20.361 10.432 1.00 91.25 362 LYS A O 1
ATOM 2765 N N . PRO A 1 363 ? 3.718 21.878 10.134 1.00 90.69 363 PRO A N 1
ATOM 2766 C CA . PRO A 1 363 ? 3.355 22.689 11.304 1.00 90.69 363 PRO A CA 1
ATOM 2767 C C . PRO A 1 363 ? 1.882 23.122 11.353 1.00 90.69 363 PRO A C 1
ATOM 2769 O O . PRO A 1 363 ? 1.286 23.150 12.421 1.00 90.69 363 PRO A O 1
ATOM 2772 N N . ALA A 1 364 ? 1.280 23.408 10.195 1.00 90.75 364 ALA A N 1
ATOM 2773 C CA . ALA A 1 364 ? -0.126 23.808 10.077 1.00 90.75 364 ALA A CA 1
ATOM 2774 C C . ALA A 1 364 ? -1.114 22.623 10.018 1.00 90.75 364 ALA A C 1
ATOM 2776 O O . ALA A 1 364 ? -2.318 22.818 9.887 1.00 90.75 364 ALA A O 1
ATOM 2777 N N . CYS A 1 365 ? -0.625 21.383 10.068 1.00 92.00 365 CYS A N 1
ATOM 2778 C CA . CYS A 1 365 ? -1.460 20.192 9.964 1.00 92.00 365 CYS A CA 1
ATOM 2779 C C . CYS A 1 365 ? -2.316 20.006 11.219 1.00 92.00 365 CYS A C 1
ATOM 2781 O O . CYS A 1 365 ? -1.895 20.323 12.331 1.00 92.00 365 CYS A O 1
ATOM 2783 N N . TRP A 1 366 ? -3.487 19.397 11.049 1.00 91.06 366 TRP A N 1
ATOM 2784 C CA . TRP A 1 366 ? -4.397 19.024 12.137 1.00 91.06 366 TRP A CA 1
ATOM 2785 C C . TRP A 1 366 ? -3.705 18.269 13.287 1.00 91.06 366 TRP A C 1
ATOM 2787 O O . TRP A 1 366 ? -3.993 18.526 14.449 1.00 91.06 366 TRP A O 1
ATOM 2797 N N . CYS A 1 367 ? -2.736 17.391 12.999 1.00 92.06 367 CYS A N 1
ATOM 2798 C CA . CYS A 1 367 ? -2.026 16.641 14.045 1.00 92.06 367 CYS A CA 1
ATOM 2799 C C . CYS A 1 367 ? -1.021 17.473 14.863 1.00 92.06 367 CYS A C 1
ATOM 2801 O O . CYS A 1 367 ? -0.432 16.948 15.805 1.00 92.06 367 CYS A O 1
ATOM 28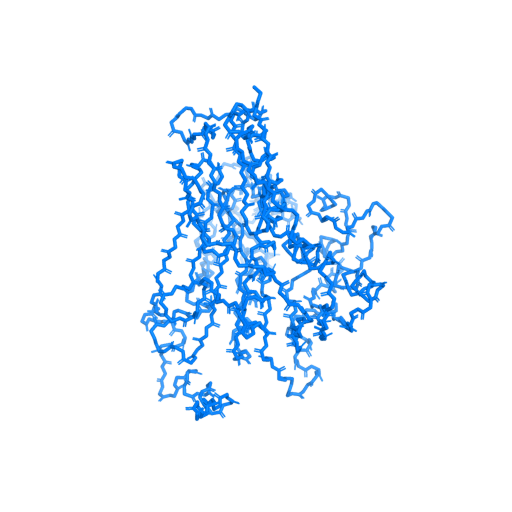03 N N . SER A 1 368 ? -0.765 18.718 14.462 1.00 90.25 368 SER A N 1
ATOM 2804 C CA . SER A 1 368 ? 0.246 19.610 15.044 1.00 90.25 368 SER A CA 1
ATOM 2805 C C . SER A 1 368 ? -0.357 20.896 15.615 1.00 90.25 368 SER A C 1
ATOM 2807 O O . SER A 1 368 ? 0.371 21.700 16.190 1.00 90.25 368 SER A O 1
ATOM 2809 N N . THR A 1 369 ? -1.668 21.100 15.471 1.00 86.06 369 THR A N 1
ATOM 2810 C CA . THR A 1 369 ? -2.370 22.313 15.902 1.00 86.06 369 THR A CA 1
ATOM 2811 C C . THR A 1 369 ? -3.459 21.992 16.934 1.00 86.06 369 THR A C 1
ATOM 2813 O O . THR A 1 369 ? -3.949 20.867 17.017 1.00 86.06 369 THR A O 1
ATOM 2816 N N . GLY A 1 370 ? -3.828 22.987 17.751 1.00 77.56 370 GLY A N 1
ATOM 2817 C CA . GLY A 1 370 ? -4.859 22.873 18.794 1.00 77.56 370 GLY A CA 1
ATOM 2818 C C . GLY A 1 370 ? -4.315 22.886 20.230 1.00 77.56 370 GLY A C 1
ATOM 2819 O O . GLY A 1 370 ? -3.136 22.644 20.465 1.00 77.56 370 GLY A O 1
ATOM 2820 N N . LYS A 1 371 ? -5.185 23.205 21.204 1.00 66.62 371 LYS A N 1
ATOM 2821 C CA . LYS A 1 371 ? -4.841 23.226 22.647 1.00 66.62 371 LYS A CA 1
ATOM 2822 C C . LYS A 1 371 ? -4.662 21.822 23.240 1.00 66.62 371 LYS A C 1
ATOM 2824 O O . LYS A 1 371 ? -3.888 21.656 24.175 1.00 66.62 371 LYS A O 1
ATOM 2829 N N . SER A 1 372 ? -5.380 20.842 22.695 1.00 79.50 372 SER A N 1
ATOM 2830 C CA . SER A 1 372 ? -5.169 19.410 22.910 1.00 79.50 372 SER A CA 1
ATOM 2831 C C . SER A 1 372 ? -5.018 18.800 21.531 1.00 79.50 372 SER A C 1
ATOM 2833 O O . SER A 1 372 ? -5.976 18.770 20.756 1.00 79.50 372 SER A O 1
ATOM 2835 N N . THR A 1 373 ? -3.796 18.423 21.184 1.00 85.31 373 THR A N 1
ATOM 2836 C CA . THR A 1 373 ? -3.509 17.922 19.845 1.00 85.31 373 THR A CA 1
ATOM 2837 C C . THR A 1 373 ? -4.133 16.534 19.675 1.00 85.31 373 THR A C 1
ATOM 2839 O O . THR A 1 373 ? -4.282 15.788 20.648 1.00 85.31 373 THR A O 1
ATOM 2842 N N . PRO A 1 374 ? -4.453 16.112 18.444 1.00 90.50 374 PRO A N 1
ATOM 2843 C CA . PRO A 1 374 ? -4.871 14.736 18.185 1.00 90.50 374 PRO A CA 1
ATOM 2844 C C . PRO A 1 374 ? -3.871 13.678 18.665 1.00 90.50 374 PRO A C 1
ATOM 2846 O O . PRO A 1 374 ? -4.257 12.541 18.921 1.00 90.50 374 PRO A O 1
ATOM 2849 N N . ARG A 1 375 ? -2.593 14.043 18.827 1.00 91.19 375 ARG A N 1
ATOM 2850 C CA . ARG A 1 375 ? -1.567 13.181 19.429 1.00 91.19 375 ARG A CA 1
ATOM 2851 C C . ARG A 1 375 ? -1.777 12.984 20.925 1.00 91.19 375 ARG A C 1
ATOM 2853 O O . ARG A 1 375 ? -1.558 11.886 21.422 1.00 91.19 375 ARG A O 1
ATOM 2860 N N . ASP A 1 376 ? -2.237 14.011 21.632 1.00 90.38 376 ASP A N 1
ATOM 2861 C CA . ASP A 1 376 ? -2.575 13.895 23.053 1.00 90.38 376 ASP A CA 1
ATOM 2862 C C . ASP A 1 376 ? -3.760 12.943 23.236 1.00 90.38 376 ASP A C 1
ATOM 2864 O O . ASP A 1 376 ? -3.721 12.053 24.084 1.00 90.38 376 ASP A O 1
ATOM 2868 N N . VAL A 1 377 ? -4.773 13.063 22.372 1.00 91.19 377 VAL A N 1
ATOM 2869 C CA . VAL A 1 377 ? -5.911 12.131 22.331 1.00 91.19 377 VAL A CA 1
ATOM 2870 C C . VAL A 1 377 ? -5.445 10.719 21.965 1.00 91.19 377 VAL A C 1
ATOM 2872 O O . VAL A 1 377 ? -5.825 9.756 22.627 1.00 91.19 377 VAL A O 1
ATOM 2875 N N . TYR A 1 378 ? -4.570 10.579 20.964 1.00 92.88 378 TYR A N 1
ATOM 2876 C CA . TYR A 1 378 ? -3.972 9.294 20.598 1.00 92.88 378 TYR A CA 1
ATOM 2877 C C . TYR A 1 378 ? -3.305 8.619 21.802 1.00 92.88 378 TYR A C 1
ATOM 2879 O O . TYR A 1 378 ? -3.591 7.456 22.070 1.00 92.88 378 TYR A O 1
ATOM 2887 N N . LYS A 1 379 ? -2.477 9.348 22.565 1.00 91.94 379 LYS A N 1
ATOM 2888 C CA . LYS A 1 379 ? -1.769 8.826 23.749 1.00 91.94 379 LYS A CA 1
ATOM 2889 C C . LYS A 1 379 ? -2.730 8.363 24.855 1.00 91.94 379 LYS A C 1
ATOM 2891 O O . LYS A 1 379 ? -2.377 7.475 25.625 1.00 91.94 379 LYS A O 1
ATOM 2896 N N . GLN A 1 380 ? -3.944 8.918 24.918 1.00 91.31 380 GLN A N 1
ATOM 2897 C CA . GLN A 1 380 ? -4.999 8.466 25.834 1.00 91.31 380 GLN A CA 1
ATOM 2898 C C . GLN A 1 380 ? -5.717 7.202 25.333 1.00 91.31 380 GLN A C 1
ATOM 2900 O O . GLN A 1 380 ? -6.040 6.324 26.129 1.00 91.31 380 GLN A O 1
ATOM 2905 N N . ILE A 1 381 ? -5.979 7.095 24.024 1.00 91.00 381 ILE A N 1
ATOM 2906 C CA . ILE A 1 381 ? -6.687 5.950 23.418 1.00 91.00 381 ILE A CA 1
ATOM 2907 C C . ILE A 1 381 ? -5.776 4.721 23.311 1.00 91.00 381 ILE A C 1
ATOM 2909 O O . ILE A 1 381 ? -6.230 3.589 23.512 1.00 91.00 381 ILE A O 1
ATOM 2913 N N . TRP A 1 382 ? -4.511 4.957 22.971 1.00 92.88 382 TRP A N 1
ATOM 2914 C CA . TRP A 1 382 ? -3.473 3.967 22.714 1.00 92.88 382 TRP A CA 1
ATOM 2915 C C . TRP A 1 382 ? -2.287 4.230 23.646 1.00 92.88 382 TRP A C 1
ATOM 2917 O O . TRP A 1 382 ? -1.238 4.693 23.187 1.00 92.88 382 TRP A O 1
ATOM 2927 N N . PRO A 1 383 ? -2.436 3.982 24.961 1.00 82.81 383 PRO A N 1
ATOM 2928 C CA . PRO A 1 383 ? -1.323 4.134 25.885 1.00 82.81 383 PRO A CA 1
ATOM 2929 C C . PRO A 1 383 ? -0.144 3.302 25.381 1.00 82.81 383 PRO A C 1
ATOM 2931 O O . PRO A 1 383 ? -0.325 2.173 24.909 1.00 82.81 383 PRO A O 1
ATOM 2934 N N . ALA A 1 384 ? 1.056 3.890 25.431 1.00 71.69 384 ALA A N 1
ATOM 2935 C CA . ALA A 1 384 ? 2.272 3.180 25.072 1.00 71.69 384 ALA A CA 1
ATOM 2936 C C . ALA A 1 384 ? 2.290 1.860 25.844 1.00 71.69 384 ALA A C 1
ATOM 2938 O O . ALA A 1 384 ? 2.078 1.848 27.058 1.00 71.69 384 ALA A O 1
ATOM 2939 N N . TYR A 1 385 ? 2.525 0.754 25.139 1.00 55.41 385 TYR A N 1
ATOM 2940 C CA . TYR A 1 385 ? 2.919 -0.462 25.830 1.00 55.41 385 TYR A CA 1
ATOM 2941 C C . TYR A 1 385 ? 4.164 -0.089 26.632 1.00 55.41 385 TYR A C 1
ATOM 2943 O O . TYR A 1 385 ? 5.137 0.398 26.050 1.00 55.41 385 TYR A O 1
ATOM 2951 N N . SER A 1 386 ? 4.108 -0.240 27.956 1.00 34.91 386 SER A N 1
ATOM 2952 C CA . SER A 1 386 ? 5.313 -0.316 28.767 1.00 34.91 386 SER A CA 1
ATOM 2953 C C . SER A 1 386 ? 6.139 -1.438 28.154 1.00 34.91 386 SER A C 1
ATOM 2955 O O . SER A 1 386 ? 5.753 -2.605 28.196 1.00 34.91 386 SER A O 1
ATOM 2957 N N . VAL A 1 387 ? 7.188 -1.053 27.432 1.00 35.59 387 VAL A N 1
ATOM 2958 C CA . VAL A 1 387 ? 8.199 -1.988 26.963 1.00 35.59 387 VAL A CA 1
ATOM 2959 C C . VAL A 1 387 ? 9.004 -2.315 28.213 1.00 35.59 387 VAL A C 1
ATOM 2961 O O . VAL A 1 387 ? 9.960 -1.607 28.519 1.00 35.59 387 VAL A O 1
ATOM 2964 N N . ASP A 1 388 ? 8.507 -3.279 28.985 1.00 30.31 388 ASP A N 1
ATOM 2965 C CA . ASP A 1 388 ? 9.295 -3.953 30.017 1.00 30.31 388 ASP A CA 1
ATOM 2966 C C . ASP A 1 388 ? 10.324 -4.879 29.358 1.00 30.31 388 ASP A C 1
ATOM 2968 O O . ASP A 1 388 ? 9.963 -5.564 28.366 1.00 30.31 388 ASP A O 1
#

Secondary structure (DSSP, 8-state):
-EEEEEETTEEEEEEHHHHTT------S--HHHHHHHHHHHHHHHHHHH---TTT----SEEEEETTT--EEPSP-TTS------S-EEEEEEEEE--SHHHHHHHHHHTT-TTEEEEEEEE-B---TT-GGGB--HHHHTT-TT--GGGTTSBHHHHHHHHHHTTT-EEEEESB-HHHHHHHTSS---SEEEE---SHHHHHHHHHT--S-EEEEEEETTEEEEEEE-TT-TTS--HHHHSPPPPPPPHHHHHHHHHHS-HHHHHHHHHHTT--HHHHHHHHH---TTSS-HHHHHTTTTTT-------HHHHHHHHHHHHHHHHHHH-SS---S--SSS--EEEEETTTTEEEEE--PPPTTSGGG-SSS-HHHHHHHHSPPP---

pLDDT: mean 86.61, std 13.29, range [30.31, 98.69]

Solvent-accessible surface area (backbone atoms only — not comparable to full-atom values): 21237 Å² total; per-residue (Å²): 113,80,39,66,47,46,36,28,26,30,13,28,38,15,42,51,78,75,51,73,78,58,87,58,60,88,52,75,38,52,53,2,49,53,44,16,52,24,53,46,50,47,54,52,48,42,66,72,74,59,66,56,82,93,70,41,55,83,76,63,58,38,38,36,30,58,50,68,59,44,69,41,59,85,81,66,92,83,62,88,63,81,76,77,76,69,64,42,54,63,44,62,33,36,34,34,26,45,45,33,28,34,31,22,22,51,61,54,50,67,74,45,70,57,61,42,42,38,42,34,23,24,18,52,50,72,52,92,88,46,71,84,37,32,35,38,84,89,51,49,79,36,25,82,80,57,54,88,89,44,54,74,35,48,37,14,51,52,54,27,55,59,43,37,76,71,74,31,46,57,39,61,38,50,67,23,65,69,54,47,53,62,72,59,62,84,65,81,43,64,30,33,38,38,34,50,89,50,47,68,61,47,39,58,54,51,75,67,59,43,61,27,36,41,37,38,49,69,57,94,61,21,20,25,37,32,32,29,22,60,88,28,86,65,27,26,46,61,46,51,77,40,61,72,73,76,78,56,50,70,67,56,32,49,53,52,54,71,74,44,56,68,71,60,50,37,52,50,24,51,76,69,76,37,63,41,68,60,56,54,50,49,74,72,48,84,64,90,82,80,72,58,73,75,63,57,55,72,52,49,68,69,83,64,68,87,81,78,82,56,37,48,34,31,32,36,18,8,30,47,45,40,43,42,52,51,21,69,49,34,94,87,47,68,39,53,52,67,26,67,67,26,25,38,37,35,41,33,60,48,62,70,40,56,44,78,38,66,51,62,53,44,74,88,25,72,70,61,40,73,97,72,27,56,36,60,54,40,48,69,78,54,58,76,76,80,85,122

Foldseek 3Di:
DWDWDFAAQKIKIADPVLCVPDPRDHQLRCLNVLLNVLLNVLLVCCVVVPFDPVFFDHDHIWMAGLFQRDIDDPDDPPDDRDGDDAAFELAEEEEADLALLVLLLLVSCLSDPRYEYEYEYEFAQPPPVDLVQADDPVRVQQRPQDDPVRGPPGSRVSSQVVNVVSVYHYHYYHRHDQVVDVVVDPDAQQEYEAPDAALVNLVSVVVVLHQKYWYWYDAQQKTKIFIAHLLAQFAAHSCQVRPDDDQQPLVRLLVVLVPDPLVVQCVLCVVLVHHSVVVVVCSVDVPPDDDPPVNSSSRSPVPDDPTDDRNSRSSSNSSSSSSQSSQVRDPPGHHSHPNHFWTMWMARSRHRDIDTGGDGYDCPDQQNDDPQHVSNVSCVVPPDPPPD

Sequence (388 aa):
MKSAACSGWLAYVGDREDLCDLNLPDTGNPFGAFAAACIAVGEVYKSVCGMRPDKGDMIDSMCFSAYDLGRYLKPWGNLENPPVYGPVDLGNLHVCGAGAVAHAFCQALLPMDGLDGNLFFIDQSTDPNNSDEKIETTNLARYIMASNQDEGRDKARLLADRMSANGIQTGFSDDGFEAYVNRANNVKLPHVVSCVDNNGARHAIQDRIPKMIHGGSTSDLRSQVSVYDLGCDDCQCLKCYNPKKDAASDAEVYERLKNMPMEQRRALAVDRGMEPEVLEQHLQDLVCGTLGNESIQKFAEIDDAPEFSVNFVSALTGVLLAGEVVKSKSSRLRPALDGRRRVDASYAFFTNRCYLAPVKPKPACWCSTGKSTPRDVYKQIWPAYSVD